Protein AF-A0A958K2L8-F1 (afdb_monomer_lite)

Foldseek 3Di:
DPPQFLAAEDEEADDCVQPVDPLDQWAAAACQPPDPPSVRSYIYGHCVSQVVDPLSRVLSSVLRNLRNLHDAAWDAPVGSADPAFDDAQQGEGESSHNGSVGNAYFHAQQQEARTPHRDRSLVSNCVRRNFDPAPADQDPVRAAEDQDQWDKDKGKQGFQPGKHKHKAWAAQAKKKKKKAAPPRHGQFQKKKFKAFPVRDTPDIFRDQNHSITMDTDGRHHGHMMMIIMAGAKHDRNHPRIDGSGGRIHMMIMTIGGHGDADAKAFDWDWDDPDLFKIKIARVPIGGDSFDWPWKWKDFQPQDIDTDRIDMDGDPDFDKTKMKIWIATPVRHIDIDIDIDGRADAKAFDKDKQDQEDAAQDKIKIARPPIGGDRFAWPWKWKDWQNDIDTDRIDMDTRHDADKIKMKIWIATPVGHIDIDIGIHGYDHDDDDDDDDDDPDDDDDDFDAKDWDKDWPAQEEAPFDKIKMAGNPIDGPPFAWDWKKKDFQPRDIDTGRIDIDTDHDFDKTWMKIWIATPVGHIDMDIGIHGYDHPPLPDPVNLVVLLVVQLVVQLVVQCVVDPDDDPVVSVVSNVCSVVVQCVNQPPRSPPRD

Structure (mmCIF, N/CA/C/O backbone):
data_AF-A0A958K2L8-F1
#
_entry.id   AF-A0A958K2L8-F1
#
loop_
_atom_site.group_PDB
_atom_site.id
_atom_site.type_symbol
_atom_site.label_atom_id
_atom_site.label_alt_id
_atom_site.label_comp_id
_atom_site.label_asym_id
_atom_site.label_entity_id
_atom_site.label_seq_id
_atom_site.pdbx_PDB_ins_code
_atom_site.Cartn_x
_atom_site.Cartn_y
_atom_site.Cartn_z
_atom_site.occupancy
_atom_site.B_iso_or_equiv
_atom_site.auth_seq_id
_atom_site.auth_comp_id
_atom_site.auth_asym_id
_atom_site.auth_atom_id
_atom_site.pdbx_PDB_model_num
ATOM 1 N N . ALA A 1 1 ? 35.504 -11.472 -17.352 1.00 72.94 1 ALA A N 1
ATOM 2 C CA . ALA A 1 1 ? 34.920 -12.821 -17.429 1.00 72.94 1 ALA A CA 1
ATOM 3 C C . ALA A 1 1 ? 33.569 -12.726 -16.763 1.00 72.94 1 ALA A C 1
ATOM 5 O O . ALA A 1 1 ? 33.475 -12.014 -15.772 1.00 72.94 1 ALA A O 1
ATOM 6 N N . ASP A 1 2 ? 32.560 -13.356 -17.339 1.00 72.56 2 ASP A N 1
ATOM 7 C CA . ASP A 1 2 ? 31.266 -13.520 -16.696 1.00 72.56 2 ASP A CA 1
ATOM 8 C C . ASP A 1 2 ? 31.420 -14.560 -15.580 1.00 72.56 2 ASP A C 1
ATOM 10 O O . ASP A 1 2 ? 31.788 -15.709 -15.834 1.00 72.56 2 ASP A O 1
ATOM 14 N N . GLU A 1 3 ? 31.222 -14.122 -14.339 1.00 76.06 3 GLU A N 1
ATOM 15 C CA . GLU A 1 3 ? 31.361 -14.968 -13.151 1.00 76.06 3 GLU A CA 1
ATOM 16 C C . GLU A 1 3 ? 30.125 -15.845 -12.906 1.00 76.06 3 GLU A C 1
ATOM 18 O O . GLU A 1 3 ? 30.211 -16.824 -12.165 1.00 76.06 3 GLU A O 1
ATOM 23 N N . THR A 1 4 ? 29.005 -15.529 -13.557 1.00 73.38 4 THR A N 1
ATOM 24 C CA . THR A 1 4 ? 27.715 -16.202 -13.398 1.00 73.38 4 THR A CA 1
ATOM 25 C C . THR A 1 4 ? 27.557 -17.327 -14.415 1.00 73.38 4 THR A C 1
ATOM 27 O O . THR A 1 4 ? 27.267 -18.462 -14.040 1.00 73.38 4 THR A O 1
ATOM 30 N N . TYR A 1 5 ? 27.800 -17.045 -15.698 1.00 75.31 5 TYR A N 1
ATOM 31 C CA . TYR A 1 5 ? 27.535 -17.990 -16.792 1.00 75.31 5 TYR A CA 1
ATOM 32 C C . TYR A 1 5 ? 28.800 -18.544 -17.463 1.00 75.31 5 TYR A C 1
ATOM 34 O O . TYR A 1 5 ? 28.722 -19.430 -18.315 1.00 75.31 5 TYR A O 1
ATOM 42 N N . GLY A 1 6 ? 29.983 -18.071 -17.056 1.00 77.12 6 GLY A N 1
ATOM 43 C CA . GLY A 1 6 ? 31.274 -18.635 -17.466 1.00 77.12 6 GLY A CA 1
ATOM 44 C C . GLY A 1 6 ? 31.789 -18.177 -18.834 1.00 77.12 6 GLY A C 1
ATOM 45 O O . GLY A 1 6 ? 32.834 -18.657 -19.275 1.00 77.12 6 GLY A O 1
ATOM 46 N N . GLY A 1 7 ? 31.113 -17.237 -19.502 1.00 84.62 7 GLY A N 1
ATOM 47 C CA . GLY A 1 7 ? 31.597 -16.622 -20.741 1.00 84.62 7 GLY A CA 1
ATOM 48 C C . GLY A 1 7 ? 32.884 -15.816 -20.523 1.00 84.62 7 GLY A C 1
ATOM 49 O O . GLY A 1 7 ? 32.972 -14.962 -19.634 1.00 84.62 7 GLY A O 1
ATOM 50 N N . ILE A 1 8 ? 33.918 -16.051 -21.338 1.00 89.38 8 ILE A N 1
ATOM 51 C CA . ILE A 1 8 ? 35.203 -15.347 -21.207 1.00 89.38 8 ILE A CA 1
ATOM 52 C C . ILE A 1 8 ? 35.564 -14.637 -22.507 1.00 89.38 8 ILE A C 1
ATOM 54 O O . ILE A 1 8 ? 36.073 -15.239 -23.449 1.00 89.38 8 ILE A O 1
ATOM 58 N N . ALA A 1 9 ? 35.415 -13.315 -22.511 1.00 92.88 9 ALA A N 1
ATOM 59 C CA . ALA A 1 9 ? 35.956 -12.468 -23.563 1.00 92.88 9 ALA A CA 1
ATOM 60 C C . ALA A 1 9 ? 37.446 -12.158 -23.332 1.00 92.88 9 ALA A C 1
ATOM 62 O O . ALA A 1 9 ? 37.835 -11.655 -22.274 1.00 92.88 9 ALA A O 1
ATOM 63 N N . ILE A 1 10 ? 38.286 -12.431 -24.332 1.00 93.88 10 ILE A N 1
ATOM 64 C CA . ILE A 1 10 ? 39.718 -12.119 -24.341 1.00 93.88 10 ILE A CA 1
ATOM 65 C C . ILE A 1 10 ? 39.985 -11.041 -25.388 1.00 93.88 10 ILE A C 1
ATOM 67 O O . ILE A 1 10 ? 40.005 -11.312 -26.589 1.00 93.88 10 ILE A O 1
ATOM 71 N N . ILE A 1 11 ? 40.274 -9.828 -24.920 1.00 95.12 11 ILE A N 1
ATOM 72 C CA . ILE A 1 11 ? 40.707 -8.720 -25.774 1.00 95.12 11 ILE A CA 1
ATOM 73 C C . ILE A 1 11 ? 42.212 -8.846 -26.020 1.00 95.12 11 ILE A C 1
ATOM 75 O O . ILE A 1 11 ? 43.017 -8.848 -25.088 1.00 95.12 11 ILE A O 1
ATOM 79 N N . THR A 1 12 ? 42.611 -8.958 -27.283 1.00 94.94 12 THR A N 1
ATOM 80 C CA . THR A 1 12 ? 44.003 -9.200 -27.678 1.00 94.94 12 THR A CA 1
ATOM 81 C C . THR A 1 12 ? 44.322 -8.578 -29.037 1.00 94.94 12 THR A C 1
ATOM 83 O O . THR A 1 12 ? 43.460 -8.006 -29.702 1.00 94.94 12 THR A O 1
ATOM 86 N N . LYS A 1 13 ? 45.586 -8.644 -29.463 1.00 93.06 13 LYS A N 1
ATOM 87 C CA . LYS A 1 13 ? 45.961 -8.305 -30.841 1.00 93.06 13 LYS A CA 1
ATOM 88 C C . LYS A 1 13 ? 45.580 -9.450 -31.776 1.00 93.06 13 LYS A C 1
ATOM 90 O O . LYS A 1 13 ? 45.565 -10.605 -31.362 1.00 93.06 13 LYS A O 1
ATOM 95 N N . TYR A 1 14 ? 45.331 -9.128 -33.040 1.00 94.31 14 TYR A N 1
ATOM 96 C CA . TYR A 1 14 ? 45.054 -10.095 -34.092 1.00 94.31 14 TYR A CA 1
ATOM 97 C C . TYR A 1 14 ? 46.081 -11.231 -34.097 1.00 94.31 14 TYR A C 1
ATOM 99 O O . TYR A 1 14 ? 47.294 -11.004 -34.125 1.00 94.31 14 TYR A O 1
ATOM 107 N N . MET A 1 15 ? 45.564 -12.458 -34.099 1.00 90.94 15 MET A N 1
ATOM 108 C CA . MET A 1 15 ? 46.345 -13.684 -34.169 1.00 90.94 15 MET A CA 1
ATOM 109 C C . MET A 1 15 ? 45.915 -14.478 -35.399 1.00 90.94 15 MET A C 1
ATOM 111 O O . MET A 1 15 ? 44.854 -15.099 -35.406 1.00 90.94 15 MET A O 1
ATOM 115 N N . SER A 1 16 ? 46.776 -14.524 -36.415 1.00 88.75 16 SER A N 1
ATOM 116 C CA . SER A 1 16 ? 46.517 -15.249 -37.670 1.00 88.75 16 SER A CA 1
ATOM 117 C C . SER A 1 16 ? 46.297 -16.756 -37.498 1.00 88.75 16 SER A C 1
ATOM 119 O O . SER A 1 16 ? 45.774 -17.405 -38.397 1.00 88.75 16 SER A O 1
ATOM 121 N N . GLY A 1 17 ? 46.701 -17.323 -36.356 1.00 88.25 17 GLY A N 1
ATOM 122 C CA . GLY A 1 17 ? 46.441 -18.721 -36.008 1.00 88.25 17 GLY A CA 1
ATOM 123 C C . GLY A 1 17 ? 45.026 -18.995 -35.484 1.00 88.25 17 GLY A C 1
ATOM 124 O O . GLY A 1 17 ? 44.625 -20.152 -35.466 1.00 88.25 17 GLY A O 1
ATOM 125 N N . LEU A 1 18 ? 44.284 -17.965 -35.057 1.00 86.88 18 LEU A N 1
ATOM 126 C CA . LEU A 1 18 ? 42.917 -18.102 -34.534 1.00 86.88 18 LEU A CA 1
ATOM 127 C C . LEU A 1 18 ? 41.856 -17.655 -35.536 1.00 86.88 18 LEU A C 1
ATOM 129 O O . LEU A 1 18 ? 40.772 -18.225 -35.563 1.00 86.88 18 LEU A O 1
ATOM 133 N N . CYS A 1 19 ? 42.171 -16.673 -36.379 1.00 86.06 19 CYS A N 1
ATOM 134 C CA . CYS A 1 19 ? 41.288 -16.258 -37.456 1.00 86.06 19 CYS A CA 1
ATOM 135 C C . CYS A 1 19 ? 42.078 -16.085 -38.752 1.00 86.06 19 CYS A C 1
ATOM 137 O O . CYS A 1 19 ? 43.115 -15.426 -38.776 1.00 86.06 19 CYS A O 1
ATOM 139 N N . SER A 1 20 ? 41.595 -16.700 -39.832 1.00 82.25 20 SER A N 1
ATOM 140 C CA . SER A 1 20 ? 42.284 -16.736 -41.128 1.00 82.25 20 SER A CA 1
ATOM 141 C C . SER A 1 20 ? 42.141 -15.440 -41.932 1.00 82.25 20 SER A C 1
ATOM 143 O O . SER A 1 20 ? 42.940 -15.187 -42.834 1.00 82.25 20 SER A O 1
ATOM 145 N N . SER A 1 21 ? 41.142 -14.613 -41.610 1.00 83.88 21 SER A N 1
ATOM 146 C CA . SER A 1 21 ? 40.922 -13.308 -42.233 1.00 83.88 21 SER A CA 1
ATOM 147 C C . SER A 1 21 ? 41.686 -12.218 -41.488 1.00 83.88 21 SER A C 1
ATOM 149 O O . SER A 1 21 ? 41.488 -12.021 -40.291 1.00 83.88 21 SER A O 1
ATOM 151 N N . SER A 1 22 ? 42.497 -11.436 -42.205 1.00 82.31 22 SER A N 1
ATOM 152 C CA . SER A 1 22 ? 43.229 -10.304 -41.617 1.00 82.31 22 SER A CA 1
ATOM 153 C C . SER A 1 22 ? 42.323 -9.204 -41.063 1.00 82.31 22 SER A C 1
ATOM 155 O O . SER A 1 22 ? 42.795 -8.381 -40.287 1.00 82.31 22 SER A O 1
ATOM 157 N N . ASN A 1 23 ? 41.042 -9.195 -41.445 1.00 84.38 23 ASN A N 1
ATOM 158 C CA . ASN A 1 23 ? 40.058 -8.182 -41.054 1.00 84.38 23 ASN A CA 1
ATOM 159 C C . ASN A 1 23 ? 39.083 -8.692 -39.981 1.00 84.38 23 ASN A C 1
ATOM 161 O O . ASN A 1 23 ? 38.060 -8.069 -39.724 1.00 84.38 23 ASN A O 1
ATOM 165 N N . CYS A 1 24 ? 39.374 -9.848 -39.392 1.00 87.94 24 CYS A N 1
ATOM 166 C CA . CYS A 1 24 ? 38.544 -10.481 -38.380 1.00 87.94 24 CYS A CA 1
ATOM 167 C C . CYS A 1 24 ? 38.458 -9.622 -37.113 1.00 87.94 24 CYS A C 1
ATOM 169 O O . CYS A 1 24 ? 39.501 -9.254 -36.563 1.00 87.94 24 CYS A O 1
ATOM 171 N N . GLY A 1 25 ? 37.239 -9.292 -36.680 1.00 91.12 25 GLY A N 1
ATOM 172 C CA . GLY A 1 25 ? 36.980 -8.541 -35.447 1.00 91.12 25 GLY A CA 1
ATOM 173 C C . GLY A 1 25 ? 37.085 -9.415 -34.198 1.00 91.12 25 GLY A C 1
ATOM 174 O O . GLY A 1 25 ? 37.654 -8.983 -33.197 1.00 91.12 25 GLY A O 1
ATOM 175 N N . GLY A 1 26 ? 36.641 -10.666 -34.296 1.00 94.31 26 GLY A N 1
ATOM 176 C CA . GLY A 1 26 ? 36.729 -11.661 -33.240 1.00 94.31 26 GLY A CA 1
ATOM 177 C C . GLY A 1 26 ? 36.520 -13.084 -33.759 1.00 94.31 26 GLY A C 1
ATOM 178 O O . GLY A 1 26 ? 36.366 -13.301 -34.960 1.00 94.31 26 GLY A O 1
ATOM 179 N N . VAL A 1 27 ? 36.636 -14.059 -32.860 1.00 94.25 27 VAL A N 1
ATOM 180 C CA . VAL A 1 27 ? 36.306 -15.460 -33.126 1.00 94.25 27 VAL A CA 1
ATOM 181 C C . VAL A 1 27 ? 35.907 -16.177 -31.838 1.00 94.25 27 VAL A C 1
ATOM 183 O O . VAL A 1 27 ? 36.599 -16.092 -30.817 1.00 94.25 27 VAL A O 1
ATOM 186 N N . ALA A 1 28 ? 34.842 -16.963 -31.920 1.00 94.06 28 ALA A N 1
ATOM 187 C CA . ALA A 1 28 ? 34.356 -17.825 -30.856 1.00 94.06 28 ALA A CA 1
ATOM 188 C C . ALA A 1 28 ? 33.940 -19.204 -31.381 1.00 94.06 28 ALA A C 1
ATOM 190 O O . ALA A 1 28 ? 33.662 -19.408 -32.565 1.00 94.06 28 ALA A O 1
ATOM 191 N N . TYR A 1 29 ? 33.895 -20.183 -30.476 1.00 91.12 29 TYR A N 1
ATOM 192 C CA . TYR A 1 29 ? 33.244 -21.458 -30.761 1.00 91.12 29 TYR A CA 1
ATOM 193 C C . TYR A 1 29 ? 31.734 -21.302 -30.659 1.00 91.12 29 TYR A C 1
ATOM 195 O O . TYR A 1 29 ? 31.239 -20.753 -29.675 1.00 91.12 29 TYR A O 1
ATOM 203 N N . ARG A 1 30 ? 31.004 -21.861 -31.625 1.00 91.56 30 ARG A N 1
ATOM 204 C CA . ARG A 1 30 ? 29.554 -21.955 -31.501 1.00 91.56 30 ARG A CA 1
ATOM 205 C C . ARG A 1 30 ? 29.146 -23.047 -30.508 1.00 91.56 30 ARG A C 1
ATOM 207 O O . ARG A 1 30 ? 29.845 -24.059 -30.409 1.00 91.56 30 ARG A O 1
ATOM 214 N N . ASP A 1 31 ? 28.029 -22.847 -29.808 1.00 90.06 31 ASP A N 1
ATOM 215 C CA . ASP A 1 31 ? 27.423 -23.836 -28.899 1.00 90.06 31 ASP A CA 1
ATOM 216 C C . ASP A 1 31 ? 28.365 -24.233 -27.737 1.00 90.06 31 ASP A C 1
ATOM 218 O O . ASP A 1 31 ? 28.402 -25.377 -27.271 1.00 90.06 31 ASP A O 1
ATOM 222 N N . ALA A 1 32 ? 29.211 -23.293 -27.305 1.00 89.31 32 ALA A N 1
ATOM 223 C CA . ALA A 1 32 ? 30.203 -23.521 -26.262 1.00 89.31 32 ALA A CA 1
ATOM 224 C C . ALA A 1 32 ? 29.558 -23.622 -24.871 1.00 89.31 32 ALA A C 1
ATOM 226 O O . ALA A 1 32 ? 29.970 -24.475 -24.078 1.00 89.31 32 ALA A O 1
ATOM 227 N N . ILE A 1 33 ? 28.534 -22.808 -24.612 1.00 87.44 33 ILE A N 1
ATOM 228 C CA . ILE A 1 33 ? 27.706 -22.781 -23.403 1.00 87.44 33 ILE A CA 1
ATOM 229 C C . ILE A 1 33 ? 26.332 -23.363 -23.785 1.00 87.44 33 ILE A C 1
ATOM 231 O O . ILE A 1 33 ? 25.806 -22.992 -24.832 1.00 87.44 33 ILE A O 1
ATOM 235 N N . PRO A 1 34 ? 25.768 -24.317 -23.015 1.00 80.00 34 PRO A N 1
ATOM 236 C CA . PRO A 1 34 ? 26.166 -24.766 -21.674 1.00 80.00 34 PRO A CA 1
ATOM 237 C C . PRO A 1 34 ? 27.121 -25.977 -21.669 1.00 80.00 34 PRO A C 1
ATOM 239 O O . PRO A 1 34 ? 27.159 -26.742 -20.703 1.00 80.00 34 PRO A O 1
ATOM 242 N N . SER A 1 35 ? 27.878 -26.226 -22.746 1.00 80.06 35 SER A N 1
ATOM 243 C CA . SER A 1 35 ? 28.734 -27.417 -22.815 1.00 80.06 35 SER A CA 1
ATOM 244 C C . SER A 1 35 ? 29.765 -27.443 -21.675 1.00 80.06 35 SER A C 1
ATOM 246 O O . SER A 1 35 ? 30.388 -26.433 -21.352 1.00 80.06 35 SER A O 1
ATOM 248 N N . SER A 1 36 ? 30.028 -28.626 -21.113 1.00 77.19 36 SER A N 1
ATOM 249 C CA . SER A 1 36 ? 31.015 -28.814 -20.035 1.00 77.19 36 SER A CA 1
ATOM 250 C C . SER A 1 36 ? 32.477 -28.634 -20.478 1.00 77.19 36 SER A C 1
ATOM 252 O O . SER A 1 36 ? 33.399 -28.707 -19.664 1.00 77.19 36 SER A O 1
ATOM 254 N N . SER A 1 37 ? 32.722 -28.396 -21.770 1.00 81.69 37 SER A N 1
ATOM 255 C CA . SER A 1 37 ? 34.054 -28.142 -22.322 1.00 81.69 37 SER A CA 1
ATOM 256 C C . SER A 1 37 ? 34.456 -26.675 -22.152 1.00 81.69 37 SER A C 1
ATOM 258 O O . SER A 1 37 ? 34.520 -25.929 -23.126 1.00 81.69 37 SER A O 1
ATOM 260 N N . TYR A 1 38 ? 34.794 -26.286 -20.921 1.00 74.69 38 TYR A N 1
ATOM 261 C CA . TYR A 1 38 ? 35.105 -24.899 -20.531 1.00 74.69 38 TYR A CA 1
ATOM 262 C C . TYR A 1 38 ? 36.209 -24.227 -21.373 1.00 74.69 38 TYR A C 1
ATOM 264 O O . TYR A 1 38 ? 36.213 -23.018 -21.569 1.00 74.69 38 TYR A O 1
ATOM 272 N N . TYR A 1 39 ? 37.127 -25.002 -21.966 1.00 77.31 39 TYR A N 1
ATOM 273 C CA . TYR A 1 39 ? 38.153 -24.465 -22.874 1.00 77.31 39 TYR A CA 1
ATOM 274 C C . TYR A 1 39 ? 37.589 -23.879 -24.184 1.00 77.31 39 TYR A C 1
ATOM 276 O O . TYR A 1 39 ? 38.346 -23.294 -24.956 1.00 77.31 39 TYR A O 1
ATOM 284 N N . ARG A 1 40 ? 36.295 -24.069 -24.471 1.00 81.69 40 ARG A N 1
ATOM 285 C CA . ARG A 1 40 ? 35.601 -23.509 -25.642 1.00 81.69 40 ARG A CA 1
ATOM 286 C C . ARG A 1 40 ? 34.835 -22.227 -25.333 1.00 81.69 40 ARG A C 1
ATOM 288 O O . ARG A 1 40 ? 34.398 -21.578 -26.272 1.00 81.69 40 ARG A O 1
ATOM 295 N N . HIS A 1 41 ? 34.704 -21.848 -24.060 1.00 86.62 41 HIS A N 1
ATOM 296 C CA . HIS A 1 41 ? 33.933 -20.677 -23.603 1.00 86.62 41 HIS A CA 1
ATOM 297 C C . HIS A 1 41 ? 34.651 -19.339 -23.856 1.00 86.62 41 HIS A C 1
ATOM 299 O O . HIS A 1 41 ? 34.241 -18.298 -23.351 1.00 86.62 41 HIS A O 1
ATOM 305 N N . PHE A 1 42 ? 35.764 -19.367 -24.597 1.00 90.44 42 PHE A N 1
ATOM 306 C CA . PHE A 1 42 ? 36.509 -18.169 -24.947 1.00 90.44 42 PHE A CA 1
ATOM 307 C C . PHE A 1 42 ? 35.952 -17.535 -26.222 1.00 90.44 42 PHE A C 1
ATOM 309 O O . PHE A 1 42 ? 35.878 -18.184 -27.269 1.00 90.44 42 PHE A O 1
ATOM 316 N N . ALA A 1 43 ? 35.676 -16.240 -26.130 1.00 93.44 43 ALA A N 1
ATOM 317 C CA . ALA A 1 43 ? 35.461 -15.334 -27.245 1.00 93.44 43 ALA A CA 1
ATOM 318 C C . ALA A 1 43 ? 36.709 -14.454 -27.402 1.00 93.44 43 ALA A C 1
ATOM 320 O O . ALA A 1 43 ? 37.049 -13.672 -26.513 1.00 93.44 43 ALA A O 1
ATOM 321 N N . PHE A 1 44 ? 37.439 -14.594 -28.507 1.00 94.75 44 PHE A N 1
ATOM 322 C CA . PHE A 1 44 ? 38.615 -13.767 -28.780 1.00 94.75 44 PHE A CA 1
ATOM 323 C C . PHE A 1 44 ? 38.205 -12.528 -29.563 1.00 94.75 44 PHE A C 1
ATOM 325 O O . PHE A 1 44 ? 37.585 -12.653 -30.609 1.00 94.75 44 PHE A O 1
ATOM 332 N N . VAL A 1 45 ? 38.613 -11.346 -29.106 1.00 96.06 45 VAL A N 1
ATOM 333 C CA . VAL A 1 45 ? 38.322 -10.065 -29.765 1.00 96.06 45 VAL A CA 1
ATOM 334 C C . VAL A 1 45 ? 39.625 -9.344 -30.094 1.00 96.06 45 VAL A C 1
ATOM 336 O O . VAL A 1 45 ? 40.491 -9.154 -29.235 1.00 96.06 45 VAL A O 1
ATOM 339 N N . PHE A 1 46 ? 39.790 -8.954 -31.357 1.00 96.19 46 PHE A N 1
ATOM 340 C CA . PHE A 1 46 ? 41.040 -8.435 -31.910 1.00 96.19 46 PHE A CA 1
ATOM 341 C C . PHE A 1 46 ? 41.033 -6.904 -31.986 1.00 96.19 46 PHE A C 1
ATOM 343 O O . PHE A 1 46 ? 40.712 -6.302 -33.012 1.00 96.19 46 PHE A O 1
ATOM 350 N N . ALA A 1 47 ? 41.455 -6.258 -30.898 1.00 95.06 47 ALA A N 1
ATOM 351 C CA . ALA A 1 47 ? 41.367 -4.809 -30.695 1.00 95.06 47 ALA A CA 1
ATOM 352 C C . ALA A 1 47 ? 41.947 -3.972 -31.850 1.00 95.06 47 ALA A C 1
ATOM 354 O O . ALA A 1 47 ? 41.342 -2.994 -32.284 1.00 95.06 47 ALA A O 1
ATOM 355 N N . ASN A 1 48 ? 43.102 -4.361 -32.398 1.00 94.06 48 ASN A N 1
ATOM 356 C CA . ASN A 1 48 ? 43.763 -3.616 -33.475 1.00 94.06 48 ASN A CA 1
ATOM 357 C C . ASN A 1 48 ? 43.034 -3.707 -34.826 1.00 94.06 48 ASN A C 1
ATOM 359 O O . ASN A 1 48 ? 43.249 -2.837 -35.667 1.00 94.06 48 ASN A O 1
ATOM 363 N N . ASN A 1 49 ? 42.189 -4.720 -35.029 1.00 94.25 49 ASN A N 1
ATOM 364 C CA . ASN A 1 49 ? 41.318 -4.819 -36.202 1.00 94.25 49 ASN A CA 1
ATOM 365 C C . ASN A 1 49 ? 40.013 -4.029 -36.008 1.00 94.25 49 ASN A C 1
ATOM 367 O O . ASN A 1 49 ? 39.374 -3.652 -36.984 1.00 94.25 49 ASN A O 1
ATOM 371 N N . LEU A 1 50 ? 39.671 -3.706 -34.758 1.00 93.75 50 LEU A N 1
ATOM 372 C CA . LEU A 1 50 ? 38.526 -2.885 -34.355 1.00 93.75 50 LEU A CA 1
ATOM 373 C C . LEU A 1 50 ? 38.941 -1.445 -34.008 1.00 93.75 50 LEU A C 1
ATOM 375 O O . LEU A 1 50 ? 38.332 -0.786 -33.168 1.00 93.75 50 LEU A O 1
ATOM 379 N N . ALA A 1 51 ? 40.019 -0.958 -34.631 1.00 93.75 51 ALA A N 1
ATOM 380 C CA . ALA A 1 51 ? 40.569 0.389 -34.449 1.00 93.75 51 ALA A CA 1
ATOM 381 C C . ALA A 1 51 ? 40.910 0.778 -32.990 1.00 93.75 51 ALA A C 1
ATOM 383 O O . ALA A 1 51 ? 41.092 1.957 -32.696 1.00 93.75 51 ALA A O 1
ATOM 384 N N . ASN A 1 52 ? 41.030 -0.192 -32.077 1.00 93.81 52 ASN A N 1
ATOM 385 C CA . ASN A 1 52 ? 41.106 0.014 -30.625 1.00 93.81 52 ASN A CA 1
ATOM 386 C C . ASN A 1 52 ? 39.950 0.875 -30.079 1.00 93.81 52 ASN A C 1
ATOM 388 O O . ASN A 1 52 ? 40.114 1.592 -29.092 1.00 93.81 52 ASN A O 1
ATOM 392 N N . ASN A 1 53 ? 38.790 0.834 -30.736 1.00 93.00 53 ASN A N 1
ATOM 393 C CA . ASN A 1 53 ? 37.611 1.578 -30.328 1.00 93.00 53 ASN A CA 1
ATOM 394 C C . ASN A 1 53 ? 36.814 0.765 -29.296 1.00 93.00 53 ASN A C 1
ATOM 396 O O . ASN A 1 53 ? 36.471 -0.389 -29.545 1.00 93.00 53 ASN A O 1
ATOM 400 N N . ALA A 1 54 ? 36.527 1.369 -28.139 1.00 91.44 54 ALA A N 1
ATOM 401 C CA . ALA A 1 54 ? 35.851 0.693 -27.031 1.00 91.44 54 ALA A CA 1
ATOM 402 C C . ALA A 1 54 ? 34.457 0.175 -27.410 1.00 91.44 54 ALA A C 1
ATOM 404 O O . ALA A 1 54 ? 34.147 -0.973 -27.112 1.00 91.44 54 ALA A O 1
ATOM 405 N N . ARG A 1 55 ? 33.667 0.978 -28.136 1.00 90.88 55 ARG A N 1
ATOM 406 C CA . ARG A 1 55 ? 32.355 0.568 -28.648 1.00 90.88 55 ARG A CA 1
ATOM 407 C C . ARG A 1 55 ? 32.498 -0.629 -29.580 1.00 90.88 55 ARG A C 1
ATOM 409 O O . ARG A 1 55 ? 31.834 -1.633 -29.383 1.00 90.88 55 ARG A O 1
ATOM 416 N N . TYR A 1 56 ? 33.415 -0.556 -30.548 1.00 93.75 56 TYR A N 1
ATOM 417 C CA . TYR A 1 56 ? 33.590 -1.650 -31.507 1.00 93.75 56 TYR A CA 1
ATOM 418 C C . TYR A 1 56 ? 34.023 -2.947 -30.824 1.00 93.75 56 TYR A C 1
ATOM 420 O O . TYR A 1 56 ? 33.574 -4.021 -31.197 1.00 93.75 56 TYR A O 1
ATOM 428 N N . MET A 1 57 ? 34.881 -2.860 -29.807 1.00 94.00 57 MET A N 1
ATOM 429 C CA . MET A 1 57 ? 35.252 -4.029 -29.014 1.00 94.00 57 MET A CA 1
ATOM 430 C C . MET A 1 57 ? 34.081 -4.555 -28.179 1.00 94.00 57 MET A C 1
ATOM 432 O O . MET A 1 57 ? 33.927 -5.765 -28.108 1.00 94.00 57 MET A O 1
ATOM 436 N N . GLY A 1 58 ? 33.257 -3.689 -27.582 1.00 92.44 58 GLY A N 1
ATOM 437 C CA . GLY A 1 58 ? 32.085 -4.088 -26.792 1.00 92.44 58 GLY A CA 1
ATOM 438 C C . GLY A 1 58 ? 31.069 -4.888 -27.605 1.00 92.44 58 GLY A C 1
ATOM 439 O O . GLY A 1 58 ? 30.749 -6.015 -27.244 1.00 92.44 58 GLY A O 1
ATOM 440 N N . GLU A 1 59 ? 30.666 -4.367 -28.762 1.00 93.94 59 GLU A N 1
ATOM 441 C CA . GLU A 1 59 ? 29.765 -5.071 -29.687 1.00 93.94 59 GLU A CA 1
ATOM 442 C C . GLU A 1 59 ? 30.359 -6.412 -30.150 1.00 93.94 59 GLU A C 1
ATOM 444 O O . GLU A 1 59 ? 29.646 -7.394 -30.325 1.00 93.94 59 GLU A O 1
ATOM 449 N N . ALA A 1 60 ? 31.687 -6.484 -30.312 1.00 94.38 60 ALA A N 1
ATOM 450 C CA . ALA A 1 60 ? 32.354 -7.689 -30.802 1.00 94.38 60 ALA A CA 1
ATOM 451 C C . ALA A 1 60 ? 32.372 -8.744 -29.715 1.00 94.38 60 ALA A C 1
ATOM 453 O O . ALA A 1 60 ? 32.162 -9.917 -29.983 1.00 94.38 60 ALA A O 1
ATOM 454 N N . ILE A 1 61 ? 32.581 -8.323 -28.472 1.00 94.44 61 ILE A N 1
ATOM 455 C CA . ILE A 1 61 ? 32.451 -9.204 -27.321 1.00 94.44 61 ILE A CA 1
ATOM 456 C C . ILE A 1 61 ? 31.042 -9.799 -27.287 1.00 94.44 61 ILE A C 1
ATOM 458 O O . ILE A 1 61 ? 30.924 -11.019 -27.221 1.00 94.44 61 ILE A O 1
ATOM 462 N N . SER A 1 62 ? 29.999 -8.973 -27.392 1.00 93.62 62 SER A N 1
ATOM 463 C CA . SER A 1 62 ? 28.609 -9.442 -27.394 1.00 93.62 62 SER A CA 1
ATOM 464 C C . SER A 1 62 ? 28.313 -10.387 -28.565 1.00 93.62 62 SER A C 1
ATOM 466 O O . SER A 1 62 ? 27.743 -11.453 -28.353 1.00 93.62 62 SER A O 1
ATOM 468 N N . HIS A 1 63 ? 28.778 -10.064 -29.775 1.00 95.94 63 HIS A N 1
ATOM 469 C CA . HIS A 1 63 ? 28.644 -10.903 -30.971 1.00 95.94 63 HIS A CA 1
ATOM 470 C C . HIS A 1 63 ? 29.303 -12.281 -30.804 1.00 95.94 63 HIS A C 1
ATOM 472 O O . HIS A 1 63 ? 28.691 -13.324 -31.034 1.00 95.94 63 HIS A O 1
ATOM 478 N N . GLU A 1 64 ? 30.564 -12.305 -30.371 1.00 95.56 64 GLU A N 1
ATOM 479 C CA . GLU A 1 64 ? 31.320 -13.548 -30.213 1.00 95.56 64 GLU A CA 1
ATOM 480 C C . GLU A 1 64 ? 30.786 -14.395 -29.044 1.00 95.56 64 GLU A C 1
ATOM 482 O O . GLU A 1 64 ? 30.753 -15.625 -29.121 1.00 95.56 64 GLU A O 1
ATOM 487 N N . LEU A 1 65 ? 30.310 -13.761 -27.969 1.00 94.56 65 LEU A N 1
ATOM 488 C CA . LEU A 1 65 ? 29.594 -14.466 -26.904 1.00 94.56 65 LEU A CA 1
ATOM 489 C C . LEU A 1 65 ? 28.236 -14.997 -27.388 1.00 94.56 65 LEU A C 1
ATOM 491 O O . LEU A 1 65 ? 27.852 -16.098 -26.999 1.00 94.56 65 LEU A O 1
ATOM 495 N N . GLY A 1 66 ? 27.562 -14.302 -28.308 1.00 95.31 66 GLY A N 1
ATOM 496 C CA . GLY A 1 66 ? 26.379 -14.806 -29.007 1.00 95.31 66 GLY A CA 1
ATOM 497 C C . GLY A 1 66 ? 26.647 -16.139 -29.711 1.00 95.31 66 GLY A C 1
ATOM 498 O O . GLY A 1 66 ? 25.867 -17.083 -29.578 1.00 95.31 66 GLY A O 1
ATOM 499 N N . HIS A 1 67 ? 27.807 -16.299 -30.360 1.00 95.56 67 HIS A N 1
ATOM 500 C CA . HIS A 1 67 ? 28.208 -17.606 -30.890 1.00 95.56 67 HIS A CA 1
ATOM 501 C C . HIS A 1 67 ? 28.356 -18.660 -29.794 1.00 95.56 67 HIS A C 1
ATOM 503 O O . HIS A 1 67 ? 27.843 -19.770 -29.955 1.00 95.56 67 HIS A O 1
ATOM 509 N N . ASN A 1 68 ? 29.000 -18.343 -28.665 1.00 93.88 68 ASN A N 1
ATOM 510 C CA . ASN A 1 68 ? 29.092 -19.286 -27.544 1.00 93.88 68 ASN A CA 1
ATOM 511 C C . ASN A 1 68 ? 27.712 -19.784 -27.080 1.00 93.88 68 ASN A C 1
ATOM 513 O O . ASN A 1 68 ? 27.632 -20.930 -26.641 1.00 93.88 68 ASN A O 1
ATOM 517 N N . LEU A 1 69 ? 26.663 -18.976 -27.248 1.00 93.69 69 LEU A N 1
ATOM 518 C CA . LEU A 1 69 ? 25.263 -19.278 -26.929 1.00 93.69 69 LEU A CA 1
ATOM 519 C C . LEU A 1 69 ? 24.462 -19.884 -28.101 1.00 93.69 69 LEU A C 1
ATOM 521 O O . LEU A 1 69 ? 23.259 -20.087 -27.992 1.00 93.69 69 LEU A O 1
ATOM 525 N N . GLY A 1 70 ? 25.108 -20.210 -29.222 1.00 94.06 70 GLY A N 1
ATOM 526 C CA . GLY A 1 70 ? 24.476 -20.921 -30.342 1.00 94.06 70 GLY A CA 1
ATOM 527 C C . GLY A 1 70 ? 23.953 -20.036 -31.475 1.00 94.06 70 GLY A C 1
ATOM 528 O O . GLY A 1 70 ? 23.401 -20.547 -32.458 1.00 94.06 70 GLY A O 1
ATOM 529 N N . LEU A 1 71 ? 24.157 -18.721 -31.398 1.00 97.25 71 LEU A N 1
ATOM 530 C CA . LEU A 1 71 ? 23.703 -17.802 -32.437 1.00 97.25 71 LEU A CA 1
ATOM 531 C C . LEU A 1 71 ? 24.588 -17.880 -33.686 1.00 97.25 71 LEU A C 1
ATOM 533 O O . LEU A 1 71 ? 25.805 -18.088 -33.621 1.00 97.25 71 LEU A O 1
ATOM 537 N N . SER A 1 72 ? 23.961 -17.741 -34.847 1.00 96.81 72 SER A N 1
ATOM 538 C CA . SER A 1 72 ? 24.600 -17.652 -36.162 1.00 96.81 72 SER A CA 1
ATOM 539 C C . SER A 1 72 ? 24.578 -16.207 -36.645 1.00 96.81 72 SER A C 1
ATOM 541 O O . SER A 1 72 ? 23.886 -15.373 -36.078 1.00 96.81 72 SER A O 1
ATOM 543 N N . HIS A 1 73 ? 25.359 -15.894 -37.679 1.00 97.00 73 HIS A N 1
ATOM 544 C CA . HIS A 1 73 ? 25.387 -14.526 -38.186 1.00 97.00 73 HIS A CA 1
ATOM 545 C C . HIS A 1 73 ? 24.053 -14.104 -38.806 1.00 97.00 73 HIS A C 1
ATOM 547 O O . HIS A 1 73 ? 23.464 -14.834 -39.610 1.00 97.00 73 HIS A O 1
ATOM 553 N N . ASP A 1 74 ? 23.685 -12.859 -38.535 1.00 97.19 74 ASP A N 1
ATOM 554 C CA . ASP A 1 74 ? 22.580 -12.160 -39.166 1.00 97.19 74 ASP A CA 1
ATOM 555 C C . ASP A 1 74 ? 23.063 -11.480 -40.442 1.00 97.19 74 ASP A C 1
ATOM 557 O O . ASP A 1 74 ? 23.681 -10.411 -40.440 1.00 97.19 74 ASP A O 1
ATOM 561 N N . GLY A 1 75 ? 22.800 -12.158 -41.557 1.00 96.25 75 GLY A N 1
ATOM 562 C CA . GLY A 1 75 ? 23.198 -11.770 -42.904 1.00 96.25 75 GLY A CA 1
ATOM 563 C C . GLY A 1 75 ? 22.022 -11.502 -43.842 1.00 96.25 75 GLY A C 1
ATOM 564 O O . GLY A 1 75 ? 20.857 -11.470 -43.439 1.00 96.25 75 GLY A O 1
ATOM 565 N N . LYS A 1 76 ? 22.346 -11.331 -45.124 1.00 94.69 76 LYS A N 1
ATOM 566 C CA . LYS A 1 76 ? 21.402 -11.379 -46.252 1.00 94.69 76 LYS A CA 1
ATOM 567 C C . LYS A 1 76 ? 21.840 -12.458 -47.238 1.00 94.69 76 LYS A C 1
ATOM 569 O O . LYS A 1 76 ? 22.986 -12.893 -47.182 1.00 94.69 76 LYS A O 1
ATOM 574 N N . ASP A 1 77 ? 20.989 -12.826 -48.194 1.00 87.31 77 ASP A N 1
ATOM 575 C CA . ASP A 1 77 ? 21.246 -13.891 -49.189 1.00 87.31 77 ASP A CA 1
ATOM 576 C C . ASP A 1 77 ? 22.653 -13.885 -49.827 1.00 87.31 77 ASP A C 1
ATOM 578 O O . ASP A 1 77 ? 23.188 -14.933 -50.186 1.00 87.31 77 ASP A O 1
ATOM 582 N N . SER A 1 78 ? 23.272 -12.708 -49.976 1.00 83.88 78 SER A N 1
ATOM 583 C CA . SER A 1 78 ? 24.592 -12.527 -50.590 1.00 83.88 78 SER A CA 1
ATOM 584 C C . SER A 1 78 ? 25.718 -12.122 -49.627 1.00 83.88 78 SER A C 1
ATOM 586 O O . SER A 1 78 ? 26.823 -11.838 -50.090 1.00 83.88 78 SER A O 1
ATOM 588 N N . SER A 1 79 ? 25.465 -12.014 -48.320 1.00 91.31 79 SER A N 1
ATOM 589 C CA . SER A 1 79 ? 26.443 -11.545 -47.327 1.00 91.31 79 SER A CA 1
ATOM 590 C C . SER A 1 79 ? 26.213 -12.191 -45.969 1.00 91.31 79 SER A C 1
ATOM 592 O O . SER A 1 79 ? 25.124 -12.082 -45.417 1.00 91.31 79 SER A O 1
ATOM 594 N N . SER A 1 80 ? 27.267 -12.762 -45.382 1.00 90.81 80 SER A N 1
ATOM 595 C CA . SER A 1 80 ? 27.209 -13.347 -44.038 1.00 90.81 80 SER A CA 1
ATOM 596 C C . SER A 1 80 ? 26.853 -12.340 -42.945 1.00 90.81 80 SER A C 1
ATOM 598 O O . SER A 1 80 ? 26.378 -12.761 -41.905 1.00 90.81 80 SER A O 1
ATOM 600 N N . TYR A 1 81 ? 27.072 -11.041 -43.173 1.00 94.00 81 TYR A N 1
ATOM 601 C CA . TYR A 1 81 ? 26.757 -9.983 -42.214 1.00 94.00 81 TYR A CA 1
ATOM 602 C C . TYR A 1 81 ? 25.858 -8.932 -42.851 1.00 94.00 81 TYR A C 1
ATOM 604 O O . TYR A 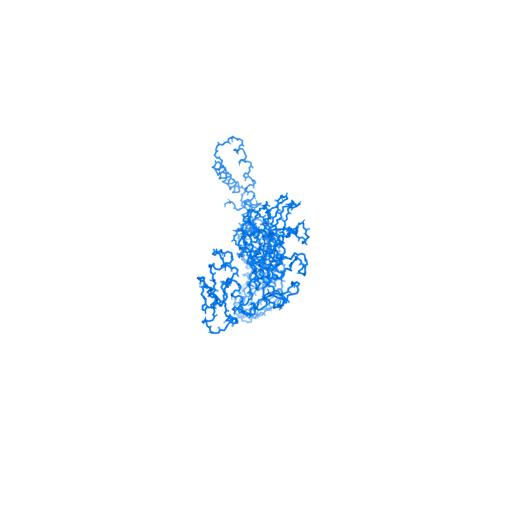1 81 ? 26.140 -8.437 -43.953 1.00 94.00 81 TYR A O 1
ATOM 612 N N . TYR A 1 82 ? 24.802 -8.557 -42.142 1.00 95.62 82 TYR A N 1
ATOM 613 C CA . TYR A 1 82 ? 23.973 -7.419 -42.473 1.00 95.62 82 TYR A CA 1
ATOM 614 C C . TYR A 1 82 ? 24.477 -6.169 -41.744 1.00 95.62 82 TYR A C 1
ATOM 616 O O . TYR A 1 82 ? 24.640 -6.154 -40.530 1.00 95.62 82 TYR A O 1
ATOM 624 N N . TYR A 1 83 ? 24.711 -5.099 -42.504 1.00 94.31 83 TYR A N 1
ATOM 625 C CA . TYR A 1 83 ? 25.177 -3.801 -41.997 1.00 94.31 83 TYR A CA 1
ATOM 626 C C . TYR A 1 83 ? 24.066 -2.936 -41.386 1.00 94.31 83 TYR A C 1
ATOM 628 O O . TYR A 1 83 ? 24.312 -1.782 -41.031 1.00 94.31 83 TYR A O 1
ATOM 636 N N . GLY A 1 84 ? 22.842 -3.461 -41.316 1.00 94.62 84 GLY A N 1
ATOM 637 C CA . GLY A 1 84 ? 21.686 -2.695 -40.885 1.00 94.62 84 GLY A CA 1
ATOM 638 C C . GLY A 1 84 ? 21.250 -1.636 -41.897 1.00 94.62 84 GLY A C 1
ATOM 639 O O . GLY A 1 84 ? 21.582 -1.689 -43.089 1.00 94.62 84 GLY A O 1
ATOM 640 N N . HIS A 1 85 ? 20.480 -0.666 -41.426 1.00 93.81 85 HIS A N 1
ATOM 641 C CA . HIS A 1 85 ? 19.912 0.420 -42.227 1.00 93.81 85 HIS A CA 1
ATOM 642 C C . HIS A 1 85 ? 19.731 1.680 -41.362 1.00 93.81 85 HIS A C 1
ATOM 644 O O . HIS A 1 85 ? 20.380 1.823 -40.324 1.00 93.81 85 HIS A O 1
ATOM 650 N N . GLY A 1 86 ? 18.965 2.658 -41.848 1.00 91.56 86 GLY A N 1
ATOM 651 C CA . GLY A 1 86 ? 18.726 3.911 -41.135 1.00 91.56 86 GLY A CA 1
ATOM 652 C C . GLY A 1 86 ? 19.962 4.810 -41.001 1.00 91.56 86 GLY A C 1
ATOM 653 O O . GLY A 1 86 ? 21.074 4.486 -41.446 1.00 91.56 86 GLY A O 1
ATOM 654 N N . SER A 1 87 ? 19.751 5.966 -40.378 1.00 90.94 87 SER A N 1
ATOM 655 C CA . SER A 1 87 ? 20.753 7.013 -40.154 1.00 90.94 87 SER A CA 1
ATOM 656 C C . SER A 1 87 ? 20.482 7.759 -38.850 1.00 90.94 87 SER A C 1
ATOM 658 O O . SER A 1 87 ? 19.350 7.769 -38.385 1.00 90.94 87 SER A O 1
ATOM 660 N N . GLY A 1 88 ? 21.501 8.426 -38.303 1.00 92.94 88 GLY A N 1
ATOM 661 C CA . GLY A 1 88 ? 21.364 9.168 -37.048 1.00 92.94 88 GLY A CA 1
ATOM 662 C C . GLY A 1 88 ? 21.348 8.249 -35.826 1.00 92.94 88 GLY A C 1
ATOM 663 O O . GLY A 1 88 ? 21.982 7.193 -35.835 1.00 92.94 88 GLY A O 1
ATOM 664 N N . GLU A 1 89 ? 20.650 8.673 -34.777 1.00 94.88 89 GLU A N 1
ATOM 665 C CA . GLU A 1 89 ? 20.597 7.966 -33.492 1.00 94.88 89 GLU A CA 1
ATOM 666 C C . GLU A 1 89 ? 19.826 6.643 -33.574 1.00 94.88 89 GLU A C 1
ATOM 668 O O . GLU A 1 89 ? 20.222 5.657 -32.964 1.00 94.88 89 GLU A O 1
ATOM 673 N N . THR A 1 90 ? 18.802 6.594 -34.422 1.00 95.44 90 THR A N 1
ATOM 674 C CA . THR A 1 90 ? 17.964 5.412 -34.690 1.00 95.44 90 THR A CA 1
ATOM 675 C C . THR A 1 90 ? 18.517 4.537 -35.824 1.00 95.44 90 THR A C 1
ATOM 677 O O . THR A 1 90 ? 17.826 3.686 -36.378 1.00 95.44 90 THR A O 1
ATOM 680 N N . ALA A 1 91 ? 19.775 4.742 -36.234 1.00 95.25 91 ALA A N 1
ATOM 681 C CA . ALA A 1 91 ? 20.420 3.858 -37.198 1.00 95.25 91 ALA A CA 1
ATOM 682 C C . ALA A 1 91 ? 20.621 2.476 -36.562 1.00 95.25 91 ALA A C 1
ATOM 684 O O . ALA A 1 91 ? 21.383 2.366 -35.602 1.00 95.25 91 ALA A O 1
ATOM 685 N N . TRP A 1 92 ? 19.994 1.452 -37.140 1.00 97.06 92 TRP A N 1
ATOM 686 C CA . TRP A 1 92 ? 19.860 0.120 -36.549 1.00 97.06 92 TRP A CA 1
ATOM 687 C C . TRP A 1 92 ? 20.672 -0.951 -37.281 1.00 97.06 92 TRP A C 1
ATOM 689 O O . TRP A 1 92 ? 20.789 -0.903 -38.512 1.00 97.06 92 TRP A O 1
ATOM 699 N N . ALA A 1 93 ? 21.197 -1.934 -36.544 1.00 96.69 93 ALA A N 1
ATOM 700 C CA . ALA A 1 93 ? 21.704 -3.209 -37.062 1.00 96.69 93 ALA A CA 1
ATOM 701 C C . ALA A 1 93 ? 21.514 -4.355 -36.049 1.00 96.69 93 ALA A C 1
ATOM 703 O O . ALA A 1 93 ? 21.552 -4.113 -34.842 1.00 96.69 93 ALA A O 1
ATOM 704 N N . PRO A 1 94 ? 21.420 -5.614 -36.520 1.00 97.12 94 PRO A N 1
ATOM 705 C CA . PRO A 1 94 ? 21.435 -6.765 -35.629 1.00 97.12 94 PRO A CA 1
ATOM 706 C C . PRO A 1 94 ? 22.842 -6.993 -35.056 1.00 97.12 94 PRO A C 1
ATOM 708 O O . PRO A 1 94 ? 23.846 -6.857 -35.768 1.00 97.12 94 PRO A O 1
ATOM 711 N N . ILE A 1 95 ? 22.924 -7.395 -33.789 1.00 96.62 95 ILE A N 1
ATOM 712 C CA . ILE A 1 95 ? 24.181 -7.673 -33.079 1.00 96.62 95 ILE A CA 1
ATOM 713 C C . ILE A 1 95 ? 24.963 -8.819 -33.718 1.00 96.62 95 ILE A C 1
ATOM 715 O O . ILE A 1 95 ? 26.178 -8.715 -33.885 1.00 96.62 95 ILE A O 1
ATOM 719 N N . MET A 1 96 ? 24.269 -9.860 -34.192 1.00 97.19 96 MET A N 1
ATOM 720 C CA . MET A 1 96 ? 24.870 -10.964 -34.946 1.00 97.19 96 MET A CA 1
ATOM 721 C C . MET A 1 96 ? 25.199 -10.591 -36.405 1.00 97.19 96 MET A C 1
ATOM 723 O O . MET A 1 96 ? 25.715 -11.415 -37.160 1.00 97.19 96 MET A O 1
ATOM 727 N N . GLY A 1 97 ? 24.936 -9.348 -36.817 1.00 95.50 97 GLY A N 1
ATOM 728 C CA . GLY A 1 97 ? 25.366 -8.763 -38.085 1.00 95.50 97 GLY A CA 1
ATOM 729 C C . GLY A 1 97 ? 26.622 -7.904 -37.923 1.00 95.50 97 GLY A C 1
ATOM 730 O O . GLY A 1 97 ? 27.576 -8.277 -37.245 1.00 95.50 97 GLY A O 1
ATOM 731 N N . ALA A 1 98 ? 26.651 -6.744 -38.582 1.00 91.81 98 ALA A N 1
ATOM 732 C CA . ALA A 1 98 ? 27.741 -5.770 -38.487 1.00 91.81 98 ALA A CA 1
ATOM 733 C C . ALA A 1 98 ? 27.317 -4.519 -37.689 1.00 91.81 98 ALA A C 1
ATOM 735 O O . ALA A 1 98 ? 27.376 -3.396 -38.200 1.00 91.81 98 ALA A O 1
ATOM 736 N N . GLY A 1 99 ? 26.911 -4.729 -36.430 1.00 89.38 99 GLY A N 1
ATOM 737 C CA . GLY A 1 99 ? 26.363 -3.709 -35.523 1.00 89.38 99 GLY A CA 1
ATOM 738 C C . GLY A 1 99 ? 27.265 -2.502 -35.250 1.00 89.38 99 GLY A C 1
ATOM 739 O O . GLY A 1 99 ? 26.779 -1.388 -35.101 1.00 89.38 99 GLY A O 1
ATOM 740 N N . TYR A 1 100 ? 28.589 -2.679 -35.300 1.00 85.25 100 TYR A N 1
ATOM 741 C CA . TYR A 1 100 ? 29.602 -1.659 -34.969 1.00 85.25 100 TYR A CA 1
ATOM 742 C C . TYR A 1 100 ? 29.398 -0.276 -35.604 1.00 85.25 100 TYR A C 1
ATOM 744 O O . TYR A 1 100 ? 29.852 0.730 -35.063 1.00 85.25 100 TYR A O 1
ATOM 752 N N . PHE A 1 101 ? 28.785 -0.231 -36.788 1.00 86.75 101 PHE A N 1
ATOM 753 C CA . PHE A 1 101 ? 28.614 0.984 -37.589 1.00 86.75 101 PHE A CA 1
ATOM 754 C C . PHE A 1 101 ? 27.278 1.693 -37.354 1.00 86.75 101 PHE A C 1
ATOM 756 O O . PHE A 1 101 ? 26.979 2.678 -38.035 1.00 86.75 101 PHE A O 1
ATOM 763 N N . LYS A 1 102 ? 26.461 1.172 -36.443 1.00 93.50 102 LYS A N 1
ATOM 764 C CA . LYS A 1 102 ? 25.110 1.637 -36.153 1.00 93.50 102 LYS A CA 1
ATOM 765 C C . LYS A 1 102 ? 25.007 2.065 -34.708 1.00 93.50 102 LYS A C 1
ATOM 767 O O . LYS A 1 102 ? 25.817 1.655 -33.881 1.00 93.50 102 LYS A O 1
ATOM 772 N N . ASN A 1 103 ? 24.088 2.992 -34.452 1.00 93.94 103 ASN A N 1
ATOM 773 C CA . ASN A 1 103 ? 23.956 3.557 -33.123 1.00 93.94 103 ASN A CA 1
ATOM 774 C C . ASN A 1 103 ? 23.099 2.665 -32.222 1.00 93.94 103 ASN A C 1
ATOM 776 O O . ASN A 1 103 ? 23.496 2.448 -31.084 1.00 93.94 103 ASN A O 1
ATOM 780 N N . LEU A 1 104 ? 22.010 2.122 -32.758 1.00 96.56 104 LEU A N 1
ATOM 781 C CA . LEU A 1 104 ? 21.175 1.123 -32.111 1.00 96.56 104 LEU A CA 1
ATOM 782 C C . LEU A 1 104 ? 21.603 -0.269 -32.590 1.00 96.56 104 LEU A C 1
ATOM 784 O O . LEU A 1 104 ? 21.622 -0.535 -33.798 1.00 96.56 104 LEU A O 1
ATOM 788 N N . VAL A 1 105 ? 21.980 -1.143 -31.660 1.00 96.56 105 VAL A N 1
ATOM 789 C CA . VAL A 1 105 ? 22.374 -2.526 -31.961 1.00 96.56 105 VAL A CA 1
ATOM 790 C C . VAL A 1 105 ? 21.582 -3.467 -31.069 1.00 96.56 105 VAL A C 1
ATOM 792 O O . VAL A 1 105 ? 21.574 -3.309 -29.853 1.00 96.56 105 VAL A O 1
ATOM 795 N N . GLN A 1 106 ? 20.890 -4.425 -31.681 1.00 96.75 106 GLN A N 1
ATOM 796 C CA . GLN A 1 106 ? 19.887 -5.237 -30.992 1.00 96.75 106 GLN A CA 1
ATOM 797 C C . GLN A 1 106 ? 20.004 -6.717 -31.337 1.00 96.75 106 GLN A C 1
ATOM 799 O O . GLN A 1 106 ? 20.492 -7.081 -32.411 1.00 96.75 106 GLN A O 1
ATOM 804 N N . TRP A 1 107 ? 19.504 -7.569 -30.443 1.00 96.06 107 TRP A N 1
ATOM 805 C CA . TRP A 1 107 ? 19.161 -8.949 -30.786 1.00 96.06 107 TRP A CA 1
ATOM 806 C C . TRP A 1 107 ? 18.068 -8.965 -31.853 1.00 96.06 107 TRP A C 1
ATOM 808 O O . TRP A 1 107 ? 17.269 -8.033 -31.963 1.00 96.06 107 TRP A O 1
ATOM 818 N N . SER A 1 108 ? 18.040 -10.008 -32.672 1.00 96.12 108 SER A N 1
ATOM 819 C CA . SER A 1 108 ? 17.178 -10.063 -33.849 1.00 96.12 108 SER A CA 1
ATOM 820 C C . SER A 1 108 ? 16.496 -11.424 -33.967 1.00 96.12 108 SER A C 1
ATOM 822 O O . SER A 1 108 ? 16.891 -12.408 -33.347 1.00 96.12 108 SER A O 1
ATOM 824 N N . LYS A 1 109 ? 15.385 -11.452 -34.705 1.00 96.38 109 LYS A N 1
ATOM 825 C CA . LYS A 1 109 ? 14.761 -12.694 -35.181 1.00 96.38 109 LYS A CA 1
ATOM 826 C C . LYS A 1 109 ? 14.647 -12.758 -36.702 1.00 96.38 109 LYS A C 1
ATOM 828 O O . LYS A 1 109 ? 13.814 -13.472 -37.260 1.00 96.38 109 LYS A O 1
ATOM 833 N N . GLY A 1 110 ? 15.501 -11.992 -37.385 1.00 95.75 110 GLY A N 1
ATOM 834 C CA . GLY A 1 110 ? 15.546 -11.900 -38.844 1.00 95.75 110 GLY A CA 1
ATOM 835 C C . GLY A 1 110 ? 14.416 -11.061 -39.444 1.00 95.75 110 GLY A C 1
ATOM 836 O O . GLY A 1 110 ? 13.972 -11.337 -40.554 1.00 95.75 110 GLY A O 1
ATOM 837 N N . GLU A 1 111 ? 13.937 -10.037 -38.732 1.00 94.94 111 GLU A N 1
ATOM 838 C CA . GLU A 1 111 ? 12.764 -9.230 -39.131 1.00 94.94 111 GLU A CA 1
ATOM 839 C C . GLU A 1 111 ? 13.047 -8.205 -40.234 1.00 94.94 111 GLU A C 1
ATOM 841 O O . GLU A 1 111 ? 12.187 -7.405 -40.587 1.00 94.94 111 GLU A O 1
ATOM 846 N N . TYR A 1 112 ? 14.243 -8.235 -40.812 1.00 94.62 112 TYR A N 1
ATOM 847 C CA . TYR A 1 112 ? 14.653 -7.324 -41.866 1.00 94.62 112 TYR A CA 1
ATOM 848 C C . TYR A 1 112 ? 14.602 -7.982 -43.249 1.00 94.62 112 TYR A C 1
ATOM 850 O O . TYR A 1 112 ? 14.730 -9.193 -43.427 1.00 94.62 112 TYR A O 1
ATOM 858 N N . SER A 1 113 ? 14.456 -7.153 -44.281 1.00 93.81 113 SER A N 1
ATOM 859 C CA . SER A 1 113 ? 14.289 -7.628 -45.658 1.00 93.81 113 SER A CA 1
ATOM 860 C C . SER A 1 113 ? 15.439 -8.519 -46.152 1.00 93.81 113 SER A C 1
ATOM 862 O O . SER A 1 113 ? 16.603 -8.094 -46.173 1.00 93.81 113 SER A O 1
ATOM 864 N N . ASN A 1 114 ? 15.079 -9.712 -46.645 1.00 93.94 114 ASN A N 1
ATOM 865 C CA . ASN A 1 114 ? 15.967 -10.772 -47.147 1.00 93.94 114 ASN A CA 1
ATOM 866 C C . ASN A 1 114 ? 16.969 -11.290 -46.100 1.00 93.94 114 ASN A C 1
ATOM 868 O O . ASN A 1 114 ? 18.135 -11.525 -46.430 1.00 93.94 114 ASN A O 1
ATOM 872 N N . ALA A 1 115 ? 16.545 -11.413 -44.839 1.00 96.12 115 ALA A N 1
ATOM 873 C CA . ALA A 1 115 ? 17.355 -12.025 -43.795 1.00 96.12 115 ALA A CA 1
ATOM 874 C C . ALA A 1 115 ? 17.726 -13.473 -44.155 1.00 96.12 115 ALA A C 1
ATOM 876 O O . ALA A 1 115 ? 16.863 -14.296 -44.455 1.00 96.12 115 ALA A O 1
ATOM 877 N N . SER A 1 116 ? 19.025 -13.789 -44.120 1.00 96.38 116 SER A N 1
ATOM 878 C CA . SER A 1 116 ? 19.521 -15.156 -44.345 1.00 96.38 116 SER A CA 1
ATOM 879 C C . SER A 1 116 ? 19.465 -16.029 -43.089 1.00 96.38 116 SER A C 1
ATOM 881 O O . SER A 1 116 ? 19.706 -17.233 -43.169 1.00 96.38 116 SER A O 1
ATOM 883 N N . ASN A 1 117 ? 19.206 -15.414 -41.934 1.00 95.88 117 ASN A N 1
ATOM 884 C CA . ASN A 1 117 ? 19.054 -16.052 -40.637 1.00 95.88 117 ASN A CA 1
ATOM 885 C C . ASN A 1 117 ? 17.769 -15.539 -39.982 1.00 95.88 117 ASN A C 1
ATOM 887 O O . ASN A 1 117 ? 17.482 -14.348 -40.043 1.00 95.88 117 ASN A O 1
ATOM 891 N N . THR A 1 118 ? 17.006 -16.443 -39.377 1.00 95.75 118 THR A N 1
ATOM 892 C CA . THR A 1 118 ? 15.748 -16.142 -38.675 1.00 95.75 118 THR A CA 1
ATOM 893 C C . THR A 1 118 ? 15.724 -16.842 -37.315 1.00 95.75 118 THR A C 1
ATOM 895 O O . THR A 1 118 ? 14.687 -17.353 -36.888 1.00 95.75 118 THR A O 1
ATOM 898 N N . GLN A 1 119 ? 16.896 -16.994 -36.690 1.00 97.38 119 GLN A N 1
ATOM 899 C CA . GLN A 1 119 ? 16.996 -17.471 -35.314 1.00 97.38 119 GLN A CA 1
ATOM 900 C C . GLN A 1 119 ? 16.351 -16.450 -34.390 1.00 97.38 119 GLN A C 1
ATOM 902 O O . GLN A 1 119 ? 16.645 -15.275 -34.512 1.00 97.38 119 GLN A O 1
ATOM 907 N N . ASP A 1 120 ? 15.498 -16.900 -33.476 1.00 97.25 120 ASP A N 1
ATOM 908 C CA . ASP A 1 120 ? 15.012 -16.058 -32.386 1.00 97.25 120 ASP A CA 1
ATOM 909 C C . ASP A 1 120 ? 16.108 -15.977 -31.317 1.00 97.25 120 ASP A C 1
ATOM 911 O O . ASP A 1 120 ? 16.268 -16.891 -30.500 1.00 97.25 120 ASP A O 1
ATOM 915 N N . ASP A 1 121 ? 16.937 -14.936 -31.412 1.00 97.06 121 ASP A N 1
ATOM 916 C CA . ASP A 1 121 ? 18.123 -14.764 -30.576 1.00 97.06 121 ASP A CA 1
ATOM 917 C C . ASP A 1 121 ? 17.800 -14.797 -29.076 1.00 97.06 121 ASP A C 1
ATOM 919 O O . ASP A 1 121 ? 18.446 -15.531 -28.326 1.00 97.06 121 ASP A O 1
ATOM 923 N N . ILE A 1 122 ? 16.788 -14.040 -28.638 1.00 94.25 122 ILE A N 1
ATOM 924 C CA . ILE A 1 122 ? 16.416 -13.914 -27.224 1.00 94.25 122 ILE A CA 1
ATOM 925 C C . ILE A 1 122 ? 15.925 -15.265 -26.707 1.00 94.25 122 ILE A C 1
ATOM 927 O O . ILE A 1 122 ? 16.412 -15.741 -25.684 1.00 94.25 122 ILE A O 1
ATOM 931 N N . THR A 1 123 ? 15.044 -15.947 -27.446 1.00 94.69 123 THR A N 1
ATOM 932 C CA . THR A 1 123 ? 14.545 -17.272 -27.048 1.00 94.69 123 THR A CA 1
ATOM 933 C C . THR A 1 123 ? 15.679 -18.289 -26.913 1.00 94.69 123 THR A C 1
ATOM 935 O O . THR A 1 123 ? 15.690 -19.084 -25.970 1.00 94.69 123 THR A O 1
ATOM 938 N N . LEU A 1 124 ? 16.650 -18.282 -27.833 1.00 95.12 124 LEU A N 1
ATOM 939 C CA . LEU A 1 124 ? 17.798 -19.190 -27.773 1.00 95.12 124 LEU A CA 1
ATOM 940 C C . LEU A 1 124 ? 18.717 -18.883 -26.588 1.00 95.12 124 LEU A C 1
ATOM 942 O O . LEU A 1 124 ? 19.118 -19.810 -25.882 1.00 95.12 124 LEU A O 1
ATOM 946 N N . ILE A 1 125 ? 19.020 -17.606 -26.345 1.00 93.38 125 ILE A N 1
ATOM 947 C CA . ILE A 1 125 ? 19.841 -17.178 -25.207 1.00 93.38 125 ILE A CA 1
ATOM 948 C C . ILE A 1 125 ? 19.148 -17.550 -23.892 1.00 93.38 125 ILE A C 1
ATOM 950 O O . ILE A 1 125 ? 19.757 -18.202 -23.038 1.00 93.38 125 ILE A O 1
ATOM 954 N N . SER A 1 126 ? 17.869 -17.207 -23.736 1.00 92.38 126 SER A N 1
ATOM 955 C CA . SER A 1 126 ? 17.110 -17.462 -22.509 1.00 92.38 126 SER A CA 1
ATOM 956 C C . SER A 1 126 ? 16.877 -18.949 -22.248 1.00 92.38 126 SER A C 1
ATOM 958 O O . SER A 1 126 ? 16.800 -19.358 -21.092 1.00 92.38 126 SER A O 1
ATOM 960 N N . ALA A 1 127 ? 16.853 -19.798 -23.279 1.00 93.25 127 ALA A N 1
ATOM 961 C CA . ALA A 1 127 ? 16.821 -21.251 -23.098 1.00 93.25 127 ALA A CA 1
ATOM 962 C C . ALA A 1 127 ? 18.102 -21.814 -22.448 1.00 93.25 127 ALA A C 1
ATOM 964 O O . ALA A 1 127 ? 18.077 -22.919 -21.901 1.00 93.25 127 ALA A O 1
ATOM 965 N N . ILE A 1 128 ? 19.219 -21.080 -22.517 1.00 91.19 128 ILE A N 1
ATOM 966 C CA . ILE A 1 128 ? 20.516 -21.479 -21.959 1.00 91.19 128 ILE A CA 1
ATOM 967 C C . ILE A 1 128 ? 20.780 -20.787 -20.619 1.00 91.19 128 ILE A C 1
ATOM 969 O O . ILE A 1 128 ? 21.218 -21.448 -19.677 1.00 91.19 128 ILE A O 1
ATOM 973 N N . LEU A 1 129 ? 20.547 -19.474 -20.543 1.00 89.62 129 LEU A N 1
ATOM 974 C CA . LEU A 1 129 ? 20.898 -18.645 -19.383 1.00 89.62 129 LEU A CA 1
ATOM 975 C C . LEU A 1 129 ? 19.725 -18.396 -18.426 1.00 89.62 129 LEU A C 1
ATOM 977 O O . LEU A 1 129 ? 19.960 -18.048 -17.273 1.00 89.62 129 LEU A O 1
ATOM 981 N N . GLY A 1 130 ? 18.487 -18.607 -18.877 1.00 90.25 130 GLY A N 1
ATOM 982 C CA . GLY A 1 130 ? 17.289 -18.072 -18.231 1.00 90.25 130 GLY A CA 1
ATOM 983 C C . GLY A 1 130 ? 16.943 -16.661 -18.723 1.00 90.25 130 GLY A C 1
ATOM 984 O O . GLY A 1 130 ? 17.706 -16.036 -19.463 1.00 90.25 130 GLY A O 1
ATOM 985 N N . GLY A 1 131 ? 15.757 -16.182 -18.345 1.00 86.50 131 GLY A N 1
ATOM 986 C CA . GLY A 1 131 ? 15.393 -14.767 -18.456 1.00 86.50 131 GLY A CA 1
ATOM 987 C C . GLY A 1 131 ? 15.995 -13.955 -17.309 1.00 86.50 131 GLY A C 1
ATOM 988 O O . GLY A 1 131 ? 16.507 -14.528 -16.345 1.00 86.50 131 GLY A O 1
ATOM 989 N N . ARG A 1 132 ? 15.945 -12.629 -17.425 1.00 89.06 132 ARG A N 1
ATOM 990 C CA . ARG A 1 132 ? 16.154 -11.748 -16.272 1.00 89.06 132 ARG A CA 1
ATOM 991 C C . ARG A 1 132 ? 14.857 -11.711 -15.458 1.00 89.06 132 ARG A C 1
ATOM 993 O O . ARG A 1 132 ? 13.790 -11.928 -16.027 1.00 89.06 132 ARG A O 1
ATOM 1000 N N . ASP A 1 133 ? 14.988 -11.518 -14.151 1.00 91.62 133 ASP A N 1
ATOM 1001 C CA . ASP A 1 133 ? 13.837 -11.193 -13.312 1.00 91.62 133 ASP A CA 1
ATOM 1002 C C . ASP A 1 133 ? 13.468 -9.727 -13.569 1.00 91.62 133 ASP A C 1
ATOM 1004 O O . ASP A 1 133 ? 14.386 -8.917 -13.709 1.00 91.62 133 ASP A O 1
ATOM 1008 N N . ASP A 1 134 ? 12.164 -9.460 -13.613 1.00 95.00 134 ASP A N 1
ATOM 1009 C CA . ASP A 1 134 ? 11.544 -8.136 -13.754 1.00 95.00 134 ASP A CA 1
ATOM 1010 C C . ASP A 1 134 ? 11.992 -7.198 -12.614 1.00 95.00 134 ASP A C 1
ATOM 1012 O O . ASP A 1 134 ? 11.905 -7.566 -11.428 1.00 95.00 134 ASP A O 1
ATOM 1016 N N . ASP A 1 135 ? 12.546 -6.035 -12.969 1.00 96.00 135 ASP A N 1
ATOM 1017 C CA . ASP A 1 135 ? 13.018 -5.021 -12.031 1.00 96.00 135 ASP A CA 1
ATOM 1018 C C . ASP A 1 135 ? 11.946 -4.006 -11.602 1.00 96.00 135 ASP A C 1
ATOM 1020 O O . ASP A 1 135 ? 12.027 -3.507 -10.466 1.00 96.00 135 ASP A O 1
ATOM 1024 N N . HIS A 1 136 ? 10.903 -3.794 -12.410 1.00 97.62 136 HIS A N 1
ATOM 1025 C CA . HIS A 1 136 ? 9.788 -2.893 -12.135 1.00 97.62 136 HIS A CA 1
ATOM 1026 C C . HIS A 1 136 ? 8.466 -3.411 -12.728 1.00 97.62 136 HIS A C 1
ATOM 1028 O O . HIS A 1 136 ? 8.302 -3.525 -13.928 1.00 97.62 136 HIS A O 1
ATOM 1034 N N . GLY A 1 137 ? 7.450 -3.589 -11.874 1.00 97.12 137 GLY A N 1
ATOM 1035 C CA . GLY A 1 137 ? 6.195 -4.225 -12.282 1.00 97.12 137 GLY A CA 1
ATOM 1036 C C . GLY A 1 137 ? 5.485 -3.612 -13.503 1.00 97.12 137 GLY A C 1
ATOM 1037 O O . GLY A 1 137 ? 5.322 -2.394 -13.612 1.00 97.12 137 GLY A O 1
ATOM 1038 N N . ASP A 1 138 ? 4.954 -4.514 -14.334 1.00 97.06 138 ASP A N 1
ATOM 1039 C CA . ASP A 1 138 ? 4.238 -4.273 -15.599 1.00 97.06 138 ASP A CA 1
ATOM 1040 C C . ASP A 1 138 ? 2.883 -3.554 -15.486 1.00 97.06 138 ASP A C 1
ATOM 1042 O O . ASP A 1 138 ? 2.261 -3.174 -16.490 1.00 97.06 138 ASP A O 1
ATOM 1046 N N . ALA A 1 139 ? 2.328 -3.432 -14.280 1.00 96.50 139 ALA A N 1
ATOM 1047 C CA . ALA A 1 139 ? 0.989 -2.913 -14.078 1.00 96.50 139 ALA A CA 1
ATOM 1048 C C . ALA A 1 139 ? 0.929 -1.827 -13.001 1.00 96.50 139 ALA A C 1
ATOM 1050 O O . ALA A 1 139 ? 1.801 -1.595 -12.176 1.00 96.50 139 ALA A O 1
ATOM 1051 N N . ARG A 1 140 ? -0.201 -1.119 -12.977 1.00 94.88 140 ARG A N 1
ATOM 1052 C CA . ARG A 1 140 ? -0.428 -0.065 -11.977 1.00 94.88 140 ARG A CA 1
ATOM 1053 C C . ARG A 1 140 ? -0.570 -0.596 -10.547 1.00 94.88 140 ARG A C 1
ATOM 1055 O O . ARG A 1 140 ? -0.468 0.178 -9.610 1.00 94.88 140 ARG A O 1
ATOM 1062 N N . GLY A 1 141 ? -0.868 -1.887 -10.379 1.00 93.75 141 GLY A N 1
ATOM 1063 C CA . GLY A 1 141 ? -1.060 -2.506 -9.061 1.00 93.75 141 GLY A CA 1
ATOM 1064 C C . GLY A 1 141 ? 0.238 -2.945 -8.379 1.00 93.75 141 GLY A C 1
ATOM 1065 O O . GLY A 1 141 ? 0.223 -3.226 -7.183 1.00 93.75 141 GLY A O 1
ATOM 1066 N N . ASP A 1 142 ? 1.325 -3.023 -9.136 1.00 95.00 142 ASP A N 1
ATOM 1067 C CA . ASP A 1 142 ? 2.684 -3.386 -8.729 1.00 95.00 142 ASP A CA 1
ATOM 1068 C C . ASP A 1 142 ? 3.713 -2.323 -9.151 1.00 95.00 142 ASP A C 1
ATOM 1070 O O . ASP A 1 142 ? 4.918 -2.562 -9.095 1.00 95.00 142 ASP A O 1
ATOM 1074 N N . ALA A 1 143 ? 3.227 -1.128 -9.503 1.00 97.25 143 ALA A N 1
ATOM 1075 C CA . ALA A 1 143 ? 4.044 0.003 -9.898 1.00 97.25 143 ALA A CA 1
ATOM 1076 C C . ALA A 1 143 ? 5.044 0.400 -8.803 1.00 97.25 143 ALA A C 1
ATOM 1078 O O . ALA A 1 143 ? 4.741 0.408 -7.605 1.00 97.25 143 ALA A O 1
ATOM 1079 N N . THR A 1 144 ? 6.239 0.802 -9.223 1.00 96.88 144 THR A N 1
ATOM 1080 C CA . THR A 1 144 ? 7.270 1.304 -8.313 1.00 96.88 144 THR A CA 1
ATOM 1081 C C . THR A 1 144 ? 6.956 2.742 -7.899 1.00 96.88 144 THR A C 1
ATOM 1083 O O . THR A 1 144 ? 6.854 3.630 -8.743 1.00 96.88 144 THR A O 1
ATOM 1086 N N . LEU A 1 145 ? 6.837 3.000 -6.595 1.00 95.12 145 LEU A N 1
ATOM 1087 C CA . LEU A 1 145 ? 6.544 4.339 -6.074 1.00 95.12 145 LEU A CA 1
ATOM 1088 C C . LEU A 1 145 ? 7.753 5.285 -6.203 1.00 95.12 145 LEU A C 1
ATOM 1090 O O . LEU A 1 145 ? 8.823 5.024 -5.646 1.00 95.12 145 LEU A O 1
ATOM 1094 N N . LEU A 1 146 ? 7.562 6.430 -6.860 1.00 95.50 146 LEU A N 1
ATOM 1095 C CA . LEU A 1 146 ? 8.497 7.555 -6.876 1.00 95.50 146 LEU A CA 1
ATOM 1096 C C . LEU A 1 146 ? 8.097 8.550 -5.787 1.00 95.50 146 LEU A C 1
ATOM 1098 O O . LEU A 1 146 ? 7.132 9.299 -5.940 1.00 95.50 146 LEU A O 1
ATOM 1102 N N . ASN A 1 147 ? 8.844 8.555 -4.682 1.00 88.56 147 ASN A N 1
ATOM 1103 C CA . ASN A 1 147 ? 8.480 9.336 -3.497 1.00 88.56 147 ASN A CA 1
ATOM 1104 C C . ASN A 1 147 ? 9.329 10.608 -3.288 1.00 88.56 147 ASN A C 1
ATOM 1106 O O . ASN A 1 147 ? 8.996 11.456 -2.460 1.00 88.56 147 ASN A O 1
ATOM 1110 N N . ASP A 1 148 ? 10.416 10.767 -4.045 1.00 92.12 148 ASP A N 1
ATOM 1111 C CA . ASP A 1 148 ? 11.270 11.957 -4.021 1.00 92.12 148 ASP A CA 1
ATOM 1112 C C . ASP A 1 148 ? 10.908 12.906 -5.177 1.00 92.12 148 ASP A C 1
ATOM 1114 O O . ASP A 1 148 ? 10.740 12.467 -6.313 1.00 92.12 148 ASP A O 1
ATOM 1118 N N . GLU A 1 149 ? 10.829 14.216 -4.902 1.00 93.44 149 GLU A N 1
ATOM 1119 C CA . GLU A 1 149 ? 10.523 15.252 -5.914 1.00 93.44 149 GLU A CA 1
ATOM 1120 C C . GLU A 1 149 ? 11.557 15.310 -7.048 1.00 93.44 149 GLU A C 1
ATOM 1122 O O . GLU A 1 149 ? 11.235 15.731 -8.154 1.00 93.44 149 GLU A O 1
ATOM 1127 N N . GLU A 1 150 ? 12.798 14.904 -6.771 1.00 97.44 150 GLU A N 1
ATOM 1128 C CA . GLU A 1 150 ? 13.875 14.765 -7.751 1.00 97.44 150 GLU A CA 1
ATOM 1129 C C . GLU A 1 150 ? 14.107 13.276 -8.004 1.00 97.44 150 GLU A C 1
ATOM 1131 O O . GLU A 1 150 ? 14.547 12.539 -7.118 1.00 97.44 150 GLU A O 1
ATOM 1136 N N . VAL A 1 151 ? 13.834 12.837 -9.226 1.00 97.75 151 VAL A N 1
ATOM 1137 C CA . VAL A 1 151 ? 13.907 11.435 -9.628 1.00 97.75 151 VAL A CA 1
ATOM 1138 C C . VAL A 1 151 ? 15.207 11.193 -10.375 1.00 97.75 151 VAL A C 1
ATOM 1140 O O . VAL A 1 151 ? 15.473 11.819 -11.401 1.00 97.75 151 VAL A O 1
ATOM 1143 N N . VAL A 1 152 ? 16.007 10.258 -9.864 1.00 97.38 152 VAL A N 1
ATOM 1144 C CA . VAL A 1 152 ? 17.182 9.702 -10.542 1.00 97.38 152 VAL A CA 1
ATOM 1145 C C . VAL A 1 152 ? 17.183 8.197 -10.308 1.00 97.38 152 VAL A C 1
ATOM 1147 O O . VAL A 1 152 ? 17.481 7.747 -9.201 1.00 97.38 152 VAL A O 1
ATOM 1150 N N . LEU A 1 153 ? 16.839 7.429 -11.337 1.00 96.81 153 LEU A N 1
ATOM 1151 C CA . LEU A 1 153 ? 16.718 5.973 -11.254 1.00 96.81 153 LEU A CA 1
ATOM 1152 C C . LEU A 1 153 ? 17.229 5.311 -12.536 1.00 96.81 153 LEU A C 1
ATOM 1154 O O . LEU A 1 153 ? 17.309 5.951 -13.582 1.00 96.81 153 LEU A O 1
ATOM 1158 N N . GLU A 1 154 ? 17.592 4.040 -12.442 1.00 97.12 154 GLU A N 1
ATOM 1159 C CA . GLU A 1 154 ? 18.004 3.201 -13.568 1.00 97.12 154 GLU A CA 1
ATOM 1160 C C . GLU A 1 154 ? 17.121 1.954 -13.562 1.00 97.12 154 GLU A C 1
ATOM 1162 O O . GLU A 1 154 ? 16.906 1.398 -12.486 1.00 97.12 154 GLU A O 1
ATOM 1167 N N . GLY A 1 155 ? 16.668 1.519 -14.732 1.00 97.38 155 GLY A N 1
ATOM 1168 C CA . GLY A 1 155 ? 15.877 0.300 -14.914 1.00 97.38 155 GLY A CA 1
ATOM 1169 C C . GLY A 1 155 ? 16.290 -0.427 -16.190 1.00 97.38 155 GLY A C 1
ATOM 1170 O O . GLY A 1 155 ? 17.208 0.017 -16.904 1.00 97.38 155 GLY A O 1
ATOM 1171 N N . ILE A 1 156 ? 15.670 -1.564 -16.479 1.00 97.44 156 ILE A N 1
ATOM 1172 C CA . ILE A 1 156 ? 15.995 -2.390 -17.638 1.00 97.44 156 ILE A CA 1
ATOM 1173 C C . ILE A 1 156 ? 14.713 -2.921 -18.255 1.00 97.44 156 ILE A C 1
ATOM 1175 O O . ILE A 1 156 ? 14.072 -3.764 -17.672 1.00 97.44 156 ILE A O 1
ATOM 1179 N N . VAL A 1 157 ? 14.475 -2.588 -19.526 1.00 97.88 157 VAL A N 1
ATOM 1180 C CA . VAL A 1 157 ? 13.469 -3.312 -20.311 1.00 97.88 157 VAL A CA 1
ATOM 1181 C C . VAL A 1 157 ? 14.038 -4.700 -20.617 1.00 97.88 157 VAL A C 1
ATOM 1183 O O . VAL A 1 157 ? 14.943 -4.805 -21.459 1.00 97.88 157 VAL A O 1
ATOM 1186 N N . GLU A 1 158 ? 13.629 -5.763 -19.928 1.00 94.75 158 GLU A N 1
ATOM 1187 C CA . GLU A 1 158 ? 14.300 -7.064 -20.037 1.00 94.75 158 GLU A CA 1
ATOM 1188 C C . GLU A 1 158 ? 13.720 -7.975 -21.106 1.00 94.75 158 GLU A C 1
ATOM 1190 O O . GLU A 1 158 ? 14.437 -8.840 -21.630 1.00 94.75 158 GLU A O 1
ATOM 1195 N N . THR A 1 159 ? 12.445 -7.796 -21.448 1.00 94.12 159 THR A N 1
ATOM 1196 C CA . THR A 1 159 ? 11.772 -8.607 -22.464 1.00 94.12 159 THR A CA 1
ATOM 1197 C C . THR A 1 159 ? 10.992 -7.766 -23.468 1.00 94.12 159 THR A C 1
ATOM 1199 O O . THR A 1 159 ? 10.750 -6.578 -23.301 1.00 94.12 159 THR A O 1
ATOM 1202 N N . SER A 1 160 ? 10.627 -8.381 -24.592 1.00 92.19 160 SER A N 1
ATOM 1203 C CA . SER A 1 160 ? 9.764 -7.715 -25.565 1.00 92.19 160 SER A CA 1
ATOM 1204 C C . SER A 1 160 ? 8.341 -7.626 -25.009 1.00 92.19 160 SER A C 1
ATOM 1206 O O . SER A 1 160 ? 7.718 -8.659 -24.766 1.00 92.19 160 SER A O 1
ATOM 1208 N N . GLY A 1 161 ? 7.831 -6.401 -24.874 1.00 92.50 161 GLY A N 1
ATOM 1209 C CA . GLY A 1 161 ? 6.495 -6.113 -24.338 1.00 92.50 161 GLY A CA 1
ATOM 1210 C C . GLY A 1 161 ? 6.465 -5.766 -22.849 1.00 92.50 161 GLY A C 1
ATOM 1211 O O . GLY A 1 161 ? 5.387 -5.467 -22.346 1.00 92.50 161 GLY A O 1
ATOM 1212 N N . ASP A 1 162 ? 7.626 -5.794 -22.206 1.00 96.69 162 ASP A N 1
ATOM 1213 C CA . ASP A 1 162 ? 7.875 -5.338 -20.843 1.00 96.69 162 ASP A CA 1
ATOM 1214 C C . ASP A 1 162 ? 7.587 -3.837 -20.671 1.00 96.69 162 ASP A C 1
ATOM 1216 O O . ASP A 1 162 ? 7.836 -3.036 -21.590 1.00 96.69 162 ASP A O 1
ATOM 1220 N N . GLN A 1 163 ? 7.009 -3.475 -19.529 1.00 97.69 163 GLN A N 1
ATOM 1221 C CA . GLN A 1 163 ? 6.590 -2.123 -19.183 1.00 97.69 163 GLN A CA 1
ATOM 1222 C C . GLN A 1 163 ? 6.942 -1.787 -17.739 1.00 97.69 163 GLN A C 1
ATOM 1224 O O . GLN A 1 163 ? 6.191 -2.085 -16.826 1.00 97.69 163 GLN A O 1
ATOM 1229 N N . ASP A 1 164 ? 7.942 -0.952 -17.526 1.00 98.50 164 ASP A N 1
ATOM 1230 C CA . ASP A 1 164 ? 8.228 -0.496 -16.173 1.00 98.50 164 ASP A CA 1
ATOM 1231 C C . ASP A 1 164 ? 7.243 0.601 -15.774 1.00 98.50 164 ASP A C 1
ATOM 1233 O O . ASP A 1 164 ? 7.266 1.723 -16.308 1.00 98.50 164 ASP A O 1
ATOM 1237 N N . VAL A 1 165 ? 6.347 0.280 -14.839 1.00 98.69 165 VAL A N 1
ATOM 1238 C CA . VAL A 1 165 ? 5.340 1.218 -14.344 1.00 98.69 165 VAL A CA 1
ATOM 1239 C C . VAL A 1 165 ? 5.802 1.851 -13.038 1.00 98.69 165 VAL A C 1
ATOM 1241 O O . VAL A 1 165 ? 6.099 1.187 -12.045 1.00 98.69 165 VAL A O 1
ATOM 1244 N N . PHE A 1 166 ? 5.784 3.179 -13.010 1.00 98.50 166 PHE A N 1
ATOM 1245 C CA . PHE A 1 166 ? 6.107 3.985 -11.841 1.00 98.50 166 PHE A CA 1
ATOM 1246 C C . PHE A 1 166 ? 4.888 4.786 -11.398 1.00 98.50 166 PHE A C 1
ATOM 1248 O O . PHE A 1 166 ? 4.279 5.472 -12.216 1.00 98.50 166 PHE A O 1
ATOM 1255 N N . GLU A 1 167 ? 4.546 4.740 -10.114 1.00 98.12 167 GLU A N 1
ATOM 1256 C CA . GLU A 1 167 ? 3.484 5.558 -9.521 1.00 98.12 167 GLU A CA 1
ATOM 1257 C C . GLU A 1 167 ? 4.087 6.786 -8.844 1.00 98.12 167 GLU A C 1
ATOM 1259 O O . GLU A 1 167 ? 5.125 6.704 -8.190 1.00 98.12 167 GLU A O 1
ATOM 1264 N N . PHE A 1 168 ? 3.436 7.936 -8.978 1.00 97.62 168 PHE A N 1
ATOM 1265 C CA . PHE A 1 168 ? 3.803 9.135 -8.239 1.00 97.62 168 PHE A CA 1
ATOM 1266 C C . PHE A 1 168 ? 2.580 10.002 -7.949 1.00 97.62 168 PHE A C 1
ATOM 1268 O O . PHE A 1 168 ? 1.597 10.018 -8.694 1.00 97.62 168 PHE A O 1
ATOM 1275 N N . PHE A 1 169 ? 2.659 10.766 -6.865 1.00 97.62 169 PHE A N 1
ATOM 1276 C CA . PHE A 1 169 ? 1.596 11.659 -6.425 1.00 97.62 169 PHE A CA 1
ATOM 1277 C C . PHE A 1 169 ? 2.009 13.100 -6.689 1.00 97.62 169 PHE A C 1
ATOM 1279 O O . PHE A 1 169 ? 2.999 13.575 -6.136 1.00 97.62 169 PHE A O 1
ATOM 1286 N N . ALA A 1 170 ? 1.256 13.812 -7.526 1.00 97.75 170 ALA A N 1
ATOM 1287 C CA . ALA A 1 170 ? 1.623 15.155 -7.973 1.00 97.75 170 ALA A CA 1
ATOM 1288 C C . ALA A 1 170 ? 0.573 16.209 -7.610 1.00 97.75 170 ALA A C 1
ATOM 1290 O O . ALA A 1 170 ? -0.635 15.953 -7.653 1.00 97.75 170 ALA A O 1
ATOM 1291 N N . GLU A 1 171 ? 1.038 17.409 -7.259 1.00 97.88 171 GLU A N 1
ATOM 1292 C CA . GLU A 1 171 ? 0.213 18.620 -7.206 1.00 97.88 171 GLU A CA 1
ATOM 1293 C C . GLU A 1 171 ? -0.084 19.132 -8.640 1.00 97.88 171 GLU A C 1
ATOM 1295 O O . GLU A 1 171 ? 0.558 18.678 -9.587 1.00 97.88 171 GLU A O 1
ATOM 1300 N N . PRO A 1 172 ? -1.052 20.055 -8.846 1.00 98.00 172 PRO A N 1
ATOM 1301 C CA . PRO A 1 172 ? -1.370 20.638 -10.159 1.00 98.00 172 PRO A CA 1
ATOM 1302 C C . PRO A 1 172 ? -0.276 21.586 -10.699 1.00 98.00 172 PRO A C 1
ATOM 1304 O O . PRO A 1 172 ? -0.501 22.787 -10.854 1.00 98.00 172 PRO A O 1
ATOM 1307 N N . ASP A 1 173 ? 0.908 21.035 -10.951 1.00 97.50 173 ASP A N 1
ATOM 1308 C CA . ASP A 1 173 ? 2.131 21.710 -11.383 1.00 97.50 173 ASP A CA 1
ATOM 1309 C C . ASP A 1 173 ? 2.791 20.944 -12.558 1.00 97.50 173 ASP A C 1
ATOM 1311 O O . ASP A 1 173 ? 2.430 19.795 -12.840 1.00 97.50 173 ASP A O 1
ATOM 1315 N N . PRO A 1 174 ? 3.770 21.544 -13.259 1.00 97.88 174 PRO A N 1
ATOM 1316 C CA . PRO A 1 174 ? 4.524 20.852 -14.296 1.00 97.88 174 PRO A CA 1
ATOM 1317 C C . PRO A 1 174 ? 5.294 19.637 -13.767 1.00 97.88 174 PRO A C 1
ATOM 1319 O O . PRO A 1 174 ? 5.895 19.686 -12.691 1.00 97.88 174 PRO A O 1
ATOM 1322 N N . VAL A 1 175 ? 5.360 18.589 -14.584 1.00 98.25 175 VAL A N 1
ATOM 1323 C CA . VAL A 1 175 ? 6.226 17.422 -14.387 1.00 98.25 175 VAL A CA 1
ATOM 1324 C C . VAL A 1 175 ? 7.138 17.252 -15.586 1.00 98.25 175 VAL A C 1
ATOM 1326 O O . VAL A 1 175 ? 6.709 17.409 -16.733 1.00 98.25 175 VAL A O 1
ATOM 1329 N N . VAL A 1 176 ? 8.400 16.923 -15.322 1.00 98.25 176 VAL A N 1
ATOM 1330 C CA . VAL A 1 176 ? 9.398 16.696 -16.367 1.00 98.25 176 VAL A CA 1
ATOM 1331 C C . VAL A 1 176 ? 10.121 15.389 -16.094 1.00 98.25 176 VAL A C 1
ATOM 1333 O O . VAL A 1 176 ? 10.799 15.269 -15.082 1.00 98.25 176 VAL A O 1
ATOM 1336 N N . PHE A 1 177 ? 10.044 14.442 -17.025 1.00 98.69 177 PHE A N 1
ATOM 1337 C CA . PHE A 1 177 ? 10.792 13.185 -16.981 1.00 98.69 177 PHE A CA 1
ATOM 1338 C C . PHE A 1 177 ? 11.547 12.991 -18.287 1.00 98.69 177 PHE A C 1
ATOM 1340 O O . PHE A 1 177 ? 10.949 12.990 -19.358 1.00 98.69 177 PHE A O 1
ATOM 1347 N N . SER A 1 178 ? 12.861 12.823 -18.204 1.00 98.44 178 SER A N 1
ATOM 1348 C CA . SER A 1 178 ? 13.727 12.448 -19.319 1.00 98.44 178 SER A CA 1
ATOM 1349 C C . SER A 1 178 ? 14.166 11.008 -19.125 1.00 98.44 178 SER A C 1
ATOM 1351 O O . SER A 1 178 ? 14.794 10.691 -18.115 1.00 98.44 178 SER A O 1
ATOM 1353 N N . VAL A 1 179 ? 13.851 10.153 -20.092 1.00 98.69 179 VAL A N 1
ATOM 1354 C CA . VAL A 1 179 ? 14.200 8.735 -20.057 1.00 98.69 179 VAL A CA 1
ATOM 1355 C C . VAL A 1 179 ? 15.150 8.447 -21.205 1.00 98.69 179 VAL A C 1
ATOM 1357 O O . VAL A 1 179 ? 14.827 8.680 -22.372 1.00 98.69 179 VAL A O 1
ATOM 1360 N N . ALA A 1 180 ? 16.354 8.001 -20.871 1.00 98.44 180 ALA A N 1
ATOM 1361 C CA . ALA A 1 180 ? 17.437 7.834 -21.828 1.00 98.44 180 ALA A CA 1
ATOM 1362 C C . ALA A 1 180 ? 18.005 6.415 -21.765 1.00 98.44 180 ALA A C 1
ATOM 1364 O O . ALA A 1 180 ? 18.210 5.903 -20.662 1.00 98.44 180 ALA A O 1
ATOM 1365 N N . PRO A 1 181 ? 18.316 5.791 -22.917 1.00 98.00 181 PRO A N 1
ATOM 1366 C CA . PRO A 1 181 ? 18.964 4.489 -22.931 1.00 98.00 181 PRO A CA 1
ATOM 1367 C C . PRO A 1 181 ? 20.409 4.611 -22.430 1.00 98.00 181 PRO A C 1
ATOM 1369 O O . PRO A 1 181 ? 20.943 5.713 -22.256 1.00 98.00 181 PRO A O 1
ATOM 1372 N N . ALA A 1 182 ? 21.087 3.474 -22.275 1.00 93.94 182 ALA A N 1
ATOM 1373 C CA . ALA A 1 182 ? 22.516 3.446 -21.982 1.00 93.94 182 ALA A CA 1
ATOM 1374 C C . ALA A 1 182 ? 23.318 4.407 -22.885 1.00 93.94 182 ALA A C 1
ATOM 1376 O O . ALA A 1 182 ? 23.294 4.315 -24.114 1.00 93.94 182 ALA A O 1
ATOM 1377 N N . LEU A 1 183 ? 24.104 5.293 -22.261 1.00 88.19 183 LEU A N 1
ATOM 1378 C CA . LEU A 1 183 ? 24.905 6.307 -22.961 1.00 88.19 183 LEU A CA 1
ATOM 1379 C C . LEU A 1 183 ? 25.875 5.706 -23.996 1.00 88.19 183 LEU A C 1
ATOM 1381 O O . LEU A 1 183 ? 26.206 6.343 -24.999 1.00 88.19 183 LEU A O 1
ATOM 1385 N N . PHE A 1 184 ? 26.367 4.491 -23.745 1.00 86.12 184 PHE A N 1
ATOM 1386 C CA . PHE A 1 184 ? 27.307 3.792 -24.615 1.00 86.12 184 PHE A CA 1
ATOM 1387 C C . PHE A 1 184 ? 26.717 2.467 -25.093 1.00 86.12 184 PHE A C 1
ATOM 1389 O O . PHE A 1 184 ? 26.541 1.559 -24.291 1.00 86.12 184 PHE A O 1
ATOM 1396 N N . GLY A 1 185 ? 26.503 2.349 -26.408 1.00 88.12 185 GLY A N 1
ATOM 1397 C CA . GLY A 1 185 ? 25.951 1.137 -27.025 1.00 88.12 185 GLY A CA 1
ATOM 1398 C C . GLY A 1 185 ? 24.488 0.903 -26.643 1.00 88.12 185 GLY A C 1
ATOM 1399 O O . GLY A 1 185 ? 24.199 -0.119 -26.028 1.00 88.12 185 GLY A O 1
ATOM 1400 N N . PRO A 1 186 ? 23.577 1.847 -26.950 1.00 94.25 186 PRO A N 1
ATOM 1401 C CA . PRO A 1 186 ? 22.169 1.665 -26.636 1.00 94.25 186 PRO A CA 1
ATOM 1402 C C . PRO A 1 186 ? 21.593 0.486 -27.431 1.00 94.25 186 PRO A C 1
ATOM 1404 O O . PRO A 1 186 ? 21.851 0.342 -28.631 1.00 94.25 186 PRO A O 1
ATOM 1407 N N . SER A 1 187 ? 20.793 -0.332 -26.751 1.00 95.75 187 SER A N 1
ATOM 1408 C CA . SER A 1 187 ? 20.059 -1.465 -27.327 1.00 95.75 187 SER A CA 1
ATOM 1409 C C . SER A 1 187 ? 18.540 -1.291 -27.258 1.00 95.75 187 SER A C 1
ATOM 1411 O O . SER A 1 187 ? 17.806 -2.100 -27.811 1.00 95.75 187 SER A O 1
ATOM 1413 N N . VAL A 1 188 ? 18.053 -0.216 -26.639 1.00 97.88 188 VAL A N 1
ATOM 1414 C CA . VAL A 1 188 ? 16.624 0.073 -26.495 1.00 97.88 188 VAL A CA 1
ATOM 1415 C C . VAL A 1 188 ? 16.277 1.406 -27.155 1.00 97.88 188 VAL A C 1
ATOM 1417 O O . VAL A 1 188 ? 17.031 2.377 -27.057 1.00 97.88 188 VAL A O 1
ATOM 1420 N N . ASP A 1 189 ? 15.150 1.415 -27.861 1.00 98.19 189 ASP A N 1
ATOM 1421 C CA . ASP A 1 189 ? 14.436 2.613 -28.300 1.00 98.19 189 ASP A CA 1
ATOM 1422 C C . ASP A 1 189 ? 13.250 2.800 -27.352 1.00 98.19 189 ASP A C 1
ATOM 1424 O O . ASP A 1 189 ? 12.422 1.894 -27.227 1.00 98.19 189 ASP A O 1
ATOM 1428 N N . LEU A 1 190 ? 13.227 3.914 -26.624 1.00 98.62 190 LEU A N 1
ATOM 1429 C CA . LEU A 1 190 ? 12.322 4.115 -25.501 1.00 98.62 190 LEU A CA 1
ATOM 1430 C C . LEU A 1 190 ? 11.049 4.839 -25.918 1.00 98.62 190 LEU A C 1
ATOM 1432 O O . LEU A 1 190 ? 11.071 5.873 -26.591 1.00 98.62 190 LEU A O 1
ATOM 1436 N N . GLN A 1 191 ? 9.929 4.348 -25.412 1.00 98.62 191 GLN A N 1
ATOM 1437 C CA . GLN A 1 191 ? 8.679 5.081 -25.348 1.00 98.62 191 GLN A CA 1
ATOM 1438 C C . GLN A 1 191 ? 8.321 5.317 -23.885 1.00 98.62 191 GLN A C 1
ATOM 1440 O O . GLN A 1 191 ? 8.472 4.434 -23.043 1.00 98.62 191 GLN A O 1
ATOM 1445 N N . VAL A 1 192 ? 7.840 6.524 -23.596 1.00 98.75 192 VAL A N 1
ATOM 1446 C CA . VAL A 1 192 ? 7.383 6.899 -22.258 1.00 98.75 192 VAL A CA 1
ATOM 1447 C C . VAL A 1 192 ? 5.962 7.417 -22.347 1.00 98.75 192 VAL A C 1
ATOM 1449 O O . VAL A 1 192 ? 5.666 8.274 -23.183 1.00 98.75 192 VAL A O 1
ATOM 1452 N N . THR A 1 193 ? 5.099 6.923 -21.467 1.00 98.88 193 THR A N 1
ATOM 1453 C CA . THR A 1 193 ? 3.682 7.285 -21.413 1.00 98.88 193 THR A CA 1
ATOM 1454 C C . THR A 1 193 ? 3.331 7.780 -20.017 1.00 98.88 193 THR A C 1
ATOM 1456 O O . THR A 1 193 ? 3.654 7.136 -19.028 1.00 98.88 193 THR A O 1
ATOM 1459 N N . LEU A 1 194 ? 2.654 8.922 -19.927 1.00 98.88 194 LEU A N 1
ATOM 1460 C CA . LEU A 1 194 ? 2.075 9.445 -18.695 1.00 98.88 194 LEU A CA 1
ATOM 1461 C C . LEU A 1 194 ? 0.577 9.125 -18.665 1.00 98.88 194 LEU A C 1
ATOM 1463 O O . LEU A 1 194 ? -0.158 9.508 -19.582 1.00 98.88 194 LEU A O 1
ATOM 1467 N N . LEU A 1 195 ? 0.124 8.475 -17.598 1.00 98.75 195 LEU A N 1
ATOM 1468 C CA . LEU A 1 195 ? -1.268 8.099 -17.359 1.00 98.75 195 LEU A CA 1
ATOM 1469 C C . LEU A 1 195 ? -1.828 8.803 -16.117 1.00 98.75 195 LEU A C 1
ATOM 1471 O O . LEU A 1 195 ? -1.094 9.093 -15.172 1.00 98.75 195 LEU A O 1
ATOM 1475 N N . ASP A 1 196 ? -3.141 9.022 -16.095 1.00 98.12 196 ASP A N 1
ATOM 1476 C CA . ASP A 1 196 ? -3.868 9.386 -14.874 1.00 98.12 196 ASP A CA 1
ATOM 1477 C C . ASP A 1 196 ? -4.265 8.159 -14.022 1.00 98.12 196 ASP A C 1
ATOM 1479 O O . ASP A 1 196 ? -4.070 7.000 -14.406 1.00 98.12 196 ASP A O 1
ATOM 1483 N N . GLU A 1 197 ? -4.889 8.414 -12.868 1.00 96.31 197 GLU A N 1
ATOM 1484 C CA . GLU A 1 197 ? -5.442 7.390 -11.966 1.00 96.31 197 GLU A CA 1
ATOM 1485 C C . GLU A 1 197 ? -6.479 6.462 -12.635 1.00 96.31 197 GLU A C 1
ATOM 1487 O O . GLU A 1 197 ? -6.655 5.310 -12.234 1.00 96.31 197 GLU A O 1
ATOM 1492 N N . ALA A 1 198 ? -7.156 6.896 -13.701 1.00 96.62 198 ALA A N 1
ATOM 1493 C CA . ALA A 1 198 ? -8.098 6.059 -14.446 1.00 96.62 198 ALA A CA 1
ATOM 1494 C C . ALA A 1 198 ? -7.411 5.189 -15.518 1.00 96.62 198 ALA A C 1
ATOM 1496 O O . ALA A 1 198 ? -8.040 4.269 -16.050 1.00 96.62 198 ALA A O 1
ATOM 1497 N N . GLY A 1 199 ? -6.128 5.428 -15.802 1.00 96.88 199 GLY A N 1
ATOM 1498 C CA . GLY A 1 199 ? -5.357 4.769 -16.857 1.00 96.88 199 GLY A CA 1
ATOM 1499 C C . GLY A 1 199 ? -5.525 5.437 -18.222 1.00 96.88 199 GLY A C 1
ATOM 1500 O O . GLY A 1 199 ? -5.229 4.829 -19.249 1.00 96.88 199 GLY A O 1
ATOM 1501 N N . GLN A 1 200 ? -6.041 6.666 -18.263 1.00 98.00 200 GLN A N 1
ATOM 1502 C CA . GLN A 1 200 ? -6.117 7.449 -19.484 1.00 98.00 200 GLN A CA 1
ATOM 1503 C C . GLN A 1 200 ? -4.745 8.054 -19.797 1.00 98.00 200 GLN A C 1
ATOM 1505 O O . GLN A 1 200 ? -4.119 8.673 -18.942 1.00 98.00 200 GLN A O 1
ATOM 1510 N N . VAL A 1 201 ? -4.313 7.928 -21.056 1.00 98.62 201 VAL A N 1
ATOM 1511 C CA . VAL A 1 201 ? -3.087 8.566 -21.552 1.00 98.62 201 VAL A CA 1
ATOM 1512 C C . VAL A 1 201 ? -3.246 10.085 -21.552 1.00 98.62 201 VAL A C 1
ATOM 1514 O O . VAL A 1 201 ? -4.129 10.631 -22.223 1.00 98.62 201 VAL A O 1
ATOM 1517 N N . LEU A 1 202 ? -2.370 10.758 -20.810 1.00 98.62 202 LEU A N 1
ATOM 1518 C CA . LEU A 1 202 ? -2.261 12.213 -20.740 1.00 98.62 202 LEU A CA 1
ATOM 1519 C C . LEU A 1 202 ? -1.201 12.743 -21.707 1.00 98.62 202 LEU A C 1
ATOM 1521 O O . LEU A 1 202 ? -1.434 13.733 -22.401 1.00 98.62 202 LEU A O 1
ATOM 1525 N N . ALA A 1 203 ? -0.058 12.062 -21.769 1.00 98.69 203 ALA A N 1
ATOM 1526 C CA . ALA A 1 203 ? 1.038 12.359 -22.680 1.00 98.69 203 ALA A CA 1
ATOM 1527 C C . ALA A 1 203 ? 1.778 11.074 -23.061 1.00 98.69 203 ALA A C 1
ATOM 1529 O O . ALA A 1 203 ? 1.817 10.120 -22.294 1.00 98.69 203 ALA A O 1
ATOM 1530 N N . GLU A 1 204 ? 2.377 11.063 -24.244 1.00 98.62 204 GLU A N 1
ATOM 1531 C CA . GLU A 1 204 ? 3.202 9.964 -24.741 1.00 98.62 204 GLU A CA 1
ATOM 1532 C C . GLU A 1 204 ? 4.341 10.561 -25.568 1.00 98.62 204 GLU A C 1
ATOM 1534 O O . GLU A 1 204 ? 4.142 11.538 -26.299 1.00 98.62 204 GLU A O 1
ATOM 1539 N N . SER A 1 205 ? 5.536 9.992 -25.445 1.00 98.62 205 SER A N 1
ATOM 1540 C CA . SER A 1 205 ? 6.718 10.427 -26.176 1.00 98.62 205 SER A CA 1
ATOM 1541 C C . SER A 1 205 ? 7.516 9.233 -26.691 1.00 98.62 205 SER A C 1
ATOM 1543 O O . SER A 1 205 ? 8.056 8.456 -25.912 1.00 98.62 205 SER A O 1
ATOM 1545 N N . ASN A 1 206 ? 7.692 9.189 -28.010 1.00 97.88 206 ASN A N 1
ATOM 1546 C CA . ASN A 1 206 ? 8.774 8.500 -28.713 1.00 97.88 206 ASN A CA 1
ATOM 1547 C C . ASN A 1 206 ? 9.180 9.391 -29.907 1.00 97.88 206 ASN A C 1
ATOM 1549 O O . ASN A 1 206 ? 8.482 9.427 -30.927 1.00 97.88 206 ASN A O 1
ATOM 1553 N N . PRO A 1 207 ? 10.217 10.236 -29.774 1.00 97.38 207 PRO A N 1
ATOM 1554 C CA . PRO A 1 207 ? 10.644 11.099 -30.865 1.00 97.38 207 PRO A CA 1
ATOM 1555 C C . PRO A 1 207 ? 11.258 10.256 -31.995 1.00 97.38 207 PRO A C 1
ATOM 1557 O O . PRO A 1 207 ? 12.206 9.520 -31.754 1.00 97.38 207 PRO A O 1
ATOM 1560 N N . PRO A 1 208 ? 10.833 10.414 -33.261 1.00 93.50 208 PRO A N 1
ATOM 1561 C CA . PRO A 1 208 ? 11.161 9.466 -34.333 1.00 93.50 208 PRO A CA 1
ATOM 1562 C C . PRO A 1 208 ? 12.653 9.371 -34.692 1.00 93.50 208 PRO A C 1
ATOM 1564 O O . PRO A 1 208 ? 13.057 8.441 -35.391 1.00 93.50 208 PRO A O 1
ATOM 1567 N N . ASP A 1 209 ? 13.469 10.339 -34.276 1.00 94.62 209 ASP A N 1
ATOM 1568 C CA . ASP A 1 209 ? 14.899 10.417 -34.590 1.00 94.62 209 ASP A CA 1
ATOM 1569 C C . ASP A 1 209 ? 15.809 10.267 -33.358 1.00 94.62 209 ASP A C 1
ATOM 1571 O O . ASP A 1 209 ? 17.029 10.347 -33.515 1.00 94.62 209 ASP A O 1
ATOM 1575 N N . LEU A 1 210 ? 15.242 10.030 -32.171 1.00 97.31 210 LEU A N 1
ATOM 1576 C CA . LEU A 1 210 ? 15.960 9.838 -30.907 1.00 97.31 210 LEU A CA 1
ATOM 1577 C C . LEU A 1 210 ? 15.604 8.474 -30.315 1.00 97.31 210 LEU A C 1
ATOM 1579 O O . LEU A 1 210 ? 14.524 7.963 -30.574 1.00 97.31 210 LEU A O 1
ATOM 1583 N N . LEU A 1 211 ? 16.504 7.904 -29.518 1.00 98.25 211 LEU A N 1
ATOM 1584 C CA . LEU A 1 211 ? 16.214 6.701 -28.726 1.00 98.25 211 LEU A CA 1
ATOM 1585 C C . LEU A 1 211 ? 15.709 7.046 -27.320 1.00 98.25 211 LEU A C 1
ATOM 1587 O O . LEU A 1 211 ? 15.183 6.186 -26.622 1.00 98.25 211 LEU A O 1
ATOM 1591 N N . ALA A 1 212 ? 15.931 8.288 -26.885 1.00 98.44 212 ALA A N 1
ATOM 1592 C CA . ALA A 1 212 ? 15.439 8.827 -25.627 1.00 98.44 212 ALA A CA 1
ATOM 1593 C C . ALA A 1 212 ? 14.048 9.453 -25.799 1.00 98.44 212 ALA A C 1
ATOM 1595 O O . ALA A 1 212 ? 13.730 10.022 -26.846 1.00 98.44 212 ALA A O 1
ATOM 1596 N N . ALA A 1 213 ? 13.263 9.434 -24.728 1.00 98.62 213 ALA A N 1
ATOM 1597 C CA . ALA A 1 213 ? 11.930 10.015 -24.661 1.00 98.62 213 ALA A CA 1
ATOM 1598 C C . ALA A 1 213 ? 11.825 11.009 -23.499 1.00 98.62 213 ALA A C 1
ATOM 1600 O O . ALA A 1 213 ? 12.566 10.928 -22.518 1.00 98.62 213 ALA A O 1
ATOM 1601 N N . GLN A 1 214 ? 10.907 11.970 -23.613 1.00 98.50 214 GLN A N 1
ATOM 1602 C CA . GLN A 1 214 ? 10.707 12.984 -22.587 1.00 98.50 214 GLN A CA 1
ATOM 1603 C C . GLN A 1 214 ? 9.224 13.299 -22.403 1.00 98.50 214 GLN A C 1
ATOM 1605 O O . GLN A 1 214 ? 8.507 13.549 -23.369 1.00 98.50 214 GLN A O 1
ATOM 1610 N N . ILE A 1 215 ? 8.792 13.361 -21.149 1.00 98.62 215 ILE A N 1
ATOM 1611 C CA . ILE A 1 215 ? 7.528 13.966 -20.741 1.00 98.62 215 ILE A CA 1
ATOM 1612 C C . ILE A 1 215 ? 7.828 15.359 -20.187 1.00 98.62 215 ILE A C 1
ATOM 1614 O O . ILE A 1 215 ? 8.704 15.518 -19.342 1.00 98.62 215 ILE A O 1
ATOM 1618 N N . ASP A 1 216 ? 7.106 16.356 -20.684 1.00 98.06 216 ASP A N 1
ATOM 1619 C CA . ASP A 1 216 ? 7.022 17.717 -20.148 1.00 98.06 216 ASP A CA 1
ATOM 1620 C C . ASP A 1 216 ? 5.533 18.081 -20.191 1.00 98.06 216 ASP A C 1
ATOM 1622 O O . ASP A 1 216 ? 4.964 18.277 -21.273 1.00 98.06 216 ASP A O 1
ATOM 1626 N N . PHE A 1 217 ? 4.863 17.993 -19.041 1.00 98.56 217 PHE A N 1
ATOM 1627 C CA . PHE A 1 217 ? 3.403 18.006 -18.964 1.00 98.56 217 PHE A CA 1
ATOM 1628 C C . PHE A 1 217 ? 2.891 18.782 -17.749 1.00 98.56 217 PHE A C 1
ATOM 1630 O O . PHE A 1 217 ? 3.461 18.711 -16.668 1.00 98.56 217 PHE A O 1
ATOM 1637 N N . GLU A 1 218 ? 1.779 19.496 -17.919 1.00 98.38 218 GLU A N 1
ATOM 1638 C CA . GLU A 1 218 ? 1.112 20.258 -16.856 1.00 98.38 218 GLU A CA 1
ATOM 1639 C C . GLU A 1 218 ? 0.044 19.395 -16.175 1.00 98.38 218 GLU A C 1
ATOM 1641 O O . GLU A 1 218 ? -0.982 19.073 -16.788 1.00 98.38 218 GLU A O 1
ATOM 1646 N N . ILE A 1 219 ? 0.261 19.024 -14.911 1.00 98.25 219 ILE A N 1
ATOM 1647 C CA . ILE A 1 219 ? -0.665 18.167 -14.168 1.00 98.25 219 ILE A CA 1
ATOM 1648 C C . ILE A 1 219 ? -1.968 18.928 -13.869 1.00 98.25 219 ILE A C 1
ATOM 1650 O O . ILE A 1 219 ? -1.946 20.016 -13.290 1.00 98.25 219 ILE A O 1
ATOM 1654 N N . PRO A 1 220 ? -3.145 18.386 -14.239 1.00 97.00 220 PRO A N 1
ATOM 1655 C CA . PRO A 1 220 ? -4.396 19.140 -14.164 1.00 97.00 220 PRO A CA 1
ATOM 1656 C C . PRO A 1 220 ? -4.998 19.205 -12.755 1.00 97.00 220 PRO A C 1
ATOM 1658 O O . PRO A 1 220 ? -5.769 20.121 -12.456 1.00 97.00 220 PRO A O 1
ATOM 1661 N N . ALA A 1 221 ? -4.715 18.217 -11.905 1.00 97.69 221 ALA A N 1
ATOM 1662 C CA . ALA A 1 221 ? -5.302 18.087 -10.578 1.00 97.69 221 ALA A CA 1
ATOM 1663 C C . ALA A 1 221 ? -4.375 17.321 -9.630 1.00 97.69 221 ALA A C 1
ATOM 1665 O O . ALA A 1 221 ? -3.598 16.476 -10.060 1.00 97.69 221 ALA A O 1
ATOM 1666 N N . LYS A 1 222 ? -4.510 17.574 -8.327 1.00 97.38 222 LYS A N 1
ATOM 1667 C CA . LYS A 1 222 ? -3.821 16.798 -7.298 1.00 97.38 222 LYS A CA 1
ATOM 1668 C C . LYS A 1 222 ? -4.299 15.344 -7.359 1.00 97.38 222 LYS A C 1
ATOM 1670 O O . LYS A 1 222 ? -5.511 15.129 -7.292 1.00 97.38 222 LYS A O 1
ATOM 1675 N N . GLY A 1 223 ? -3.392 14.375 -7.452 1.00 96.94 223 GLY A N 1
ATOM 1676 C CA . GLY A 1 223 ? -3.765 12.962 -7.572 1.00 96.94 223 GLY A CA 1
ATOM 1677 C C . GLY A 1 223 ? -2.589 12.020 -7.815 1.00 96.94 223 GLY A C 1
ATOM 1678 O O . GLY A 1 223 ? -1.439 12.459 -7.846 1.00 96.94 223 GLY A O 1
ATOM 1679 N N . ALA A 1 224 ? -2.918 10.739 -7.988 1.00 97.38 224 ALA A N 1
ATOM 1680 C CA . ALA A 1 224 ? -1.997 9.700 -8.435 1.00 97.38 224 ALA A CA 1
ATOM 1681 C C . ALA A 1 224 ? -1.851 9.719 -9.964 1.00 97.38 224 ALA A C 1
ATOM 1683 O O . ALA A 1 224 ? -2.829 9.907 -10.698 1.00 97.38 224 ALA A O 1
ATOM 1684 N N . TYR A 1 225 ? -0.628 9.498 -10.431 1.00 98.44 225 TYR A N 1
ATOM 1685 C CA . TYR A 1 225 ? -0.250 9.433 -11.837 1.00 98.44 225 TYR A CA 1
ATOM 1686 C C . TYR A 1 225 ? 0.748 8.302 -12.049 1.00 98.44 225 TYR A C 1
ATOM 1688 O O . TYR A 1 225 ? 1.440 7.893 -11.117 1.00 98.44 225 TYR A O 1
ATOM 1696 N N . TYR A 1 226 ? 0.831 7.817 -13.287 1.00 98.69 226 TYR A N 1
ATOM 1697 C CA . TYR A 1 226 ? 1.729 6.721 -13.633 1.00 98.69 226 TYR A CA 1
ATOM 1698 C C . TYR A 1 226 ? 2.616 7.091 -14.813 1.00 98.69 226 TYR A C 1
ATOM 1700 O O . TYR A 1 226 ? 2.123 7.565 -15.837 1.00 98.69 226 TYR A O 1
ATOM 1708 N N . LEU A 1 227 ? 3.916 6.853 -14.678 1.00 98.75 227 LEU A N 1
ATOM 1709 C CA . LEU A 1 227 ? 4.880 6.905 -15.769 1.00 98.75 227 LEU A CA 1
ATOM 1710 C C . LEU A 1 227 ? 5.148 5.468 -16.218 1.00 98.75 227 LEU A C 1
ATOM 1712 O O . LEU A 1 227 ? 5.551 4.646 -15.407 1.00 98.75 227 LEU A O 1
ATOM 1716 N N . VAL A 1 228 ? 4.918 5.167 -17.489 1.00 98.81 228 VAL A N 1
ATOM 1717 C CA . VAL A 1 228 ? 5.197 3.855 -18.083 1.00 98.81 228 VAL A CA 1
ATOM 1718 C C . VAL A 1 228 ? 6.389 3.999 -19.012 1.00 98.81 228 VAL A C 1
ATOM 1720 O O . VAL A 1 228 ? 6.336 4.816 -19.937 1.00 98.81 228 VAL A O 1
ATOM 1723 N N . VAL A 1 229 ? 7.444 3.227 -18.775 1.00 98.81 229 VAL A N 1
ATOM 1724 C CA . VAL A 1 229 ? 8.630 3.148 -19.632 1.00 98.81 229 VAL A CA 1
ATOM 1725 C C . VAL A 1 229 ? 8.639 1.801 -20.337 1.00 98.81 229 VAL A C 1
ATOM 1727 O O . VAL A 1 229 ? 8.462 0.772 -19.709 1.00 98.81 229 VAL A O 1
ATOM 1730 N N . GLN A 1 230 ? 8.840 1.796 -21.651 1.00 98.50 230 GLN A N 1
ATOM 1731 C CA . GLN A 1 230 ? 8.896 0.551 -22.413 1.00 98.50 230 GLN A CA 1
ATOM 1732 C C . GLN A 1 230 ? 9.810 0.665 -23.630 1.00 98.50 230 GLN A C 1
ATOM 1734 O O . GLN A 1 230 ? 10.051 1.756 -24.163 1.00 98.50 230 GLN A O 1
ATOM 1739 N N . GLY A 1 231 ? 10.268 -0.485 -24.117 1.00 98.19 231 GLY A N 1
ATOM 1740 C CA . GLY A 1 231 ? 10.877 -0.601 -25.436 1.00 98.19 231 GLY A CA 1
ATOM 1741 C C . GLY A 1 231 ? 9.836 -0.461 -26.548 1.00 98.19 231 GLY A C 1
ATOM 1742 O O . GLY A 1 231 ? 8.693 -0.897 -26.413 1.00 98.19 231 GLY A O 1
ATOM 1743 N N . THR A 1 232 ? 10.218 0.135 -27.675 1.00 97.44 232 THR A N 1
ATOM 1744 C CA . THR A 1 232 ? 9.343 0.254 -28.848 1.00 97.44 232 THR A CA 1
ATOM 1745 C C . THR A 1 232 ? 10.079 -0.013 -30.160 1.00 97.44 232 THR A C 1
ATOM 1747 O O . THR A 1 232 ? 11.301 -0.164 -30.203 1.00 97.44 232 THR A O 1
ATOM 1750 N N . GLY A 1 233 ? 9.322 -0.117 -31.249 1.00 95.38 233 GLY A N 1
ATOM 1751 C CA . GLY A 1 233 ? 9.843 -0.232 -32.606 1.00 95.38 233 GLY A CA 1
ATOM 1752 C C . GLY A 1 233 ? 9.727 1.078 -33.381 1.00 95.38 233 GLY A C 1
ATOM 1753 O O . GLY A 1 233 ? 8.951 1.969 -33.042 1.00 95.38 233 GLY A O 1
ATOM 1754 N N . LYS A 1 234 ? 10.437 1.159 -34.504 1.00 95.06 234 LYS A N 1
ATOM 1755 C CA . LYS A 1 234 ? 10.353 2.279 -35.443 1.00 95.06 234 LYS A CA 1
ATOM 1756 C C . LYS A 1 234 ? 9.947 1.777 -36.817 1.00 95.06 234 LYS A C 1
ATOM 1758 O O . LYS A 1 234 ? 10.654 0.967 -37.399 1.00 95.06 234 LYS A O 1
ATOM 1763 N N . GLY A 1 235 ? 8.889 2.341 -37.397 1.00 93.12 235 GLY A N 1
ATOM 1764 C CA . GLY A 1 235 ? 8.545 2.135 -38.810 1.00 93.12 235 GLY A CA 1
ATOM 1765 C C . GLY A 1 235 ? 8.294 0.670 -39.204 1.00 93.12 235 GLY A C 1
ATOM 1766 O O . GLY A 1 235 ? 7.781 -0.115 -38.415 1.00 93.12 235 GLY A O 1
ATOM 1767 N N . ASP A 1 236 ? 8.612 0.318 -40.456 1.00 93.25 236 ASP A N 1
ATOM 1768 C CA . ASP A 1 236 ? 8.480 -1.049 -40.987 1.00 93.25 236 ASP A CA 1
ATOM 1769 C C . ASP A 1 236 ? 9.850 -1.763 -40.985 1.00 93.25 236 ASP A C 1
ATOM 1771 O O . ASP A 1 236 ? 10.749 -1.334 -41.723 1.00 93.25 236 ASP A O 1
ATOM 1775 N N . PRO A 1 237 ? 10.018 -2.868 -40.231 1.00 92.38 237 PRO A N 1
ATOM 1776 C CA . PRO A 1 237 ? 11.246 -3.669 -40.204 1.00 92.38 237 PRO A CA 1
ATOM 1777 C C . PRO A 1 237 ? 11.740 -4.153 -41.576 1.00 92.38 237 PRO A C 1
ATOM 1779 O O . PRO A 1 237 ? 12.942 -4.315 -41.813 1.00 92.38 237 PRO A O 1
ATOM 1782 N N . LEU A 1 238 ? 10.826 -4.352 -42.531 1.00 92.19 238 LEU A N 1
ATOM 1783 C CA . LEU A 1 238 ? 11.162 -4.793 -43.886 1.00 92.19 238 LEU A CA 1
ATOM 1784 C C . LEU A 1 238 ? 11.638 -3.651 -44.796 1.00 92.19 238 LEU A C 1
ATOM 1786 O O . LEU A 1 238 ? 12.116 -3.917 -45.904 1.00 92.19 238 LEU A O 1
ATOM 1790 N N . ALA A 1 239 ? 11.542 -2.403 -44.349 1.00 90.38 239 ALA A N 1
ATOM 1791 C CA . ALA A 1 239 ? 12.025 -1.233 -45.065 1.00 90.38 239 ALA A CA 1
ATOM 1792 C C . ALA A 1 239 ? 13.280 -0.663 -44.385 1.00 90.38 239 ALA A C 1
ATOM 1794 O O . ALA A 1 239 ? 14.400 -1.096 -44.674 1.00 90.38 239 ALA A O 1
ATOM 1795 N N . ASP A 1 240 ? 13.094 0.324 -43.519 1.00 87.69 240 ASP A N 1
ATOM 1796 C CA . ASP A 1 240 ? 14.131 1.096 -42.836 1.00 87.69 240 ASP A CA 1
ATOM 1797 C C . ASP A 1 240 ? 13.881 1.231 -41.325 1.00 87.69 240 ASP A C 1
ATOM 1799 O O . ASP A 1 240 ? 14.467 2.105 -40.681 1.00 87.69 240 ASP A O 1
ATOM 1803 N N . GLY A 1 241 ? 13.023 0.361 -40.791 1.00 93.06 241 GLY A N 1
ATOM 1804 C CA . GLY A 1 241 ? 12.632 0.297 -39.395 1.00 93.06 241 GLY A CA 1
ATOM 1805 C C . GLY A 1 241 ? 13.108 -0.947 -38.642 1.00 93.06 241 GLY A C 1
ATOM 1806 O O . GLY A 1 241 ? 13.829 -1.797 -39.158 1.00 93.06 241 GLY A O 1
ATOM 1807 N N . TYR A 1 242 ? 12.639 -1.087 -37.411 1.00 95.88 242 TYR A N 1
ATOM 1808 C CA . TYR A 1 242 ? 12.873 -2.236 -36.539 1.00 95.88 242 TYR A CA 1
ATOM 1809 C C . TYR A 1 242 ? 11.655 -2.454 -35.644 1.00 95.88 242 TYR A C 1
ATOM 1811 O O . TYR A 1 242 ? 10.869 -1.540 -35.396 1.00 95.88 242 TYR A O 1
ATOM 1819 N N . SER A 1 243 ? 11.461 -3.695 -35.216 1.00 95.12 243 SER A N 1
ATOM 1820 C CA . SER A 1 243 ? 10.376 -4.079 -34.320 1.00 95.12 243 SER A CA 1
ATOM 1821 C C . SER A 1 243 ? 10.745 -3.748 -32.872 1.00 95.12 243 SER A C 1
ATOM 1823 O O . SER A 1 243 ? 11.904 -3.491 -32.554 1.00 95.12 243 SER A O 1
ATOM 1825 N N . GLU A 1 244 ? 9.765 -3.823 -31.976 1.00 95.81 244 GLU A N 1
ATOM 1826 C CA . GLU A 1 244 ? 9.996 -3.738 -30.528 1.00 95.81 244 GLU A CA 1
ATOM 1827 C C . GLU A 1 244 ? 10.776 -4.940 -29.963 1.00 95.81 244 GLU A C 1
ATOM 1829 O O . GLU A 1 244 ? 11.307 -4.865 -28.863 1.00 95.81 244 GLU A O 1
ATOM 1834 N N . TYR A 1 245 ? 10.873 -6.051 -30.706 1.00 96.62 245 TYR A N 1
ATOM 1835 C CA . TYR A 1 245 ? 11.470 -7.303 -30.223 1.00 96.62 245 TYR A CA 1
ATOM 1836 C C . TYR A 1 245 ? 12.907 -7.123 -29.721 1.00 96.62 245 TYR A C 1
ATOM 1838 O O . TYR A 1 245 ? 13.290 -7.707 -28.711 1.00 96.62 245 TYR A O 1
ATOM 1846 N N . GLY A 1 246 ? 13.702 -6.331 -30.441 1.00 94.75 246 GLY A N 1
ATOM 1847 C CA . GLY A 1 246 ? 15.098 -6.081 -30.101 1.00 94.75 246 GLY A CA 1
ATOM 1848 C C . GLY A 1 246 ? 15.297 -4.950 -29.092 1.00 94.75 246 GLY A C 1
ATOM 1849 O O . GLY A 1 246 ? 16.420 -4.771 -28.621 1.00 94.75 246 GLY A O 1
ATOM 1850 N N . SER A 1 247 ? 14.243 -4.191 -28.779 1.00 97.25 247 SER A N 1
ATOM 1851 C CA . SER A 1 247 ? 14.279 -3.003 -27.920 1.00 97.25 247 SER A CA 1
ATOM 1852 C C . SER A 1 247 ? 14.220 -3.378 -26.449 1.00 97.25 247 SER A C 1
ATOM 1854 O O . SER A 1 247 ? 13.314 -2.984 -25.729 1.00 97.25 247 SER A O 1
ATOM 1856 N N . ILE A 1 248 ? 15.231 -4.126 -26.021 1.00 96.25 248 ILE A N 1
ATOM 1857 C CA . ILE A 1 248 ? 15.482 -4.487 -24.629 1.00 96.25 248 ILE A CA 1
ATOM 1858 C C . ILE A 1 248 ? 16.813 -3.878 -24.191 1.00 96.25 248 ILE A C 1
ATOM 1860 O O . ILE A 1 248 ? 17.767 -3.792 -24.976 1.00 96.25 248 ILE A O 1
ATOM 1864 N N . GLY A 1 249 ? 16.913 -3.434 -22.946 1.00 95.88 249 GLY A N 1
ATOM 1865 C CA . GLY A 1 249 ? 18.134 -2.838 -22.422 1.00 95.88 249 GLY A CA 1
ATOM 1866 C C . GLY A 1 249 ? 17.915 -1.859 -21.283 1.00 95.88 249 GLY A C 1
ATOM 1867 O O . GLY A 1 249 ? 16.800 -1.460 -20.971 1.00 95.88 249 GLY A O 1
ATOM 1868 N N . SER A 1 250 ? 19.030 -1.453 -20.681 1.00 96.88 250 SER A N 1
ATOM 1869 C CA . SER A 1 250 ? 19.027 -0.511 -19.568 1.00 96.88 250 SER A CA 1
ATOM 1870 C C . SER A 1 250 ? 18.688 0.909 -20.011 1.00 96.88 250 SER A C 1
ATOM 1872 O O . SER A 1 250 ? 19.194 1.385 -21.040 1.00 96.88 250 SER A O 1
ATOM 1874 N N . TYR A 1 251 ? 17.962 1.614 -19.160 1.00 98.31 251 TYR A N 1
ATOM 1875 C CA . TYR A 1 251 ? 17.676 3.034 -19.272 1.00 98.31 251 TYR A CA 1
ATOM 1876 C C . TYR A 1 251 ? 17.846 3.734 -17.922 1.00 98.31 251 TYR A C 1
ATOM 1878 O O . TYR A 1 251 ? 17.932 3.110 -16.870 1.00 98.31 251 TYR A O 1
ATOM 1886 N N . SER A 1 252 ? 17.859 5.060 -17.983 1.00 98.31 252 SER A N 1
ATOM 1887 C CA . SER A 1 252 ? 17.863 5.951 -16.828 1.00 98.31 252 SER A CA 1
ATOM 1888 C C . SER A 1 252 ? 16.675 6.900 -16.903 1.00 98.31 252 SER A C 1
ATOM 1890 O O . SER A 1 252 ? 16.337 7.369 -17.992 1.00 98.31 252 SER A O 1
ATOM 1892 N N . ILE A 1 253 ? 16.072 7.210 -15.759 1.00 98.56 253 ILE A N 1
ATOM 1893 C CA . ILE A 1 253 ? 15.077 8.270 -15.594 1.00 98.56 253 ILE A CA 1
ATOM 1894 C C . ILE A 1 253 ? 15.730 9.403 -14.808 1.00 98.56 253 ILE A C 1
ATOM 1896 O O . ILE A 1 253 ? 16.279 9.194 -13.727 1.00 98.56 253 ILE A O 1
ATOM 1900 N N . GLN A 1 254 ? 15.644 10.615 -15.348 1.00 98.38 254 GLN A N 1
ATOM 1901 C CA . GLN A 1 254 ? 15.970 11.855 -14.651 1.00 98.38 254 GLN A CA 1
ATOM 1902 C C . GLN A 1 254 ? 14.799 12.819 -14.776 1.00 98.38 254 GLN A C 1
ATOM 1904 O O . GLN A 1 254 ? 14.361 13.119 -15.889 1.00 98.38 254 GLN A O 1
ATOM 1909 N N . GLY A 1 255 ? 14.294 13.330 -13.662 1.00 97.31 255 GLY A N 1
ATOM 1910 C CA . GLY A 1 255 ? 13.129 14.200 -13.703 1.00 97.31 255 GLY A CA 1
ATOM 1911 C C . GLY A 1 255 ? 12.774 14.831 -12.375 1.00 97.31 255 GLY A C 1
ATOM 1912 O O . GLY A 1 255 ? 13.438 14.600 -11.368 1.00 97.31 255 GLY A O 1
ATOM 1913 N N . SER A 1 256 ? 11.712 15.623 -12.388 1.00 97.25 256 SER A N 1
ATOM 1914 C CA . SER A 1 256 ? 11.135 16.171 -11.173 1.00 97.25 256 SER A CA 1
ATOM 1915 C C . SER A 1 256 ? 9.649 16.473 -11.305 1.00 97.25 256 SER A C 1
ATOM 1917 O O . SER A 1 256 ? 9.108 16.646 -12.404 1.00 97.25 256 SER A O 1
ATOM 1919 N N . PHE A 1 257 ? 8.991 16.519 -10.151 1.00 97.75 257 PHE A N 1
ATOM 1920 C CA . PHE A 1 257 ? 7.584 16.864 -9.993 1.00 97.75 257 PHE A CA 1
ATOM 1921 C C . PHE A 1 257 ? 7.350 17.500 -8.616 1.00 97.75 257 PHE A C 1
ATOM 1923 O O . PHE A 1 257 ? 8.086 17.236 -7.666 1.00 97.75 257 PHE A O 1
ATOM 1930 N N . SER A 1 258 ? 6.309 18.327 -8.487 1.00 96.81 258 SER A N 1
ATOM 1931 C CA . SER A 1 258 ? 5.834 18.788 -7.176 1.00 96.81 258 SER A CA 1
ATOM 1932 C C . SER A 1 258 ? 5.078 17.653 -6.486 1.00 96.81 258 SER A C 1
ATOM 1934 O O . SER A 1 258 ? 3.970 17.313 -6.916 1.00 96.81 258 SER A O 1
ATOM 1936 N N . ARG A 1 259 ? 5.637 17.073 -5.418 1.00 95.44 259 ARG A N 1
ATOM 1937 C CA . ARG A 1 259 ? 5.010 15.939 -4.726 1.00 95.44 259 ARG A CA 1
ATOM 1938 C C . ARG A 1 259 ? 3.740 16.367 -3.991 1.00 95.44 259 ARG A C 1
ATOM 1940 O O . ARG A 1 259 ? 3.752 17.291 -3.176 1.00 95.44 259 ARG A O 1
ATOM 1947 N N . ALA A 1 260 ? 2.644 15.663 -4.248 1.00 95.62 260 ALA A N 1
ATOM 1948 C CA . ALA A 1 260 ? 1.421 15.766 -3.467 1.00 95.62 260 ALA A CA 1
ATOM 1949 C C . ALA A 1 260 ? 1.473 14.814 -2.275 1.00 95.62 260 ALA A C 1
ATOM 1951 O O . ALA A 1 260 ? 1.779 13.645 -2.448 1.00 95.62 260 ALA A O 1
ATOM 1952 N N . SER A 1 261 ? 1.111 15.334 -1.101 1.00 93.56 261 SER A N 1
ATOM 1953 C CA . SER A 1 261 ? 0.982 14.548 0.131 1.00 93.56 261 SER A CA 1
ATOM 1954 C C . SER A 1 261 ? -0.494 14.332 0.502 1.00 93.56 261 SER A C 1
ATOM 1956 O O . SER A 1 261 ? -1.291 15.289 0.433 1.00 93.56 261 SER A O 1
ATOM 1958 N N . PHE A 1 262 ? -0.882 13.115 0.871 1.00 93.94 262 PHE A N 1
ATOM 1959 C CA . PHE A 1 262 ? -2.218 12.713 1.298 1.00 93.94 262 PHE A CA 1
ATOM 1960 C C . PHE A 1 262 ? -2.196 12.277 2.761 1.00 93.94 262 PHE A C 1
ATOM 1962 O O . PHE A 1 262 ? -1.194 11.835 3.291 1.00 93.94 262 PHE A O 1
ATOM 1969 N N . ALA A 1 263 ? -3.313 12.496 3.457 1.00 95.69 263 ALA A N 1
ATOM 1970 C CA . ALA A 1 263 ? -3.424 11.979 4.814 1.00 95.69 263 ALA A CA 1
ATOM 1971 C C . ALA A 1 263 ? -3.758 10.480 4.751 1.00 95.69 263 ALA A C 1
ATOM 1973 O O . ALA A 1 263 ? -4.598 10.111 3.921 1.00 95.69 263 ALA A O 1
ATOM 1974 N N . PRO A 1 264 ? -3.241 9.662 5.683 1.00 97.56 264 PRO A N 1
ATOM 1975 C CA . PRO A 1 264 ? -3.496 8.231 5.733 1.00 97.56 264 PRO A CA 1
ATOM 1976 C C . PRO A 1 264 ? -4.978 7.922 5.938 1.00 97.56 264 PRO A C 1
ATOM 1978 O O . PRO A 1 264 ? -5.762 8.741 6.426 1.00 97.56 264 PRO A O 1
ATOM 1981 N N . GLU A 1 265 ? -5.370 6.684 5.671 1.00 97.94 265 GLU A N 1
ATOM 1982 C CA . GLU A 1 265 ? -6.655 6.132 6.070 1.00 97.94 265 GLU A CA 1
ATOM 1983 C C . GLU A 1 265 ? -6.518 5.350 7.384 1.00 97.94 265 GLU A C 1
ATOM 1985 O O . GLU A 1 265 ? -5.787 4.367 7.490 1.00 97.94 265 GLU A O 1
ATOM 1990 N N . ALA A 1 266 ? -7.254 5.775 8.414 1.00 98.31 266 ALA A N 1
ATOM 1991 C CA . ALA A 1 266 ? -7.280 5.099 9.708 1.00 98.31 266 ALA A CA 1
ATOM 1992 C C . ALA A 1 266 ? -8.326 3.972 9.724 1.00 98.31 266 ALA A C 1
ATOM 1994 O O . ALA A 1 266 ? -9.508 4.227 9.478 1.00 98.31 266 ALA A O 1
ATOM 1995 N N . ALA A 1 267 ? -7.947 2.768 10.153 1.00 98.31 267 ALA A N 1
ATOM 1996 C CA . ALA A 1 267 ? -8.867 1.644 10.324 1.00 98.31 267 ALA A CA 1
ATOM 1997 C C . ALA A 1 267 ? -8.733 0.994 11.710 1.00 98.31 267 ALA A C 1
ATOM 1999 O O . ALA A 1 267 ? -7.650 0.902 12.279 1.00 98.31 267 ALA A O 1
ATOM 2000 N N . ILE A 1 268 ? -9.859 0.542 12.279 1.00 98.44 268 ILE A N 1
ATOM 2001 C CA . ILE A 1 268 ? -9.898 -0.113 13.598 1.00 98.44 268 ILE A CA 1
ATOM 2002 C C . ILE A 1 268 ? -10.550 -1.491 13.488 1.00 98.44 268 ILE A C 1
ATOM 2004 O O . ILE A 1 268 ? -11.774 -1.601 13.319 1.00 98.44 268 ILE A O 1
ATOM 2008 N N . ALA A 1 269 ? -9.757 -2.530 13.736 1.00 97.81 269 ALA A N 1
ATOM 2009 C CA . ALA A 1 269 ? -10.223 -3.881 14.016 1.00 97.81 269 ALA A CA 1
ATOM 2010 C C . ALA A 1 269 ? -10.219 -4.153 15.530 1.00 97.81 269 ALA A C 1
ATOM 2012 O O . ALA A 1 269 ? -9.329 -3.708 16.256 1.00 97.81 269 ALA A O 1
ATOM 2013 N N . VAL A 1 270 ? -11.230 -4.880 16.027 1.00 97.25 270 VAL A N 1
ATOM 2014 C CA . VAL A 1 270 ? -11.3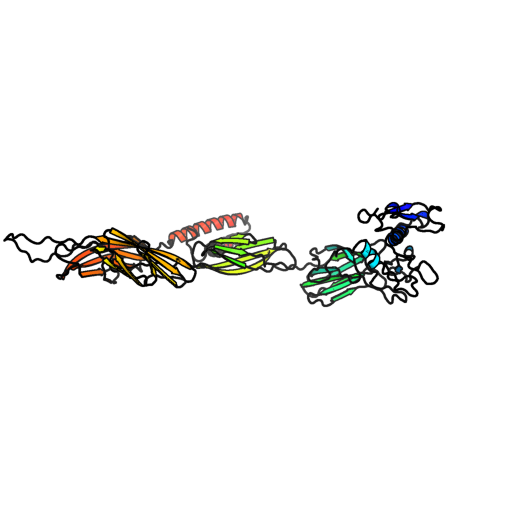68 -5.202 17.460 1.00 97.25 270 VAL A CA 1
ATOM 2015 C C . VAL A 1 270 ? -11.785 -6.652 17.654 1.00 97.25 270 VAL A C 1
ATOM 2017 O O . VAL A 1 270 ? -12.718 -7.122 17.004 1.00 97.25 270 VAL A O 1
ATOM 2020 N N . SER A 1 271 ? -11.149 -7.330 18.608 1.00 95.38 271 SER A N 1
ATOM 2021 C CA . SER A 1 271 ? -11.558 -8.648 19.099 1.00 95.38 271 SER A CA 1
ATOM 2022 C C . SER A 1 271 ? -11.646 -8.660 20.625 1.00 95.38 271 SER A C 1
ATOM 2024 O O . SER A 1 271 ? -10.784 -8.120 21.321 1.00 95.38 271 SER A O 1
ATOM 2026 N N . GLN A 1 272 ? -12.701 -9.268 21.164 1.00 91.44 272 GLN A N 1
ATOM 2027 C CA . GLN A 1 272 ? -12.877 -9.410 22.607 1.00 91.44 272 GLN A CA 1
ATOM 2028 C C . GLN A 1 272 ? -12.131 -10.652 23.106 1.00 91.44 272 GLN A C 1
ATOM 2030 O O . GLN A 1 272 ? -12.330 -11.745 22.583 1.00 91.44 272 GLN A O 1
ATOM 2035 N N . GLN A 1 273 ? -11.276 -10.477 24.114 1.00 88.94 273 GLN A N 1
ATOM 2036 C CA . GLN A 1 273 ? -10.490 -11.554 24.731 1.00 88.94 273 GLN A CA 1
ATOM 2037 C C . GLN A 1 273 ? -11.160 -12.064 26.013 1.00 88.94 273 GLN A C 1
ATOM 2039 O O . GLN A 1 273 ? -11.211 -13.265 26.267 1.00 88.94 273 GLN A O 1
ATOM 2044 N N . GLN A 1 274 ? -11.696 -11.144 26.817 1.00 84.81 274 GLN A N 1
ATOM 2045 C CA . GLN A 1 274 ? -12.472 -11.417 28.028 1.00 84.81 274 GLN A CA 1
ATOM 2046 C C . GLN A 1 274 ? -13.617 -10.405 28.143 1.00 84.81 274 GLN A C 1
ATOM 2048 O O . GLN A 1 274 ? -13.668 -9.438 27.385 1.00 84.81 274 GLN A O 1
ATOM 2053 N N . ILE A 1 275 ? -14.509 -10.583 29.123 1.00 83.31 275 ILE A N 1
ATOM 2054 C CA . ILE A 1 275 ? -15.675 -9.703 29.344 1.00 83.31 275 ILE A CA 1
ATOM 2055 C C . ILE A 1 275 ? -15.282 -8.215 29.325 1.00 83.31 275 ILE A C 1
ATOM 2057 O O . ILE A 1 275 ? -15.981 -7.408 28.719 1.00 83.31 275 ILE A O 1
ATOM 2061 N N . ASN A 1 276 ? -14.134 -7.862 29.909 1.00 88.06 276 ASN A N 1
ATOM 2062 C CA . ASN A 1 276 ? -13.640 -6.489 29.986 1.00 88.06 276 ASN A CA 1
ATOM 2063 C C . ASN A 1 276 ? -12.279 -6.251 29.308 1.00 88.06 276 ASN A C 1
ATOM 2065 O O . ASN A 1 276 ? -11.707 -5.182 29.513 1.00 88.06 276 ASN A O 1
ATOM 2069 N N . GLN A 1 277 ? -11.759 -7.202 28.525 1.00 93.81 277 GLN A N 1
ATOM 2070 C CA . GLN A 1 277 ? -10.458 -7.094 27.853 1.00 93.81 277 GLN A CA 1
ATOM 2071 C C . GLN A 1 277 ? -10.610 -7.265 26.342 1.00 93.81 277 GLN A C 1
ATOM 2073 O O . GLN A 1 277 ? -11.205 -8.237 25.870 1.00 93.81 277 GLN A O 1
ATOM 2078 N N . PHE A 1 278 ? -10.013 -6.347 25.586 1.00 96.81 278 PHE A N 1
ATOM 2079 C CA . PHE A 1 278 ? -10.101 -6.282 24.132 1.00 96.81 278 PHE A CA 1
ATOM 2080 C C . PHE A 1 278 ? -8.709 -6.132 23.518 1.00 96.81 278 PHE A C 1
ATOM 2082 O O . PHE A 1 278 ? -7.832 -5.478 24.086 1.00 96.81 278 PHE A O 1
ATOM 2089 N N . ARG A 1 279 ? -8.527 -6.712 22.332 1.00 98.06 279 ARG A N 1
ATOM 2090 C CA . ARG A 1 279 ? -7.389 -6.454 21.451 1.00 98.06 279 ARG A CA 1
ATOM 2091 C C . ARG A 1 279 ? -7.848 -5.567 20.300 1.00 98.06 279 ARG A C 1
ATOM 2093 O O . ARG A 1 279 ? -8.873 -5.854 19.677 1.00 98.06 279 ARG A O 1
ATOM 2100 N N . PHE A 1 280 ? -7.073 -4.529 20.024 1.00 98.38 280 PHE A N 1
ATOM 2101 C CA . PHE A 1 280 ? -7.278 -3.574 18.943 1.00 98.38 280 PHE A CA 1
ATOM 2102 C C . PHE A 1 280 ? -6.119 -3.679 17.959 1.00 98.38 280 PHE A C 1
ATOM 2104 O O . PHE A 1 280 ? -4.973 -3.848 18.376 1.00 98.38 280 PHE A O 1
ATOM 2111 N N . SER A 1 281 ? -6.428 -3.580 16.672 1.00 98.31 281 SER A N 1
ATOM 2112 C CA . SER A 1 281 ? -5.442 -3.580 15.598 1.00 98.31 281 SER A CA 1
ATOM 2113 C C . SER A 1 281 ? -5.743 -2.451 14.618 1.00 98.31 281 SER A C 1
ATOM 2115 O O . SER A 1 281 ? -6.909 -2.191 14.298 1.00 98.31 281 SER A O 1
ATOM 2117 N N . ALA A 1 282 ? -4.679 -1.777 14.191 1.00 98.31 282 ALA A N 1
ATOM 2118 C CA . ALA A 1 282 ? -4.668 -0.769 13.142 1.00 98.31 282 ALA A CA 1
ATOM 2119 C C . ALA A 1 282 ? -4.103 -1.311 11.818 1.00 98.31 282 ALA A C 1
ATOM 2121 O O . ALA A 1 282 ? -3.852 -0.506 10.931 1.00 98.31 282 ALA A O 1
ATOM 2122 N N . ALA A 1 283 ? -3.920 -2.630 11.679 1.00 97.44 283 ALA A N 1
ATOM 2123 C CA . ALA A 1 283 ? -3.244 -3.249 10.532 1.00 97.44 283 ALA A CA 1
ATOM 2124 C C . ALA A 1 283 ? -3.908 -2.973 9.168 1.00 97.44 283 ALA A C 1
ATOM 2126 O O . ALA A 1 283 ? -3.244 -3.036 8.143 1.00 97.44 283 ALA A O 1
ATOM 2127 N N . ASP A 1 284 ? -5.205 -2.648 9.155 1.00 97.69 284 ASP A N 1
ATOM 2128 C CA . ASP A 1 284 ? -5.928 -2.261 7.934 1.00 97.69 284 ASP A CA 1
ATOM 2129 C C . ASP A 1 284 ? -5.792 -0.753 7.611 1.00 97.69 284 ASP A C 1
ATOM 2131 O O . ASP A 1 284 ? -6.398 -0.267 6.656 1.00 97.69 284 ASP A O 1
ATOM 2135 N N . SER A 1 285 ? -5.066 0.017 8.433 1.00 98.12 285 SER A N 1
ATOM 2136 C CA . SER A 1 285 ? -4.763 1.423 8.139 1.00 98.12 285 SER A CA 1
ATOM 2137 C C . SER A 1 285 ? -3.704 1.477 7.048 1.00 98.12 285 SER A C 1
ATOM 2139 O O . SER A 1 285 ? -2.747 0.707 7.081 1.00 98.12 285 SER A O 1
ATOM 2141 N N . ASN A 1 286 ? -3.858 2.395 6.105 1.00 96.44 286 ASN A N 1
ATOM 2142 C CA . ASN A 1 286 ? -2.959 2.518 4.966 1.00 96.44 286 ASN A CA 1
ATOM 2143 C C . ASN A 1 286 ? -2.616 3.982 4.706 1.00 96.44 286 ASN A C 1
ATOM 2145 O O . ASN A 1 286 ? -3.332 4.880 5.147 1.00 96.44 286 ASN A O 1
ATOM 2149 N N . ASP A 1 287 ? -1.510 4.195 4.012 1.00 95.12 287 ASP A N 1
ATOM 2150 C CA . ASP A 1 287 ? -1.141 5.487 3.464 1.00 95.12 287 ASP A CA 1
ATOM 2151 C C . ASP A 1 287 ? -0.756 5.278 2.004 1.00 95.12 287 ASP A C 1
ATOM 2153 O O . ASP A 1 287 ? 0.027 4.376 1.708 1.00 95.12 287 ASP A O 1
ATOM 2157 N N . VAL A 1 288 ? -1.393 6.009 1.094 1.00 91.00 288 VAL A N 1
ATOM 2158 C CA . VAL A 1 288 ? -1.337 5.687 -0.344 1.00 91.00 288 VAL A CA 1
ATOM 2159 C C . VAL A 1 288 ? -0.061 6.195 -1.001 1.00 91.00 288 VAL A C 1
ATOM 2161 O O . VAL A 1 288 ? 0.418 5.592 -1.950 1.00 91.00 288 VAL A O 1
ATOM 2164 N N . ASP A 1 289 ? 0.503 7.272 -0.475 1.00 90.38 289 ASP A N 1
ATOM 2165 C CA . ASP A 1 289 ? 1.688 7.962 -0.973 1.00 90.38 289 ASP A CA 1
ATOM 2166 C C . ASP A 1 289 ? 2.901 7.801 -0.049 1.00 90.38 289 ASP A C 1
ATOM 2168 O O . ASP A 1 289 ? 3.937 8.435 -0.252 1.00 90.38 289 ASP A O 1
ATOM 2172 N N . GLY A 1 290 ? 2.796 6.928 0.953 1.00 90.38 290 GLY A N 1
ATOM 2173 C CA . GLY A 1 290 ? 3.751 6.924 2.045 1.00 90.38 290 GLY A CA 1
ATOM 2174 C C . GLY A 1 290 ? 3.672 5.744 3.001 1.00 90.38 290 GLY A C 1
ATOM 2175 O O . GLY A 1 290 ? 3.392 4.598 2.642 1.00 90.38 290 GLY A O 1
ATOM 2176 N N . SER A 1 291 ? 4.038 5.998 4.251 1.00 92.62 291 SER A N 1
ATOM 2177 C CA . SER A 1 291 ? 4.145 5.014 5.319 1.00 92.62 291 SER A CA 1
ATOM 2178 C C . SER A 1 291 ? 3.731 5.595 6.668 1.00 92.62 291 SER A C 1
ATOM 2180 O O . SER A 1 291 ? 4.327 6.523 7.209 1.00 92.62 291 SER A O 1
ATOM 2182 N N . ILE A 1 292 ? 2.790 4.925 7.333 1.00 96.88 292 ILE A N 1
ATOM 2183 C CA . ILE A 1 292 ? 2.333 5.342 8.662 1.00 96.88 292 ILE A CA 1
ATOM 2184 C C . ILE A 1 292 ? 3.486 5.289 9.681 1.00 96.88 292 ILE A C 1
ATOM 2186 O O . ILE A 1 292 ? 4.030 4.231 10.007 1.00 96.88 292 ILE A O 1
ATOM 2190 N N . LEU A 1 293 ? 3.807 6.445 10.262 1.00 97.06 293 LEU A N 1
ATOM 2191 C CA . LEU A 1 293 ? 4.874 6.630 11.243 1.00 97.06 293 LEU A CA 1
ATOM 2192 C C . LEU A 1 293 ? 4.415 6.337 12.679 1.00 97.06 293 LEU A C 1
ATOM 2194 O O . LEU A 1 293 ? 5.205 5.883 13.515 1.00 97.06 293 LEU A O 1
ATOM 2198 N N . GLN A 1 294 ? 3.156 6.638 13.012 1.00 98.00 294 GLN A N 1
ATOM 2199 C CA . GLN A 1 294 ? 2.649 6.525 14.379 1.00 98.00 294 GLN A CA 1
ATOM 2200 C C . GLN A 1 294 ? 1.175 6.117 14.454 1.00 98.00 294 GLN A C 1
ATOM 2202 O O . GLN A 1 294 ? 0.320 6.697 13.799 1.00 98.00 294 GLN A O 1
ATOM 2207 N N . TYR A 1 295 ? 0.881 5.212 15.395 1.00 98.62 295 TYR A N 1
ATOM 2208 C CA . TYR A 1 295 ? -0.468 4.831 15.823 1.00 98.62 295 TYR A CA 1
ATOM 2209 C C . TYR A 1 295 ? -0.699 5.276 17.270 1.00 98.62 295 TYR A C 1
ATOM 2211 O O . TYR A 1 295 ? 0.070 4.900 18.165 1.00 98.62 295 TYR A O 1
ATOM 2219 N N . GLN A 1 296 ? -1.747 6.057 17.529 1.00 98.56 296 GLN A N 1
ATOM 2220 C CA . GLN A 1 296 ? -2.146 6.493 18.867 1.00 98.56 296 GLN A CA 1
ATOM 2221 C C . GLN A 1 296 ? -3.612 6.157 19.145 1.00 98.56 296 GLN A C 1
ATOM 2223 O O . GLN A 1 296 ? -4.523 6.636 18.481 1.00 98.56 296 GLN A O 1
ATOM 2228 N N . TRP A 1 297 ? -3.839 5.388 20.200 1.00 98.69 297 TRP A N 1
ATOM 2229 C CA . TRP A 1 297 ? -5.150 4.967 20.668 1.00 98.69 297 TRP A CA 1
ATOM 2230 C C . TRP A 1 297 ? -5.571 5.775 21.885 1.00 98.69 297 TRP A C 1
ATOM 2232 O O . TRP A 1 297 ? -4.819 5.885 22.851 1.00 98.69 297 TRP A O 1
ATOM 2242 N N . ASN A 1 298 ? -6.799 6.277 21.883 1.00 98.31 298 ASN A N 1
ATOM 2243 C CA . ASN A 1 298 ? -7.485 6.815 23.050 1.00 98.31 298 ASN A CA 1
ATOM 2244 C C . ASN A 1 298 ? -8.718 5.956 23.322 1.00 98.31 298 ASN A C 1
ATOM 2246 O O . ASN A 1 298 ? -9.657 5.947 22.528 1.00 98.31 298 ASN A O 1
ATOM 2250 N N . PHE A 1 299 ? -8.734 5.249 24.451 1.00 97.94 299 PHE A N 1
ATOM 2251 C CA . PHE A 1 299 ? -9.776 4.262 24.749 1.00 97.94 299 PHE A CA 1
ATOM 2252 C C . PHE A 1 299 ? -11.064 4.855 25.330 1.00 97.94 299 PHE A C 1
ATOM 2254 O O . PHE A 1 299 ? -11.993 4.109 25.641 1.00 97.94 299 PHE A O 1
ATOM 2261 N N . GLY A 1 300 ? -11.138 6.180 25.496 1.00 95.88 300 GLY A N 1
ATOM 2262 C CA . GLY A 1 300 ? -12.321 6.872 26.015 1.00 95.88 300 GLY A CA 1
ATOM 2263 C C . GLY A 1 300 ? -12.488 6.805 27.540 1.00 95.88 300 GLY A C 1
ATOM 2264 O O . GLY A 1 300 ? -13.404 7.422 28.077 1.00 95.88 300 GLY A O 1
ATOM 2265 N N . ASP A 1 301 ? -11.593 6.117 28.250 1.00 94.69 301 ASP A N 1
ATOM 2266 C CA . ASP A 1 301 ? -11.543 6.006 29.716 1.00 94.69 301 ASP A CA 1
ATOM 2267 C C . ASP A 1 301 ? -10.427 6.865 30.352 1.00 94.69 301 ASP A C 1
ATOM 2269 O O . ASP A 1 301 ? -10.209 6.833 31.564 1.00 94.69 301 ASP A O 1
ATOM 2273 N N . GLY A 1 302 ? -9.735 7.661 29.530 1.00 93.44 302 GLY A N 1
ATOM 2274 C CA . GLY A 1 302 ? -8.602 8.497 29.923 1.00 93.44 302 GLY A CA 1
ATOM 2275 C C . GLY A 1 302 ? -7.231 7.871 29.657 1.00 93.44 302 GLY A C 1
ATOM 2276 O O . GLY A 1 302 ? -6.229 8.576 29.803 1.00 93.44 302 GLY A O 1
ATOM 2277 N N . ASN A 1 303 ? -7.170 6.603 29.238 1.00 93.75 303 ASN A N 1
ATOM 2278 C CA . ASN A 1 303 ? -5.932 5.951 28.827 1.00 93.75 303 ASN A CA 1
ATOM 2279 C C . ASN A 1 303 ? -5.618 6.228 27.352 1.00 93.75 303 ASN A C 1
ATOM 2281 O O . ASN A 1 303 ? -6.500 6.204 26.490 1.00 93.75 303 ASN A O 1
ATOM 2285 N N . ILE A 1 304 ? -4.337 6.488 27.085 1.00 96.81 304 ILE A N 1
ATOM 2286 C CA . ILE A 1 304 ? -3.786 6.672 25.741 1.00 96.81 304 ILE A CA 1
ATOM 2287 C C . ILE A 1 304 ? -2.587 5.741 25.593 1.00 96.81 304 ILE A C 1
ATOM 2289 O O . ILE A 1 304 ? -1.722 5.717 26.472 1.00 96.81 304 ILE A O 1
ATOM 2293 N N . VAL A 1 305 ? -2.534 4.992 24.496 1.00 97.88 305 VAL A N 1
ATOM 2294 C CA . VAL A 1 305 ? -1.481 4.009 24.199 1.00 97.88 305 VAL A CA 1
ATOM 2295 C C . VAL A 1 305 ? -1.042 4.165 22.746 1.00 97.88 305 VAL A C 1
ATOM 2297 O O . VAL A 1 305 ? -1.808 4.627 21.910 1.00 97.88 305 VAL A O 1
ATOM 2300 N N . THR A 1 306 ? 0.200 3.807 22.439 1.00 97.69 306 THR A N 1
ATOM 2301 C CA . THR A 1 306 ? 0.735 3.803 21.073 1.00 97.69 306 THR A CA 1
ATOM 2302 C C . THR A 1 306 ? 1.118 2.394 20.651 1.00 97.69 306 THR A C 1
ATOM 2304 O O . THR A 1 306 ? 1.610 1.632 21.483 1.00 97.69 306 THR A O 1
ATOM 2307 N N . GLY A 1 307 ? 0.958 2.082 19.370 1.00 97.88 307 GLY A N 1
ATOM 2308 C CA . GLY A 1 307 ? 1.270 0.775 18.789 1.00 97.88 307 GLY A CA 1
ATOM 2309 C C . GLY A 1 307 ? 0.230 0.376 17.749 1.00 97.88 307 GLY A C 1
ATOM 2310 O O . GLY A 1 307 ? -0.930 0.761 17.871 1.00 97.88 307 GLY A O 1
ATOM 2311 N N . GLU A 1 308 ? 0.649 -0.361 16.726 1.00 97.88 308 GLU A N 1
ATOM 2312 C CA . GLU A 1 308 ? -0.245 -0.863 15.675 1.00 97.88 308 GLU A CA 1
ATOM 2313 C C . GLU A 1 308 ? -1.251 -1.880 16.238 1.00 97.88 308 GLU A C 1
ATOM 2315 O O . GLU A 1 308 ? -2.455 -1.766 16.016 1.00 97.88 308 GLU A O 1
ATOM 2320 N N . GLU A 1 309 ? -0.768 -2.811 17.066 1.00 97.75 309 GLU A N 1
ATOM 2321 C CA . GLU A 1 309 ? -1.591 -3.729 17.851 1.00 97.75 309 GLU A CA 1
ATOM 2322 C C . GLU A 1 309 ? -1.450 -3.445 19.346 1.00 97.75 309 GLU A C 1
ATOM 2324 O O . GLU A 1 309 ? -0.342 -3.327 19.878 1.00 97.75 309 GLU A O 1
ATOM 2329 N N . VAL A 1 310 ? -2.580 -3.352 20.046 1.00 98.12 310 VAL A N 1
ATOM 2330 C CA . VAL A 1 310 ? -2.622 -3.042 21.480 1.00 98.12 310 VAL A CA 1
ATOM 2331 C C . VAL A 1 310 ? -3.712 -3.842 22.191 1.00 98.12 310 VAL A C 1
ATOM 2333 O O . VAL A 1 310 ? -4.755 -4.167 21.625 1.00 98.12 310 VAL A O 1
ATOM 2336 N N . GLU A 1 311 ? -3.493 -4.136 23.470 1.00 97.56 311 GLU A N 1
ATOM 2337 C CA . GLU A 1 311 ? -4.506 -4.716 24.355 1.00 97.56 311 GLU A CA 1
ATOM 2338 C C . GLU A 1 311 ? -4.928 -3.689 25.403 1.00 97.56 311 GLU A C 1
ATOM 2340 O O . GLU A 1 311 ? -4.095 -2.953 25.938 1.00 97.56 311 GLU A O 1
ATOM 2345 N N . HIS A 1 312 ? -6.225 -3.647 25.710 1.00 97.38 312 HIS A N 1
ATOM 2346 C CA . HIS A 1 312 ? -6.773 -2.748 26.721 1.00 97.38 312 HIS A CA 1
ATOM 2347 C C . HIS A 1 312 ? -7.874 -3.420 27.536 1.00 97.38 312 HIS A C 1
ATOM 2349 O O . HIS A 1 312 ? -8.715 -4.141 26.992 1.00 97.38 312 HIS A O 1
ATOM 2355 N N . SER A 1 313 ? -7.878 -3.145 28.842 1.00 95.56 313 SER A N 1
ATOM 2356 C CA . SER A 1 313 ? -8.888 -3.639 29.777 1.00 95.56 313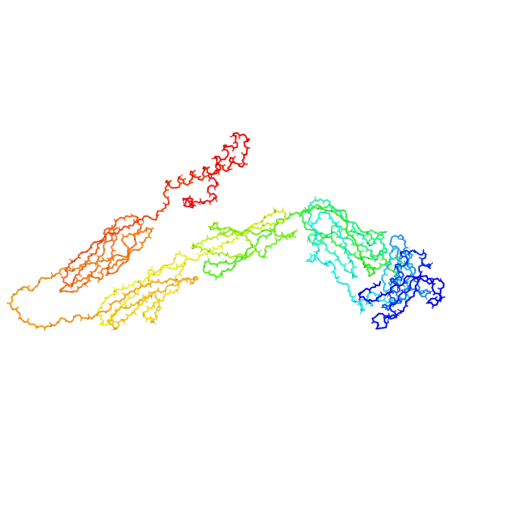 SER A CA 1
ATOM 2357 C C . SER A 1 313 ? -9.625 -2.483 30.438 1.00 95.56 313 SER A C 1
ATOM 2359 O O . SER A 1 313 ? -9.006 -1.567 30.979 1.00 95.56 313 SER A O 1
ATOM 2361 N N . TYR A 1 314 ? -10.952 -2.564 30.462 1.00 94.19 314 TYR A N 1
ATOM 2362 C CA . TYR A 1 314 ? -11.805 -1.574 31.106 1.00 94.19 314 TYR A CA 1
ATOM 2363 C C . TYR A 1 314 ? -12.125 -1.979 32.547 1.00 94.19 314 TYR A C 1
ATOM 2365 O O . TYR A 1 314 ? -12.569 -3.096 32.823 1.00 94.19 314 TYR A O 1
ATOM 2373 N N . SER A 1 315 ? -11.911 -1.056 33.485 1.00 91.06 315 SER A N 1
ATOM 2374 C CA . SER A 1 315 ? -12.176 -1.305 34.910 1.00 91.06 315 SER A CA 1
ATOM 2375 C C . SER A 1 315 ? -13.655 -1.216 35.278 1.00 91.06 315 SER A C 1
ATOM 2377 O O . SER A 1 315 ? -14.060 -1.793 36.282 1.00 91.06 315 SER A O 1
ATOM 2379 N N . ASN A 1 316 ? -14.446 -0.471 34.503 1.00 88.12 316 ASN A N 1
ATOM 2380 C CA . ASN A 1 316 ? -15.868 -0.261 34.754 1.00 88.12 316 ASN A CA 1
ATOM 2381 C C . ASN A 1 316 ? -16.683 -0.666 33.517 1.00 88.12 316 ASN A C 1
ATOM 2383 O O . ASN A 1 316 ? -16.193 -0.506 32.396 1.00 88.12 316 ASN A O 1
ATOM 2387 N N . PRO A 1 317 ? -17.918 -1.157 33.700 1.00 88.56 317 PRO A N 1
ATOM 2388 C CA . PRO A 1 317 ? -18.841 -1.352 32.595 1.00 88.56 317 PRO A CA 1
ATOM 2389 C C . PRO A 1 317 ? -19.293 -0.009 32.013 1.00 88.56 317 PRO A C 1
ATOM 2391 O O . PRO A 1 317 ? -19.238 1.035 32.674 1.00 88.56 317 PRO A O 1
ATOM 2394 N N . GLY A 1 318 ? -19.762 -0.036 30.770 1.00 90.31 318 GLY A N 1
ATOM 2395 C CA . GLY A 1 318 ? -20.258 1.144 30.071 1.00 90.31 318 GLY A CA 1
ATOM 2396 C C . GLY A 1 318 ? -19.879 1.188 28.596 1.00 90.31 318 GLY A C 1
ATOM 2397 O O . GLY A 1 318 ? -19.301 0.254 28.043 1.00 90.31 318 GLY A O 1
ATOM 2398 N N . LYS A 1 319 ? -20.226 2.304 27.949 1.00 93.50 319 LYS A N 1
ATOM 2399 C CA . LYS A 1 319 ? -19.907 2.556 26.539 1.00 93.50 319 LYS A CA 1
ATOM 2400 C C . LYS A 1 319 ? -18.684 3.456 26.426 1.00 93.50 319 LYS A C 1
ATOM 2402 O O . LYS A 1 319 ? -18.677 4.559 26.975 1.00 93.50 319 LYS A O 1
ATOM 2407 N N . TYR A 1 320 ? -17.698 3.012 25.662 1.00 96.69 320 TYR A N 1
ATOM 2408 C CA . TYR A 1 320 ? -16.439 3.706 25.432 1.00 96.69 320 TYR A CA 1
ATOM 2409 C C . TYR A 1 320 ? -16.262 3.992 23.945 1.00 96.69 320 TYR A C 1
ATOM 2411 O O . TYR A 1 320 ? -16.405 3.100 23.113 1.00 96.69 320 TYR A O 1
ATOM 2419 N N . VAL A 1 321 ? -15.952 5.243 23.600 1.00 97.88 321 VAL A N 1
ATOM 2420 C CA . VAL A 1 321 ? -15.580 5.612 22.228 1.00 97.88 321 VAL A CA 1
ATOM 2421 C C . VAL A 1 321 ? -14.068 5.518 22.123 1.00 97.88 321 VAL A C 1
ATOM 2423 O O . VAL A 1 321 ? -13.356 6.376 22.644 1.00 97.88 321 VAL A O 1
ATOM 2426 N N . VAL A 1 322 ? -13.597 4.465 21.466 1.00 98.50 322 VAL A N 1
ATOM 2427 C CA . VAL A 1 322 ? -12.192 4.283 21.118 1.00 98.50 322 VAL A CA 1
ATOM 2428 C C . VAL A 1 322 ? -11.896 5.113 19.880 1.00 98.50 322 VAL A C 1
ATOM 2430 O O . VAL A 1 322 ? -12.635 5.046 18.899 1.00 98.50 322 VAL A O 1
ATOM 2433 N N . GLN A 1 323 ? -10.829 5.897 19.930 1.00 98.69 323 GLN A N 1
ATOM 2434 C CA . GLN A 1 323 ? -10.323 6.685 18.816 1.00 98.69 323 GLN A CA 1
ATOM 2435 C C . GLN A 1 323 ? -8.903 6.228 18.487 1.00 98.69 323 GLN A C 1
ATOM 2437 O O . GLN A 1 323 ? -8.064 6.168 19.383 1.00 98.69 323 GLN A O 1
ATOM 2442 N N . LEU A 1 324 ? -8.652 5.937 17.217 1.00 98.81 324 LEU A N 1
ATOM 2443 C CA . LEU A 1 324 ? -7.317 5.775 16.652 1.00 98.81 324 LEU A CA 1
ATOM 2444 C C . LEU A 1 324 ? -6.965 7.063 15.912 1.00 98.81 324 LEU A C 1
ATOM 2446 O O . LEU A 1 324 ? -7.782 7.550 15.136 1.00 98.81 324 LEU A O 1
ATOM 2450 N N . GLU A 1 325 ? -5.776 7.598 16.152 1.00 98.62 325 GLU A N 1
ATOM 2451 C CA . GLU A 1 325 ? -5.112 8.606 15.329 1.00 98.62 325 GLU A CA 1
ATOM 2452 C C . GLU A 1 325 ? -3.884 7.951 14.689 1.00 98.62 325 GLU A C 1
ATOM 2454 O O . GLU A 1 325 ? -3.036 7.405 15.402 1.00 98.62 325 GLU A O 1
ATOM 2459 N N . VAL A 1 326 ? -3.816 7.984 13.360 1.00 98.56 326 VAL A N 1
ATOM 2460 C CA . VAL A 1 326 ? -2.646 7.568 12.575 1.00 98.56 326 VAL A CA 1
ATOM 2461 C C . VAL A 1 326 ? -1.977 8.807 11.994 1.00 98.56 326 VAL A C 1
ATOM 2463 O O . VAL A 1 326 ? -2.671 9.754 11.619 1.00 98.56 326 VAL A O 1
ATOM 2466 N N . ILE A 1 327 ? -0.647 8.820 11.990 1.00 98.00 327 ILE A N 1
ATOM 2467 C CA . ILE A 1 327 ? 0.183 9.923 11.495 1.00 98.00 327 ILE A CA 1
ATOM 2468 C C . ILE A 1 327 ? 1.228 9.327 10.556 1.00 98.00 327 ILE A C 1
ATOM 2470 O O . ILE A 1 327 ? 1.894 8.366 10.950 1.00 98.00 327 ILE A O 1
ATOM 2474 N N . ASP A 1 328 ? 1.367 9.888 9.364 1.00 97.12 328 ASP A N 1
ATOM 2475 C CA . ASP A 1 328 ? 2.344 9.491 8.341 1.00 97.12 328 ASP A CA 1
ATOM 2476 C C . ASP A 1 328 ? 3.720 10.172 8.522 1.00 97.12 328 ASP A C 1
ATOM 2478 O O . ASP A 1 328 ? 3.981 10.888 9.505 1.00 97.12 328 ASP A O 1
ATOM 2482 N N . GLU A 1 329 ? 4.644 9.919 7.597 1.00 93.88 329 GLU A N 1
ATOM 2483 C CA . GLU A 1 329 ? 5.954 10.566 7.530 1.00 93.88 329 GLU A CA 1
ATOM 2484 C C . GLU A 1 329 ? 5.874 12.074 7.251 1.00 93.88 329 GLU A C 1
ATOM 2486 O O . GLU A 1 329 ? 6.683 12.836 7.796 1.00 93.88 329 GLU A O 1
ATOM 2491 N N . ASP A 1 330 ? 4.857 12.514 6.510 1.00 92.75 330 ASP A N 1
ATOM 2492 C CA . ASP A 1 330 ? 4.605 13.903 6.114 1.00 92.75 330 ASP A CA 1
ATOM 2493 C C . ASP A 1 330 ? 3.900 14.731 7.199 1.00 92.75 330 ASP A C 1
ATOM 2495 O O . ASP A 1 330 ? 3.686 15.943 7.062 1.00 92.75 330 ASP A O 1
ATOM 2499 N N . GLN A 1 331 ? 3.648 14.108 8.351 1.00 96.00 331 GLN A N 1
ATOM 2500 C CA . GLN A 1 331 ? 2.978 14.680 9.511 1.00 96.00 331 GLN A CA 1
ATOM 2501 C C . GLN A 1 331 ? 1.509 15.045 9.255 1.00 96.00 331 GLN A C 1
ATOM 2503 O O . GLN A 1 331 ? 0.954 15.870 10.000 1.00 96.00 331 GLN A O 1
ATOM 2508 N N . LEU A 1 332 ? 0.865 14.450 8.249 1.00 97.00 332 LEU A N 1
ATOM 2509 C CA . LEU A 1 332 ? -0.587 14.474 8.137 1.00 97.00 332 LEU A CA 1
ATOM 2510 C C . LEU A 1 332 ? -1.173 13.373 9.024 1.00 97.00 332 LEU A C 1
ATOM 2512 O O . LEU A 1 332 ? -0.485 12.483 9.525 1.00 97.00 332 LEU A O 1
ATOM 2516 N N . SER A 1 333 ? -2.450 13.525 9.366 1.00 97.44 333 SER A N 1
ATOM 2517 C CA . SER A 1 333 ? -3.100 12.595 10.277 1.00 97.44 333 SER A CA 1
ATOM 2518 C C . SER A 1 333 ? -4.559 12.371 9.945 1.00 97.44 333 SER A C 1
ATOM 2520 O O . SER A 1 333 ? -5.271 13.267 9.478 1.00 97.44 333 SER A O 1
ATOM 2522 N N . ALA A 1 334 ? -5.015 11.166 10.260 1.00 98.44 334 ALA A N 1
ATOM 2523 C CA . ALA A 1 334 ? -6.406 10.769 10.164 1.00 98.44 334 ALA A CA 1
ATOM 2524 C C . ALA A 1 334 ? -6.853 10.055 11.431 1.00 98.44 334 ALA A C 1
ATOM 2526 O O . ALA A 1 334 ? -6.052 9.525 12.204 1.00 98.44 334 ALA A O 1
ATOM 2527 N N . THR A 1 335 ? -8.166 10.053 11.661 1.00 98.31 335 THR A N 1
ATOM 2528 C CA . THR A 1 335 ? -8.738 9.406 12.839 1.00 98.31 335 THR A CA 1
ATOM 2529 C C . THR A 1 335 ? -9.888 8.485 12.491 1.00 98.31 335 THR A C 1
ATOM 2531 O O . THR A 1 335 ? -10.808 8.892 11.782 1.00 98.31 335 THR A O 1
ATOM 2534 N N . ALA A 1 336 ? -9.906 7.312 13.114 1.00 98.56 336 ALA A N 1
ATOM 2535 C CA . ALA A 1 336 ? -11.041 6.401 13.126 1.00 98.56 336 ALA A CA 1
ATOM 2536 C C . ALA A 1 336 ? -11.635 6.309 14.532 1.00 98.56 336 ALA A C 1
ATOM 2538 O O . ALA A 1 336 ? -10.958 6.553 15.533 1.00 98.56 336 ALA A O 1
ATOM 2539 N N . THR A 1 337 ? -12.918 5.952 14.624 1.00 98.19 337 THR A N 1
ATOM 2540 C CA . THR A 1 337 ? -13.576 5.725 15.917 1.00 98.19 337 THR A CA 1
ATOM 2541 C C . THR A 1 337 ? -14.374 4.429 15.924 1.00 98.19 337 THR A C 1
ATOM 2543 O O . THR A 1 337 ? -14.984 4.051 14.925 1.00 98.19 337 THR A O 1
ATOM 2546 N N . ARG A 1 338 ? -14.391 3.749 17.072 1.00 97.69 338 ARG A N 1
ATOM 2547 C CA . ARG A 1 338 ? -15.149 2.519 17.324 1.00 97.69 338 ARG A CA 1
ATOM 2548 C C . ARG A 1 338 ? -15.786 2.607 18.707 1.00 97.69 338 ARG A C 1
ATOM 2550 O O . ARG A 1 338 ? -15.116 2.955 19.672 1.00 97.69 338 ARG A O 1
ATOM 2557 N N . THR A 1 339 ? -17.072 2.283 18.825 1.00 97.19 339 THR A N 1
ATOM 2558 C CA . THR A 1 339 ? -17.721 2.185 20.144 1.00 97.19 339 THR A CA 1
ATOM 2559 C C . THR A 1 339 ? -17.580 0.767 20.689 1.00 97.19 339 THR A C 1
ATOM 2561 O O . THR A 1 339 ? -17.906 -0.189 19.988 1.00 97.19 339 THR A O 1
ATOM 2564 N N . ILE A 1 340 ? -17.110 0.649 21.930 1.00 95.38 340 ILE A N 1
ATOM 2565 C CA . ILE A 1 340 ? -16.998 -0.594 22.695 1.00 95.38 340 ILE A CA 1
ATOM 2566 C C . ILE A 1 340 ? -17.993 -0.553 23.846 1.00 95.38 340 ILE A C 1
ATOM 2568 O O . ILE A 1 340 ? -18.069 0.438 24.572 1.00 95.38 340 ILE A O 1
ATOM 2572 N N . GLU A 1 341 ? -18.753 -1.629 24.011 1.00 91.81 341 GLU A N 1
ATOM 2573 C CA . GLU A 1 341 ? -19.671 -1.805 25.132 1.00 91.81 341 GLU A CA 1
ATOM 2574 C C . GLU A 1 341 ? -19.095 -2.859 26.079 1.00 91.81 341 GLU A C 1
ATOM 2576 O O . GLU A 1 341 ? -18.870 -4.004 25.691 1.00 91.81 341 GLU A O 1
ATOM 2581 N N . VAL A 1 342 ? -18.819 -2.450 27.314 1.00 92.94 342 VAL A N 1
ATOM 2582 C CA . VAL A 1 342 ? -18.293 -3.308 28.377 1.00 92.94 342 VAL A CA 1
ATOM 2583 C C . VAL A 1 342 ? -19.457 -3.689 29.277 1.00 92.94 342 VAL A C 1
ATOM 2585 O O . VAL A 1 342 ? -20.066 -2.813 29.891 1.00 92.94 342 VAL A O 1
ATOM 2588 N N . ASN A 1 343 ? -19.752 -4.985 29.325 1.00 89.69 343 ASN A N 1
ATOM 2589 C CA . ASN A 1 343 ? -20.898 -5.544 30.036 1.00 89.69 343 ASN A CA 1
ATOM 2590 C C . ASN A 1 343 ? -20.770 -5.401 31.561 1.00 89.69 343 ASN A C 1
ATOM 2592 O O . ASN A 1 343 ? -19.688 -5.667 32.101 1.00 89.69 343 ASN A O 1
ATOM 2596 N N . ALA A 1 344 ? -21.846 -5.040 32.263 1.00 87.00 344 ALA A N 1
ATOM 2597 C CA . ALA A 1 344 ? -21.910 -5.179 33.716 1.00 87.00 344 ALA A CA 1
ATOM 2598 C C . ALA A 1 344 ? -22.344 -6.602 34.087 1.00 87.00 344 ALA A C 1
ATOM 2600 O O . ALA A 1 344 ? -23.147 -7.216 33.404 1.00 87.00 344 ALA A O 1
ATOM 2601 N N . ALA A 1 345 ? -21.795 -7.152 35.171 1.00 85.94 345 ALA A N 1
ATOM 2602 C CA . ALA A 1 345 ? -22.275 -8.437 35.671 1.00 85.94 345 ALA A CA 1
ATOM 2603 C C . ALA A 1 345 ? -23.649 -8.269 36.350 1.00 85.94 345 ALA A C 1
ATOM 2605 O O . ALA A 1 345 ? -23.871 -7.246 37.012 1.00 85.94 345 ALA A O 1
ATOM 2606 N N . PRO A 1 346 ? -24.535 -9.281 36.291 1.00 88.56 346 PRO A N 1
ATOM 2607 C CA . PRO A 1 346 ? -25.827 -9.231 36.964 1.00 88.56 346 PRO A CA 1
ATOM 2608 C C . PRO A 1 346 ? -25.654 -9.233 38.488 1.00 88.56 346 PRO A C 1
ATOM 2610 O O . PRO A 1 346 ? -24.632 -9.661 39.028 1.00 88.56 346 PRO A O 1
ATOM 2613 N N . VAL A 1 347 ? -26.681 -8.817 39.219 1.00 85.88 347 VAL A N 1
ATOM 2614 C CA . VAL A 1 347 ? -26.754 -8.899 40.681 1.00 85.88 347 VAL A CA 1
ATOM 2615 C C . VAL A 1 347 ? -27.621 -10.095 41.069 1.00 85.88 347 VAL A C 1
ATOM 2617 O O . VAL A 1 347 ? -28.831 -10.096 40.845 1.00 85.88 347 VAL A O 1
ATOM 2620 N N . ALA A 1 348 ? -26.998 -11.112 41.671 1.00 84.12 348 ALA A N 1
ATOM 2621 C CA . ALA A 1 348 ? -27.688 -12.282 42.213 1.00 84.12 348 ALA A CA 1
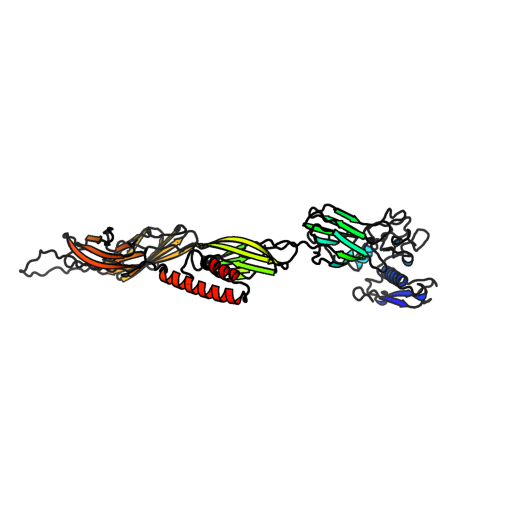ATOM 2622 C C . ALA A 1 348 ? -28.373 -11.942 43.542 1.00 84.12 348 ALA A C 1
ATOM 2624 O O . ALA A 1 348 ? -27.698 -11.544 44.494 1.00 84.12 348 ALA A O 1
ATOM 2625 N N . ILE A 1 349 ? -29.684 -12.163 43.640 1.00 82.38 349 ILE A N 1
ATOM 2626 C CA . ILE A 1 349 ? -30.447 -11.990 44.882 1.00 82.38 349 ILE A CA 1
ATOM 2627 C C . ILE A 1 349 ? -31.155 -13.303 45.199 1.00 82.38 349 ILE A C 1
ATOM 2629 O O . ILE A 1 349 ? -31.997 -13.755 44.429 1.00 82.38 349 ILE A O 1
ATOM 2633 N N . ALA A 1 350 ? -30.778 -13.922 46.319 1.00 82.00 350 ALA A N 1
ATOM 2634 C CA . ALA A 1 350 ? -31.309 -15.199 46.777 1.00 82.00 350 ALA A CA 1
ATOM 2635 C C . ALA A 1 350 ? -32.168 -14.986 48.026 1.00 82.00 350 ALA A C 1
ATOM 2637 O O . ALA A 1 350 ? -31.655 -14.593 49.071 1.00 82.00 350 ALA A O 1
ATOM 2638 N N . ILE A 1 351 ? -33.460 -15.285 47.930 1.00 81.94 351 ILE A N 1
ATOM 2639 C CA . ILE A 1 351 ? -34.432 -15.134 49.016 1.00 81.94 351 ILE A CA 1
ATOM 2640 C C . ILE A 1 351 ? -34.940 -16.519 49.424 1.00 81.94 351 ILE A C 1
ATOM 2642 O O . ILE A 1 351 ? -34.984 -17.438 48.606 1.00 81.94 351 ILE A O 1
ATOM 2646 N N . THR A 1 352 ? -35.300 -16.682 50.697 1.00 79.25 352 THR A N 1
ATOM 2647 C CA . THR A 1 352 ? -35.861 -17.921 51.249 1.00 79.25 352 THR A CA 1
ATOM 2648 C C . THR A 1 352 ? -37.001 -17.629 52.223 1.00 79.25 352 THR A C 1
ATOM 2650 O O . THR A 1 352 ? -36.973 -16.603 52.903 1.00 79.25 352 THR A O 1
ATOM 2653 N N . ASP A 1 353 ? -37.984 -18.527 52.322 1.00 70.62 353 ASP A N 1
ATOM 2654 C CA . ASP A 1 353 ? -39.098 -18.401 53.275 1.00 70.62 353 ASP A CA 1
ATOM 2655 C C . ASP A 1 353 ? -38.656 -18.598 54.735 1.00 70.62 353 ASP A C 1
ATOM 2657 O O . ASP A 1 353 ? -39.151 -17.922 55.638 1.00 70.62 353 ASP A O 1
ATOM 2661 N N . VAL A 1 354 ? -37.678 -19.476 54.974 1.00 73.50 354 VAL A N 1
ATOM 2662 C CA . VAL A 1 354 ? -37.069 -19.712 56.292 1.00 73.50 354 VAL A CA 1
ATOM 2663 C C . VAL A 1 354 ? -35.552 -19.908 56.182 1.00 73.50 354 VAL A C 1
ATOM 2665 O O . VAL A 1 354 ? -35.058 -20.487 55.216 1.00 73.50 354 VAL A O 1
ATOM 2668 N N . LEU A 1 355 ? -34.788 -19.458 57.187 1.00 76.50 355 LEU A N 1
ATOM 2669 C CA . LEU A 1 355 ? -33.350 -19.779 57.327 1.00 76.50 355 LEU A CA 1
ATOM 2670 C C . LEU A 1 355 ? -33.076 -20.839 58.399 1.00 76.50 355 LEU A C 1
ATOM 2672 O O . LEU A 1 355 ? -31.958 -21.342 58.489 1.00 76.50 355 LEU A O 1
ATOM 2676 N N . SER A 1 356 ? -34.061 -21.185 59.227 1.00 78.62 356 SER A N 1
ATOM 2677 C CA . SER A 1 356 ? -33.907 -22.234 60.232 1.00 78.62 356 SER A CA 1
ATOM 2678 C C . SER A 1 356 ? -35.229 -22.881 60.611 1.00 78.62 356 SER A C 1
ATOM 2680 O O . SER A 1 356 ? -36.262 -22.221 60.567 1.00 78.62 356 SER A O 1
ATOM 2682 N N . GLY A 1 357 ? -35.184 -24.132 61.059 1.00 78.94 357 GLY A N 1
ATOM 2683 C CA . GLY A 1 357 ? -36.359 -24.852 61.543 1.00 78.94 357 GLY A CA 1
ATOM 2684 C C . GLY A 1 357 ? -36.040 -26.284 61.958 1.00 78.94 357 GLY A C 1
ATOM 2685 O O . GLY A 1 357 ? -34.881 -26.710 61.932 1.00 78.94 357 GLY A O 1
ATOM 2686 N N . THR A 1 358 ? -37.075 -27.027 62.336 1.00 84.12 358 THR A N 1
ATOM 2687 C CA . THR A 1 358 ? -36.939 -28.415 62.773 1.00 84.12 358 THR A CA 1
ATOM 2688 C C . THR A 1 358 ? -36.853 -29.379 61.589 1.00 84.12 358 THR A C 1
ATOM 2690 O O . THR A 1 358 ? -37.464 -29.173 60.539 1.00 84.12 358 THR A O 1
ATOM 2693 N N . GLY A 1 359 ? -36.045 -30.432 61.731 1.00 82.88 359 GLY A N 1
ATOM 2694 C CA . GLY A 1 359 ? -35.853 -31.432 60.679 1.00 82.88 359 GLY A CA 1
ATOM 2695 C C . GLY A 1 359 ? -37.012 -32.439 60.573 1.00 82.88 359 GLY A C 1
ATOM 2696 O O . GLY A 1 359 ? -37.498 -32.894 61.610 1.00 82.88 359 GLY A O 1
ATOM 2697 N N . PRO A 1 360 ? -37.416 -32.872 59.356 1.00 89.75 360 PRO A N 1
ATOM 2698 C CA . PRO A 1 360 ? -36.964 -32.417 58.035 1.00 89.75 360 PRO A CA 1
ATOM 2699 C C . PRO A 1 360 ? -37.524 -31.034 57.661 1.00 89.75 360 PRO A C 1
ATOM 2701 O O . PRO A 1 360 ? -38.739 -30.847 57.632 1.00 89.75 360 PRO A O 1
ATOM 2704 N N . LEU A 1 361 ? -36.647 -30.099 57.282 1.00 87.12 361 LEU A N 1
ATOM 2705 C CA . LEU A 1 361 ? -37.026 -28.723 56.955 1.00 87.12 361 LEU A CA 1
ATOM 2706 C C . LEU A 1 361 ? -37.190 -28.548 55.444 1.00 87.12 361 LEU A C 1
ATOM 2708 O O . LEU A 1 361 ? -36.222 -28.650 54.686 1.00 87.12 361 LEU A O 1
ATOM 2712 N N . LYS A 1 362 ? -38.415 -28.281 54.994 1.00 91.06 362 LYS A N 1
ATOM 2713 C CA . LYS A 1 362 ? -38.714 -27.906 53.607 1.00 91.06 362 LYS A CA 1
ATOM 2714 C C . LYS A 1 362 ? -38.648 -26.383 53.471 1.00 91.06 362 LYS A C 1
ATOM 2716 O O . LYS A 1 362 ? -39.304 -25.690 54.234 1.00 91.06 362 LYS A O 1
ATOM 2721 N N . VAL A 1 363 ? -37.885 -25.911 52.489 1.00 86.69 363 VAL A N 1
ATOM 2722 C CA . VAL A 1 363 ? -37.572 -24.494 52.269 1.00 86.69 363 VAL A CA 1
ATOM 2723 C C . VAL A 1 363 ? -37.850 -24.126 50.812 1.00 86.69 363 VAL A C 1
ATOM 2725 O O . VAL A 1 363 ? -37.542 -24.912 49.903 1.00 86.69 363 VAL A O 1
ATOM 2728 N N . GLN A 1 364 ? -38.451 -22.962 50.594 1.00 87.00 364 GLN A N 1
ATOM 2729 C CA . GLN A 1 364 ? -38.695 -22.370 49.280 1.00 87.00 364 GLN A CA 1
ATOM 2730 C C . GLN A 1 364 ? -37.714 -21.232 49.033 1.00 87.00 364 GLN A C 1
ATOM 2732 O O . GLN A 1 364 ? -37.466 -20.422 49.919 1.00 87.00 364 GLN A O 1
ATOM 2737 N N . PHE A 1 365 ? -37.194 -21.170 47.814 1.00 89.50 365 PHE A N 1
ATOM 2738 C CA . PHE A 1 365 ? -36.189 -20.209 47.388 1.00 89.50 365 PHE A CA 1
ATOM 2739 C C . PHE A 1 365 ? -36.692 -19.408 46.188 1.00 89.50 365 PHE A C 1
ATOM 2741 O O . PHE A 1 365 ? -37.324 -19.970 45.287 1.00 89.50 365 PHE A O 1
ATOM 2748 N N . ASP A 1 366 ? -36.380 -18.117 46.169 1.00 84.44 366 ASP A N 1
ATOM 2749 C CA . ASP A 1 366 ? -36.819 -17.154 45.160 1.00 84.44 366 ASP A CA 1
ATOM 2750 C C . ASP A 1 366 ? -35.642 -16.277 44.704 1.00 84.44 366 ASP A C 1
ATOM 2752 O O . ASP A 1 366 ? -34.938 -15.685 45.521 1.00 84.44 366 ASP A O 1
ATOM 2756 N N . ALA A 1 367 ? -35.414 -16.228 43.391 1.00 86.50 367 ALA A N 1
ATOM 2757 C CA . ALA A 1 367 ? -34.394 -15.417 42.733 1.00 86.50 367 ALA A CA 1
ATOM 2758 C C . ALA A 1 367 ? -34.976 -14.264 41.898 1.00 86.50 367 ALA A C 1
ATOM 2760 O O . ALA A 1 367 ? -34.227 -13.600 41.177 1.00 86.50 367 ALA A O 1
ATOM 2761 N N . SER A 1 368 ? -36.292 -14.039 41.942 1.00 81.44 368 SER A N 1
ATOM 2762 C CA . SER A 1 368 ? -37.018 -13.100 41.074 1.00 81.44 368 SER A CA 1
ATOM 2763 C C . SER A 1 368 ? -36.581 -11.645 41.237 1.00 81.44 368 SER A C 1
ATOM 2765 O O . SER A 1 368 ? -36.719 -10.864 40.299 1.00 81.44 368 SER A O 1
ATOM 2767 N N . SER A 1 369 ? -35.983 -11.303 42.379 1.00 83.19 369 SER A N 1
ATOM 2768 C CA . SER A 1 369 ? -35.375 -9.995 42.641 1.00 83.19 369 SER A CA 1
ATOM 2769 C C . SER A 1 369 ? -33.980 -9.817 42.031 1.00 83.19 369 SER A C 1
ATOM 2771 O O . SER A 1 369 ? -33.432 -8.725 42.121 1.00 83.19 369 SER A O 1
ATOM 2773 N N . SER A 1 370 ? -33.372 -10.847 41.428 1.00 83.62 370 SER A N 1
ATOM 2774 C CA . SER A 1 370 ? -32.082 -10.684 40.739 1.00 83.62 370 SER A CA 1
ATOM 2775 C C . SER A 1 370 ? -32.240 -9.765 39.528 1.00 83.62 370 SER A C 1
ATOM 2777 O O . SER A 1 370 ? -33.221 -9.873 38.792 1.00 83.62 370 SER A O 1
ATOM 2779 N N . VAL A 1 371 ? -31.262 -8.889 39.297 1.00 82.44 371 VAL A N 1
ATOM 2780 C CA . VAL A 1 371 ? -31.336 -7.865 38.243 1.00 82.44 371 VAL A CA 1
ATOM 2781 C C . VAL A 1 371 ? -30.073 -7.808 37.403 1.00 82.44 371 VAL A C 1
ATOM 2783 O O . VAL A 1 371 ? -28.980 -8.069 37.893 1.00 82.44 371 VAL A O 1
ATOM 2786 N N . ASP A 1 372 ? -30.229 -7.398 36.153 1.00 86.44 372 ASP A N 1
ATOM 2787 C CA . ASP A 1 372 ? -29.138 -6.981 35.283 1.00 86.44 372 ASP A CA 1
ATOM 2788 C C . ASP A 1 372 ? -29.425 -5.549 34.805 1.00 86.44 372 ASP A C 1
ATOM 2790 O O . ASP A 1 372 ? -30.556 -5.216 34.446 1.00 86.44 372 ASP A O 1
ATOM 2794 N N . THR A 1 373 ? -28.428 -4.672 34.895 1.00 84.19 373 THR A N 1
ATOM 2795 C CA . THR A 1 373 ? -28.581 -3.237 34.626 1.00 84.19 373 THR A CA 1
ATOM 2796 C C . THR A 1 373 ? -28.378 -2.857 33.162 1.00 84.19 373 THR A C 1
ATOM 2798 O O . THR A 1 373 ? -28.828 -1.784 32.758 1.00 84.19 373 THR A O 1
ATOM 2801 N N . ASP A 1 374 ? -27.706 -3.694 32.371 1.00 81.94 374 ASP A N 1
ATOM 2802 C CA . ASP A 1 374 ? -27.360 -3.429 30.966 1.00 81.94 374 ASP A CA 1
ATOM 2803 C C . ASP A 1 374 ? -27.623 -4.626 30.034 1.00 81.94 374 ASP A C 1
ATOM 2805 O O . ASP A 1 374 ? -27.130 -4.664 28.896 1.00 81.94 374 ASP A O 1
ATOM 2809 N N . GLY A 1 375 ? -28.451 -5.558 30.500 1.00 87.88 375 GLY A N 1
ATOM 2810 C CA . GLY A 1 375 ? -28.824 -6.777 29.798 1.00 87.88 375 GLY A CA 1
ATOM 2811 C C . GLY A 1 375 ? -30.043 -7.463 30.412 1.00 87.88 375 GLY A C 1
ATOM 2812 O O . GLY A 1 375 ? -30.917 -6.823 31.013 1.00 87.88 375 GLY A O 1
ATOM 2813 N N . ILE A 1 376 ? -30.129 -8.775 30.207 1.00 90.19 376 ILE A N 1
ATOM 2814 C CA . ILE A 1 376 ? -31.156 -9.641 30.790 1.00 90.19 376 ILE A CA 1
ATOM 2815 C C . ILE A 1 376 ? -30.516 -10.875 31.427 1.00 90.19 376 ILE A C 1
ATOM 2817 O O . ILE A 1 376 ? -29.577 -11.459 30.895 1.00 90.19 376 ILE A O 1
ATOM 2821 N N . ILE A 1 377 ? -31.090 -11.355 32.531 1.00 93.75 377 ILE A N 1
ATOM 2822 C CA . ILE A 1 377 ? -30.671 -12.627 33.132 1.00 93.75 377 ILE A CA 1
ATOM 2823 C C . ILE A 1 377 ? -31.234 -13.787 32.306 1.00 93.75 377 ILE A C 1
ATOM 2825 O O . ILE A 1 377 ? -32.447 -13.899 32.117 1.00 93.75 377 ILE A O 1
ATOM 2829 N N . VAL A 1 378 ? -30.358 -14.682 31.847 1.00 97.12 378 VAL A N 1
ATOM 2830 C CA . VAL A 1 378 ? -30.719 -15.852 31.027 1.00 97.12 378 VAL A CA 1
ATOM 2831 C C . VAL A 1 378 ? -30.639 -17.173 31.791 1.00 97.12 378 VAL A C 1
ATOM 2833 O O . VAL A 1 378 ? -31.195 -18.173 31.338 1.00 97.12 378 VAL A O 1
ATOM 2836 N N . SER A 1 379 ? -29.974 -17.200 32.951 1.00 97.12 379 SER A N 1
ATOM 2837 C CA . SER A 1 379 ? -29.827 -18.411 33.764 1.00 97.12 379 SER A CA 1
ATOM 2838 C C . SER A 1 379 ? -29.898 -18.131 35.262 1.00 97.12 379 SER A C 1
ATOM 2840 O O . SER A 1 379 ? -29.326 -17.159 35.750 1.00 97.12 379 SER A O 1
ATOM 2842 N N . TYR A 1 380 ? -30.556 -19.047 35.976 1.00 97.69 380 TYR A N 1
ATOM 2843 C CA . TYR A 1 380 ? -30.618 -19.123 37.434 1.00 97.69 380 TYR A CA 1
ATOM 2844 C C . TYR A 1 380 ? -30.270 -20.551 37.853 1.00 97.69 380 TYR A C 1
ATOM 2846 O O . TYR A 1 380 ? -30.995 -21.490 37.503 1.00 97.69 380 TYR A O 1
ATOM 2854 N N . GLN A 1 381 ? -29.185 -20.722 38.601 1.00 97.94 381 GLN A N 1
ATOM 2855 C CA . GLN A 1 381 ? -28.723 -22.016 39.092 1.00 97.94 381 GLN A CA 1
ATOM 2856 C C . GLN A 1 381 ? -28.558 -21.974 40.608 1.00 97.94 381 GLN A C 1
ATOM 2858 O O . GLN A 1 381 ? -27.654 -21.332 41.132 1.00 97.94 381 GLN A O 1
ATOM 2863 N N . TRP A 1 382 ? -29.416 -22.707 41.301 1.00 96.88 382 TRP A N 1
ATOM 2864 C CA . TRP A 1 382 ? -29.312 -22.961 42.727 1.00 96.88 382 TRP A CA 1
ATOM 2865 C C . TRP A 1 382 ? -28.442 -24.185 42.981 1.00 96.88 382 TRP A C 1
ATOM 2867 O O . TRP A 1 382 ? -28.612 -25.196 42.302 1.00 96.88 382 TRP A O 1
ATOM 2877 N N . ASP A 1 383 ? -27.574 -24.134 43.984 1.00 96.31 383 ASP A N 1
ATOM 2878 C CA . ASP A 1 383 ? -26.850 -25.284 44.515 1.00 96.31 383 ASP A CA 1
ATOM 2879 C C . ASP A 1 383 ? -27.178 -25.490 45.997 1.00 96.31 383 ASP A C 1
ATOM 2881 O O . ASP A 1 383 ? -27.079 -24.571 46.811 1.00 96.31 383 ASP A O 1
ATOM 2885 N N . PHE A 1 384 ? -27.589 -26.712 46.334 1.00 93.69 384 PHE A N 1
ATOM 2886 C CA . PHE A 1 384 ? -27.923 -27.149 47.687 1.00 93.69 384 PHE A CA 1
ATOM 2887 C C . PHE A 1 384 ? -26.929 -28.228 48.123 1.00 93.69 384 PHE A C 1
ATOM 2889 O O . PHE A 1 384 ? -27.243 -29.418 48.045 1.00 93.69 384 PHE A O 1
ATOM 2896 N N . ASP A 1 385 ? -25.729 -27.813 48.533 1.00 80.88 385 ASP A N 1
ATOM 2897 C CA . ASP A 1 385 ? -24.647 -28.702 48.983 1.00 80.88 385 ASP A CA 1
ATOM 2898 C C . ASP A 1 385 ? -24.291 -29.787 47.939 1.00 80.88 385 ASP A C 1
ATOM 2900 O O . ASP A 1 385 ? -24.314 -30.993 48.197 1.00 80.88 385 ASP A O 1
ATOM 2904 N N . GLY A 1 386 ? -24.037 -29.352 46.699 1.00 80.88 386 GLY A N 1
ATOM 2905 C CA . GLY A 1 386 ? -23.663 -30.203 45.565 1.00 80.88 386 GLY A CA 1
ATOM 2906 C C . GLY A 1 386 ? -24.834 -30.745 44.741 1.00 80.88 386 GLY A C 1
ATOM 2907 O O . GLY A 1 386 ? -24.618 -31.450 43.751 1.00 80.88 386 GLY A O 1
ATOM 2908 N N . LYS A 1 387 ? -26.083 -30.436 45.114 1.00 88.94 387 LYS A N 1
ATOM 2909 C CA . LYS A 1 387 ? -27.262 -30.709 44.283 1.00 88.94 387 LYS A CA 1
ATOM 2910 C C . LYS A 1 387 ? -27.743 -29.432 43.604 1.00 88.94 387 LYS A C 1
ATOM 2912 O O . LYS A 1 387 ? -28.361 -28.590 44.254 1.00 88.94 387 LYS A O 1
ATOM 2917 N N . SER A 1 388 ? -27.588 -29.360 42.285 1.00 92.94 388 SER A N 1
ATOM 2918 C CA . SER A 1 388 ? -28.044 -28.199 41.521 1.00 92.94 388 SER A CA 1
ATOM 2919 C C . SER A 1 388 ? -29.506 -28.295 41.055 1.00 92.94 388 SER A C 1
ATOM 2921 O O . SER A 1 388 ? -29.978 -29.359 40.644 1.00 92.94 388 SER A O 1
ATOM 2923 N N . ILE A 1 389 ? -30.226 -27.171 41.094 1.00 94.88 389 ILE A N 1
ATOM 2924 C CA . ILE A 1 389 ? -31.584 -26.979 40.559 1.00 94.88 389 ILE A CA 1
ATOM 2925 C C . ILE A 1 389 ? -31.605 -25.666 39.773 1.00 94.88 389 ILE A C 1
ATOM 2927 O O . ILE A 1 389 ? -31.076 -24.662 40.230 1.00 94.88 389 ILE A O 1
ATOM 2931 N N . THR A 1 390 ? -32.230 -25.650 38.600 1.00 95.62 390 THR A N 1
ATOM 2932 C CA . THR A 1 390 ? -32.349 -24.439 37.775 1.00 95.62 390 THR A CA 1
ATOM 2933 C C . THR A 1 390 ? -33.728 -23.803 37.895 1.00 95.62 390 THR A C 1
ATOM 2935 O O . THR A 1 390 ? -34.726 -24.519 37.994 1.00 95.62 390 THR A O 1
ATOM 2938 N N . GLY A 1 391 ? -33.790 -22.479 37.777 1.00 91.88 391 GLY A N 1
ATOM 2939 C CA . GLY A 1 391 ? -35.035 -21.715 37.716 1.00 91.88 391 GLY A CA 1
ATOM 2940 C C . GLY A 1 391 ? -35.077 -20.551 38.700 1.00 91.88 391 GLY A C 1
ATOM 2941 O O . GLY A 1 391 ? -34.334 -20.514 39.678 1.00 91.88 391 GLY A O 1
ATOM 2942 N N . VAL A 1 392 ? -35.975 -19.601 38.427 1.00 89.50 392 VAL A N 1
ATOM 2943 C CA . VAL A 1 392 ? -36.199 -18.426 39.286 1.00 89.50 392 VAL A CA 1
ATOM 2944 C C . VAL A 1 392 ? -36.657 -18.853 40.683 1.00 89.50 392 VAL A C 1
ATOM 2946 O O . VAL A 1 392 ? -36.206 -18.299 41.675 1.00 89.50 392 VAL A O 1
ATOM 2949 N N . PHE A 1 393 ? -37.495 -19.887 40.763 1.00 91.75 393 PHE A N 1
ATOM 2950 C CA . PHE A 1 393 ? -37.951 -20.470 42.021 1.00 91.75 393 PHE A CA 1
ATOM 2951 C C . PHE A 1 393 ? -37.375 -21.872 42.193 1.00 91.75 393 PHE A C 1
ATOM 2953 O O . PHE A 1 393 ? -37.329 -22.654 41.239 1.00 91.75 393 PHE A O 1
ATOM 2960 N N . ALA A 1 394 ? -36.994 -22.218 43.419 1.00 94.25 394 ALA A N 1
ATOM 2961 C CA . ALA A 1 394 ? -36.534 -23.553 43.773 1.00 94.25 394 ALA A CA 1
ATOM 2962 C C . ALA A 1 394 ? -37.119 -24.005 45.114 1.00 94.25 394 ALA A C 1
ATOM 2964 O O . ALA A 1 394 ? -37.595 -23.216 45.925 1.00 94.25 394 ALA A O 1
ATOM 2965 N N . GLN A 1 395 ? -37.094 -25.312 45.355 1.00 93.38 395 GLN A N 1
ATOM 2966 C CA . GLN A 1 395 ? -37.554 -25.895 46.610 1.00 93.38 395 GLN A CA 1
ATOM 2967 C C . GLN A 1 395 ? -36.613 -27.027 47.012 1.00 93.38 395 GLN A C 1
ATOM 2969 O O . GLN A 1 395 ? -36.320 -27.913 46.204 1.00 93.38 395 GLN A O 1
ATOM 2974 N N . HIS A 1 396 ? -36.187 -27.040 48.273 1.00 93.62 396 HIS A N 1
ATOM 2975 C CA . HIS A 1 396 ? -35.317 -28.081 48.815 1.00 93.62 396 HIS A CA 1
ATOM 2976 C C . HIS A 1 396 ? -35.811 -28.570 50.181 1.00 93.62 396 HIS A C 1
ATOM 2978 O O . HIS A 1 396 ? -36.511 -27.860 50.898 1.00 93.62 396 HIS A O 1
ATOM 2984 N N . THR A 1 397 ? -35.488 -29.813 50.543 1.00 94.00 397 THR A N 1
ATOM 2985 C CA . THR A 1 397 ? -35.812 -30.370 51.864 1.00 94.00 397 THR A CA 1
ATOM 2986 C C . THR A 1 397 ? -34.556 -30.913 52.522 1.00 94.00 397 THR A C 1
ATOM 2988 O O . THR A 1 397 ? -34.006 -31.922 52.077 1.00 94.00 397 THR A O 1
ATOM 2991 N N . PHE A 1 398 ? -34.146 -30.266 53.608 1.00 91.38 398 PHE A N 1
ATOM 2992 C CA . PHE A 1 398 ? -32.983 -30.625 54.405 1.00 91.38 398 PHE A CA 1
ATOM 2993 C C . PHE A 1 398 ? -33.390 -31.659 55.459 1.00 91.38 398 PHE A C 1
ATOM 2995 O O . PHE A 1 398 ? -34.186 -31.385 56.357 1.00 91.38 398 PHE A O 1
ATOM 3002 N N . LYS A 1 399 ? -32.902 -32.894 55.299 1.00 88.88 399 LYS A N 1
ATOM 3003 C CA . LYS A 1 399 ? -33.341 -34.047 56.107 1.00 88.88 399 LYS A CA 1
ATOM 3004 C C . LYS A 1 399 ? -32.545 -34.242 57.395 1.00 88.88 399 LYS A C 1
ATOM 3006 O O . LYS A 1 399 ? -33.072 -34.830 58.332 1.00 88.88 399 LYS A O 1
ATOM 3011 N N . GLY A 1 400 ? -31.279 -33.833 57.403 1.00 84.44 400 GLY A N 1
ATOM 3012 C CA . GLY A 1 400 ? -30.386 -33.971 58.548 1.00 84.44 400 GLY A CA 1
ATOM 3013 C C . GLY A 1 400 ? -30.341 -32.696 59.378 1.00 84.44 400 GLY A C 1
ATOM 3014 O O . GLY A 1 400 ? -30.698 -31.623 58.901 1.00 84.44 400 GLY A O 1
ATOM 3015 N N . LEU A 1 401 ? -29.890 -32.833 60.621 1.00 85.56 401 LEU A N 1
ATOM 3016 C CA . LEU A 1 401 ? -29.531 -31.694 61.458 1.00 85.56 401 LEU A CA 1
ATOM 3017 C C . LEU A 1 401 ? -28.214 -31.091 60.954 1.00 85.56 401 LEU A C 1
ATOM 3019 O O . LEU A 1 401 ? -27.325 -31.831 60.527 1.00 85.56 401 LEU A O 1
ATOM 3023 N N . GLY A 1 402 ? -28.065 -29.771 61.035 1.00 84.94 402 GLY A N 1
ATOM 3024 C CA . GLY A 1 402 ? -26.833 -29.082 60.648 1.00 84.94 402 GLY A CA 1
ATOM 3025 C C . GLY A 1 402 ? -27.061 -27.758 59.927 1.00 84.94 402 GLY A C 1
ATOM 3026 O O . GLY A 1 402 ? -28.188 -27.281 59.814 1.00 84.94 402 GLY A O 1
ATOM 3027 N N . THR A 1 403 ? -25.967 -27.171 59.443 1.00 85.38 403 THR A N 1
ATOM 3028 C CA . THR A 1 403 ? -25.975 -25.934 58.653 1.00 85.38 403 THR A CA 1
ATOM 3029 C C . THR A 1 403 ? -25.623 -26.257 57.208 1.00 85.38 403 THR A C 1
ATOM 3031 O O . THR A 1 403 ? -24.544 -26.781 56.945 1.00 85.38 403 THR A O 1
ATOM 3034 N N . TYR A 1 404 ? -26.514 -25.914 56.284 1.00 85.88 404 TYR A N 1
ATOM 3035 C CA . TYR A 1 404 ? -26.386 -26.194 54.860 1.00 85.88 404 TYR A CA 1
ATOM 3036 C C . TYR A 1 404 ? -26.120 -24.901 54.080 1.00 85.88 404 TYR A C 1
ATOM 3038 O O . TYR A 1 404 ? -26.954 -23.989 54.137 1.00 85.88 404 TYR A O 1
ATOM 3046 N N . PRO A 1 405 ? -24.988 -24.788 53.359 1.00 89.81 405 PRO A N 1
ATOM 3047 C CA . PRO A 1 405 ? -24.769 -23.680 52.444 1.00 89.81 405 PRO A CA 1
ATOM 3048 C C . PRO A 1 405 ? -25.664 -23.837 51.211 1.00 89.81 405 PRO A C 1
ATOM 3050 O O . PRO A 1 405 ? -25.814 -24.930 50.665 1.00 89.81 405 PRO A O 1
ATOM 3053 N N . VAL A 1 406 ? -26.244 -22.728 50.768 1.00 92.00 406 VAL A N 1
ATOM 3054 C CA . VAL A 1 406 ? -26.997 -22.643 49.515 1.00 92.00 406 VAL A CA 1
ATOM 3055 C C . VAL A 1 406 ? -26.382 -21.533 48.684 1.00 92.00 406 VAL A C 1
ATOM 3057 O O . VAL A 1 406 ? -26.122 -20.457 49.221 1.00 92.00 406 VAL A O 1
ATOM 3060 N N . SER A 1 407 ? -26.148 -21.765 47.397 1.00 92.94 407 SER A N 1
ATOM 3061 C CA . SER A 1 407 ? -25.718 -20.710 46.479 1.00 92.94 407 SER A CA 1
ATOM 3062 C C . SER A 1 407 ? -26.688 -20.550 45.317 1.00 92.94 407 SER A C 1
ATOM 3064 O O . SER A 1 407 ? -27.326 -21.505 44.883 1.00 92.94 407 SER A O 1
ATOM 3066 N N . LEU A 1 408 ? -26.811 -19.322 44.831 1.00 94.69 408 LEU A N 1
ATOM 3067 C CA . LEU A 1 408 ? -27.501 -18.960 43.603 1.00 94.69 408 LEU A CA 1
ATOM 3068 C C . LEU A 1 408 ? -26.478 -18.324 42.671 1.00 94.69 408 LEU A C 1
ATOM 3070 O O . LEU A 1 408 ? -25.950 -17.261 42.988 1.00 94.69 408 LEU A O 1
ATOM 3074 N N . THR A 1 409 ? -26.246 -18.936 41.520 1.00 96.88 409 THR A N 1
ATOM 3075 C CA . THR A 1 409 ? -25.514 -18.335 40.405 1.00 96.88 409 THR A CA 1
ATOM 3076 C C . THR A 1 409 ? -26.520 -17.793 39.397 1.00 96.88 409 THR A C 1
ATOM 3078 O O . THR A 1 409 ? -27.377 -18.542 38.923 1.00 96.88 409 THR A O 1
ATOM 3081 N N . VAL A 1 410 ? -26.415 -16.511 39.049 1.00 94.75 410 VAL A N 1
ATOM 3082 C CA . VAL A 1 410 ? -27.172 -15.906 37.941 1.00 94.75 410 VAL A CA 1
ATOM 3083 C C . VAL A 1 410 ? -26.221 -15.516 36.817 1.00 94.75 410 VAL A C 1
ATOM 3085 O O . VAL A 1 410 ? -25.130 -15.020 37.098 1.00 94.75 410 VAL A O 1
ATOM 3088 N N . THR A 1 411 ? -26.628 -15.744 35.569 1.00 95.44 411 THR A N 1
ATOM 3089 C CA . THR A 1 411 ? -25.846 -15.432 34.356 1.00 95.44 411 THR A CA 1
ATOM 3090 C C . THR A 1 411 ? -26.671 -14.542 33.433 1.00 95.44 411 THR A C 1
ATOM 3092 O O . THR A 1 411 ? -27.854 -14.826 33.218 1.00 95.44 411 THR A O 1
ATOM 3095 N N . ASP A 1 412 ? -26.055 -13.501 32.879 1.00 94.62 412 ASP A N 1
ATOM 3096 C CA . ASP A 1 412 ? -26.669 -12.604 31.895 1.00 94.62 412 ASP A CA 1
ATOM 3097 C C . ASP A 1 412 ? -26.540 -13.086 30.436 1.00 94.62 412 ASP A C 1
ATOM 3099 O O . ASP A 1 412 ? -25.928 -14.117 30.136 1.00 94.62 412 ASP A O 1
ATOM 3103 N N . ASP A 1 413 ? -27.133 -12.330 29.512 1.00 92.75 413 ASP A N 1
ATOM 3104 C CA . ASP A 1 413 ? -27.146 -12.588 28.071 1.00 92.75 413 ASP A CA 1
ATOM 3105 C C . ASP A 1 413 ? -25.788 -12.416 27.377 1.00 92.75 413 ASP A C 1
ATOM 3107 O O . ASP A 1 413 ? -25.630 -12.868 26.239 1.00 92.75 413 ASP A O 1
ATOM 3111 N N . LYS A 1 414 ? -24.790 -11.835 28.052 1.00 89.25 414 LYS A N 1
ATOM 3112 C CA . LYS A 1 414 ? -23.410 -11.691 27.556 1.00 89.25 414 LYS A CA 1
ATOM 3113 C C . LYS A 1 414 ? -22.429 -12.634 28.267 1.00 89.25 414 LYS A C 1
ATOM 3115 O O . LYS A 1 414 ? -21.225 -12.588 28.009 1.00 89.25 414 LYS A O 1
ATOM 3120 N N . GLY A 1 415 ? -22.942 -13.536 29.105 1.00 89.38 415 GLY A N 1
ATOM 3121 C CA . GLY A 1 415 ? -22.210 -14.607 29.773 1.00 89.38 415 GLY A CA 1
ATOM 3122 C C . GLY A 1 415 ? -21.550 -14.227 31.102 1.00 89.38 415 GLY A C 1
ATOM 3123 O O . GLY A 1 415 ? -20.895 -15.087 31.698 1.00 89.38 415 GLY A O 1
ATOM 3124 N N . ALA A 1 416 ? -21.698 -12.996 31.604 1.00 89.50 416 ALA A N 1
ATOM 3125 C CA . ALA A 1 416 ? -21.190 -12.658 32.933 1.00 89.50 416 ALA A CA 1
ATOM 3126 C C . ALA A 1 416 ? -22.073 -13.295 34.013 1.00 89.50 416 ALA A C 1
ATOM 3128 O O . ALA A 1 416 ? -23.267 -13.514 33.820 1.00 89.50 416 ALA A O 1
ATOM 3129 N N . SER A 1 417 ? -21.475 -13.661 35.150 1.00 92.69 417 SER A N 1
ATOM 3130 C CA . SER A 1 417 ? -22.182 -14.359 36.227 1.00 92.69 417 SER A CA 1
ATOM 3131 C C . SER A 1 417 ? -21.794 -13.857 37.608 1.00 92.69 417 SER A C 1
ATOM 3133 O O . SER A 1 417 ? -20.629 -13.545 37.856 1.00 92.69 417 SER A O 1
ATOM 3135 N N . THR A 1 418 ? -22.761 -13.884 38.521 1.00 91.88 418 THR A N 1
ATOM 3136 C CA . THR A 1 418 ? -22.585 -13.514 39.930 1.00 91.88 418 THR A CA 1
ATOM 3137 C C . THR A 1 418 ? -23.195 -14.580 40.830 1.00 91.88 418 THR A C 1
ATOM 3139 O O . THR A 1 418 ? -24.158 -15.245 40.450 1.00 91.88 418 THR A O 1
ATOM 3142 N N . VAL A 1 419 ? -22.635 -14.741 42.032 1.00 91.50 419 VAL A N 1
ATOM 3143 C CA . VAL A 1 419 ? -23.092 -15.717 43.028 1.00 91.50 419 VAL A CA 1
ATOM 3144 C C . VAL A 1 419 ? -23.591 -15.009 44.288 1.00 91.50 419 VAL A C 1
ATOM 3146 O O . VAL A 1 419 ? -22.904 -14.141 44.822 1.00 91.50 419 VAL A O 1
ATOM 3149 N N . SER A 1 420 ? -24.753 -15.426 44.791 1.00 87.88 420 SER A N 1
ATOM 3150 C CA . SER A 1 420 ? -25.274 -15.094 46.124 1.00 87.88 420 SER A CA 1
ATOM 3151 C C . SER A 1 420 ? -25.318 -16.348 46.998 1.00 87.88 420 SER A C 1
ATOM 3153 O O . SER A 1 420 ? -25.512 -17.447 46.478 1.00 87.88 420 SER A O 1
ATOM 3155 N N . THR A 1 421 ? -25.104 -16.223 48.311 1.00 86.69 421 THR A N 1
ATOM 3156 C CA . THR A 1 421 ? -25.066 -17.370 49.234 1.00 86.69 421 THR A CA 1
ATOM 3157 C C . THR A 1 421 ? -25.946 -17.171 50.465 1.00 86.69 421 THR A C 1
ATOM 3159 O O . THR A 1 421 ? -26.050 -16.080 51.019 1.00 86.69 421 THR A O 1
ATOM 3162 N N . LEU A 1 422 ? -26.562 -18.266 50.913 1.00 83.75 422 LEU A N 1
ATOM 3163 C CA . LEU A 1 422 ? -27.403 -18.373 52.104 1.00 83.75 422 LEU A CA 1
ATOM 3164 C C . LEU A 1 422 ? -26.927 -19.542 52.985 1.00 83.75 422 LEU A C 1
ATOM 3166 O O . LEU A 1 422 ? -26.162 -20.406 52.553 1.00 83.75 422 LEU A O 1
ATOM 3170 N N . SER A 1 423 ? -27.380 -19.589 54.240 1.00 82.81 423 SER A N 1
ATOM 3171 C CA . SER A 1 423 ? -27.099 -20.697 55.168 1.00 82.81 423 SER A CA 1
ATOM 3172 C C . SER A 1 423 ? -28.366 -21.138 55.897 1.00 82.81 423 SER A C 1
ATOM 3174 O O . SER A 1 423 ? -28.929 -20.360 56.664 1.00 82.81 423 SER A O 1
ATOM 3176 N N . ILE A 1 424 ? -28.789 -22.385 55.684 1.00 84.88 424 ILE A N 1
ATOM 3177 C CA . ILE A 1 424 ? -29.992 -22.971 56.291 1.00 84.88 424 ILE A CA 1
ATOM 3178 C C . ILE A 1 424 ? -29.613 -23.824 57.499 1.00 84.88 424 ILE A C 1
ATOM 3180 O O . ILE A 1 424 ? -28.795 -24.730 57.371 1.00 84.88 424 ILE A O 1
ATOM 3184 N N . VAL A 1 425 ? -30.218 -23.577 58.662 1.00 80.88 425 VAL A N 1
ATOM 3185 C CA . VAL A 1 425 ? -29.931 -24.303 59.910 1.00 80.88 425 VAL A CA 1
ATOM 3186 C C . VAL A 1 425 ? -31.090 -25.219 60.300 1.00 80.88 425 VAL A C 1
ATOM 3188 O O . VAL A 1 425 ? -32.170 -24.758 60.667 1.00 80.88 425 VAL A O 1
ATOM 3191 N N . VAL A 1 426 ? -30.852 -26.526 60.304 1.00 84.75 426 VAL A N 1
ATOM 3192 C CA . VAL A 1 426 ? -31.824 -27.535 60.735 1.00 84.75 426 VAL A CA 1
ATOM 3193 C C . VAL A 1 426 ? -31.477 -28.021 62.137 1.00 84.75 426 VAL A C 1
ATOM 3195 O O . VAL A 1 426 ? -30.379 -28.535 62.365 1.00 84.75 426 VAL A O 1
ATOM 3198 N N . HIS A 1 427 ? -32.411 -27.870 63.072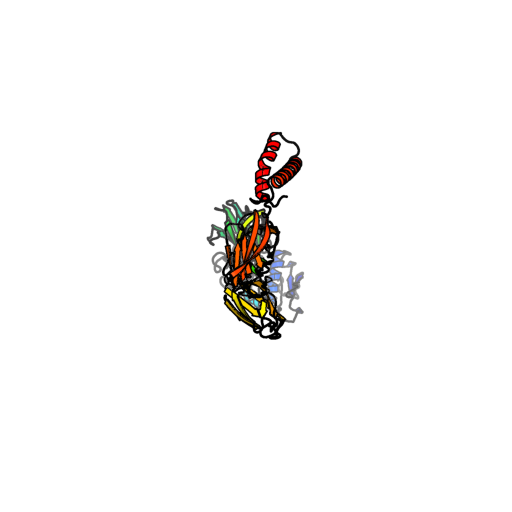 1.00 80.25 427 HIS A N 1
ATOM 3199 C CA . HIS A 1 427 ? -32.262 -28.286 64.467 1.00 80.25 427 HIS A CA 1
ATOM 3200 C C . HIS A 1 427 ? -33.297 -29.346 64.863 1.00 80.25 427 HIS A C 1
ATOM 3202 O O . HIS A 1 427 ? -34.217 -29.673 64.111 1.00 80.25 427 HIS A O 1
ATOM 3208 N N . GLU A 1 428 ? -33.084 -29.969 66.019 1.00 80.12 428 GLU A N 1
ATOM 3209 C CA . GLU A 1 428 ? -33.981 -30.994 66.542 1.00 80.12 428 GLU A CA 1
ATOM 3210 C C . GLU A 1 428 ? -35.273 -30.355 67.068 1.00 80.12 428 GLU A C 1
ATOM 3212 O O . GLU A 1 428 ? -35.264 -29.240 67.585 1.00 80.12 428 GLU A O 1
ATOM 3217 N N . SER A 1 429 ? -36.397 -31.056 66.917 1.00 63.47 429 SER A N 1
ATOM 3218 C CA . SER A 1 429 ? -37.650 -30.666 67.563 1.00 63.47 429 SER A CA 1
ATOM 3219 C C . SER A 1 429 ? -37.521 -30.900 69.065 1.00 63.47 429 SER A C 1
ATOM 3221 O O . SER A 1 429 ? -37.390 -32.050 69.480 1.00 63.47 429 SER A O 1
ATOM 3223 N N . GLU A 1 430 ? -37.628 -29.856 69.890 1.00 57.91 430 GLU A N 1
ATOM 3224 C CA . GLU A 1 430 ? -37.763 -30.049 71.336 1.00 57.91 430 GLU A CA 1
ATOM 3225 C C . GLU A 1 430 ? -39.079 -30.790 71.619 1.00 57.91 430 GLU A C 1
ATOM 3227 O O . GLU A 1 430 ? -40.177 -30.276 71.412 1.00 57.91 430 GLU A O 1
ATOM 3232 N N . GLN A 1 431 ? -38.973 -32.049 72.039 1.00 40.50 431 GLN A N 1
ATOM 3233 C CA . GLN A 1 431 ? -40.082 -32.780 72.635 1.00 40.50 431 GLN A CA 1
ATOM 3234 C C . GLN A 1 431 ? -40.193 -32.307 74.083 1.00 40.50 431 GLN A C 1
ATOM 3236 O O . GLN A 1 431 ? -39.320 -32.628 74.887 1.00 40.50 431 GLN A O 1
ATOM 3241 N N . VAL A 1 432 ? -41.249 -31.567 74.430 1.00 45.69 432 VAL A N 1
ATOM 3242 C CA . VAL A 1 432 ? -41.585 -31.327 75.841 1.00 45.69 432 VAL A CA 1
ATOM 3243 C C . VAL A 1 432 ? -41.994 -32.675 76.449 1.00 45.69 432 VAL A C 1
ATOM 3245 O O . VAL A 1 432 ? -43.000 -33.245 76.013 1.00 45.69 432 VAL A O 1
ATOM 3248 N N . PRO A 1 433 ? -41.256 -33.232 77.429 1.00 40.34 433 PRO A N 1
ATOM 3249 C CA . PRO A 1 433 ? -41.678 -34.449 78.100 1.00 40.34 433 PRO A CA 1
ATOM 3250 C C . PRO A 1 433 ? -42.892 -34.122 78.967 1.00 40.34 433 PRO A C 1
ATOM 3252 O O . PRO A 1 433 ? -42.815 -33.337 79.910 1.00 40.34 433 PRO A O 1
ATOM 3255 N N . GLY A 1 434 ? -44.029 -34.718 78.623 1.00 41.34 434 GLY A N 1
ATOM 3256 C CA . GLY A 1 434 ? -45.227 -34.644 79.438 1.00 41.34 434 GLY A CA 1
ATOM 3257 C C . GLY A 1 434 ? -45.065 -35.369 80.777 1.00 41.34 434 GLY A C 1
ATOM 3258 O O . GLY A 1 434 ? -44.558 -36.490 80.826 1.00 41.34 434 GLY A O 1
ATOM 3259 N N . ASN A 1 435 ? -45.661 -34.738 81.794 1.00 39.53 435 ASN A N 1
ATOM 3260 C CA . ASN A 1 435 ? -46.145 -35.270 83.072 1.00 39.53 435 ASN A CA 1
ATOM 3261 C C . ASN A 1 435 ? -45.189 -35.206 84.281 1.00 39.53 435 ASN A C 1
ATOM 3263 O O . ASN A 1 435 ? -44.324 -36.057 84.441 1.00 39.53 435 ASN A O 1
ATOM 3267 N N . GLU A 1 436 ? -45.460 -34.279 85.206 1.00 37.59 436 GLU A N 1
ATOM 3268 C CA . GLU A 1 436 ? -45.896 -34.646 86.562 1.00 37.59 436 GLU A CA 1
ATOM 3269 C C . GLU A 1 436 ? -46.602 -33.468 87.260 1.00 37.59 436 GLU A C 1
ATOM 3271 O O . GLU A 1 436 ? -46.274 -32.299 87.085 1.00 37.59 436 GLU A O 1
ATOM 3276 N N . SER A 1 437 ? -47.639 -33.819 88.013 1.00 43.50 437 SER A N 1
ATOM 3277 C CA . SER A 1 437 ? -48.591 -32.971 88.724 1.00 43.50 437 SER A CA 1
ATOM 3278 C C . SER A 1 437 ? -47.990 -32.192 89.903 1.00 43.50 437 SER A C 1
ATOM 3280 O O . SER A 1 437 ? -47.520 -32.816 90.854 1.00 43.50 437 SER A O 1
ATOM 3282 N N . ASP A 1 438 ? -48.159 -30.866 89.920 1.00 41.41 438 ASP A N 1
ATOM 3283 C CA . ASP A 1 438 ? -48.045 -30.031 91.127 1.00 41.41 438 ASP A CA 1
ATOM 3284 C C . ASP A 1 438 ? -49.250 -29.068 91.228 1.00 41.41 438 ASP A C 1
ATOM 3286 O O . ASP A 1 438 ? -49.427 -28.195 90.370 1.00 41.41 438 ASP A O 1
ATOM 3290 N N . PRO A 1 439 ? -50.145 -29.217 92.224 1.00 48.41 439 PRO A N 1
ATOM 3291 C CA . PRO A 1 439 ? -51.302 -28.354 92.362 1.00 48.41 439 PRO A CA 1
ATOM 3292 C C . PRO A 1 439 ? -50.917 -27.073 93.109 1.00 48.41 439 PRO A C 1
ATOM 3294 O O . PRO A 1 439 ? -51.055 -26.981 94.329 1.00 48.41 439 PRO A O 1
ATOM 3297 N N . GLY A 1 440 ? -50.533 -26.037 92.361 1.00 49.62 440 GLY A N 1
ATOM 3298 C CA . GLY A 1 440 ? -50.678 -24.665 92.847 1.00 49.62 440 GLY A CA 1
ATOM 3299 C C . GLY A 1 440 ? -49.679 -23.636 92.334 1.00 49.62 440 GLY A C 1
ATOM 3300 O O . GLY A 1 440 ? -48.781 -23.263 93.084 1.00 49.62 440 GLY A O 1
ATOM 3301 N N . LYS A 1 441 ? -49.930 -23.076 91.136 1.00 42.31 441 LYS A N 1
ATOM 3302 C CA . LYS A 1 441 ? -49.912 -21.622 90.819 1.00 42.31 441 LYS A CA 1
ATOM 3303 C C . LYS A 1 441 ? -50.076 -21.364 89.304 1.00 42.31 441 LYS A C 1
ATOM 3305 O O . LYS A 1 441 ? -49.132 -21.526 88.553 1.00 42.31 441 LYS A O 1
ATOM 3310 N N . GLY A 1 442 ? -51.273 -20.906 88.920 1.00 48.16 442 GLY A N 1
ATOM 3311 C CA . GLY A 1 442 ? -51.626 -20.116 87.723 1.00 48.16 442 GLY A CA 1
ATOM 3312 C C . GLY A 1 442 ? -50.866 -20.331 86.406 1.00 48.16 442 GLY A C 1
ATOM 3313 O O . GLY A 1 442 ? -49.999 -19.526 86.081 1.00 48.16 442 GLY A O 1
ATOM 3314 N N . GLU A 1 443 ? -51.299 -21.307 85.606 1.00 51.78 443 GLU A N 1
ATOM 3315 C CA . GLU A 1 443 ? -51.069 -21.353 84.155 1.00 51.78 443 GLU A CA 1
ATOM 3316 C C . GLU A 1 443 ? -52.317 -20.811 83.443 1.00 51.78 443 GLU A C 1
ATOM 3318 O O . GLU A 1 443 ? -53.399 -21.350 83.650 1.00 51.78 443 GLU A O 1
ATOM 3323 N N . ASP A 1 444 ? -52.157 -19.699 82.710 1.00 56.69 444 ASP A N 1
ATOM 3324 C CA . ASP A 1 444 ? -52.999 -19.255 81.569 1.00 56.69 444 ASP A CA 1
ATOM 3325 C C . ASP A 1 444 ? -52.625 -17.841 81.049 1.00 56.69 444 ASP A C 1
ATOM 3327 O O . ASP A 1 444 ? -53.308 -17.278 80.193 1.00 56.69 444 ASP A O 1
ATOM 3331 N N . ALA A 1 445 ? -51.534 -17.220 81.519 1.00 65.38 445 ALA A N 1
ATOM 3332 C CA . ALA A 1 445 ? -51.075 -15.949 80.952 1.00 65.38 445 ALA A CA 1
ATOM 3333 C C . ALA A 1 445 ? -50.127 -16.190 79.760 1.00 65.38 445 ALA A C 1
ATOM 3335 O O . ALA A 1 445 ? -48.989 -16.599 79.974 1.00 65.38 445 ALA A O 1
ATOM 3336 N N . ASN A 1 446 ? -50.590 -15.912 78.533 1.00 82.81 446 ASN A N 1
ATOM 3337 C CA . ASN A 1 446 ? -49.758 -15.873 77.320 1.00 82.81 446 ASN A CA 1
ATOM 3338 C C . ASN A 1 446 ? -48.583 -14.889 77.489 1.00 82.81 446 ASN A C 1
ATOM 3340 O O . ASN A 1 446 ? -48.817 -13.746 77.909 1.00 82.81 446 ASN A O 1
ATOM 3344 N N . ARG A 1 447 ? -47.345 -15.286 77.168 1.00 79.50 447 ARG A N 1
ATOM 3345 C CA . ARG A 1 447 ? -46.173 -14.395 77.235 1.00 79.50 447 ARG A CA 1
ATOM 3346 C C . ARG A 1 447 ? -45.829 -13.872 75.846 1.00 79.50 447 ARG A C 1
ATOM 3348 O O . ARG A 1 447 ? -45.730 -14.624 74.899 1.00 79.50 447 ARG A O 1
ATOM 3355 N N . ALA A 1 448 ? -45.589 -12.565 75.745 1.00 83.31 448 ALA A N 1
ATOM 3356 C CA . ALA A 1 448 ? -45.193 -11.962 74.477 1.00 83.31 448 ALA A CA 1
ATOM 3357 C C . ALA A 1 448 ? -43.836 -12.510 73.971 1.00 83.31 448 ALA A C 1
ATOM 3359 O O . ALA A 1 448 ? -42.933 -12.727 74.790 1.00 83.31 448 ALA A O 1
ATOM 3360 N N . PRO A 1 449 ? -43.644 -12.620 72.641 1.00 89.44 449 PRO A N 1
ATOM 3361 C CA . PRO A 1 449 ? -42.384 -13.039 72.036 1.00 89.44 449 PRO A CA 1
ATOM 3362 C C . PRO A 1 449 ? -41.181 -12.193 72.458 1.00 89.44 449 PRO A C 1
ATOM 3364 O O . PRO A 1 449 ? -41.251 -10.963 72.544 1.00 89.44 449 PRO A O 1
ATOM 3367 N N . ILE A 1 450 ? -40.027 -12.843 72.612 1.00 83.69 450 ILE A N 1
ATOM 3368 C CA . ILE A 1 450 ? -38.725 -12.181 72.684 1.00 83.69 450 ILE A CA 1
ATOM 3369 C C . ILE A 1 450 ? -38.277 -11.897 71.252 1.00 83.69 450 ILE A C 1
ATOM 3371 O O . ILE A 1 450 ? -37.916 -12.808 70.506 1.00 83.69 450 ILE A O 1
ATOM 3375 N N . VAL A 1 451 ? -38.290 -10.622 70.870 1.00 89.62 451 VAL A N 1
ATOM 3376 C CA . VAL A 1 451 ? -37.983 -10.196 69.501 1.00 89.62 451 VAL A CA 1
ATOM 3377 C C . VAL A 1 451 ? -36.554 -9.695 69.394 1.00 89.62 451 VAL A C 1
ATOM 3379 O O . VAL A 1 451 ? -36.084 -8.904 70.211 1.00 89.62 451 VAL A O 1
ATOM 3382 N N . THR A 1 452 ? -35.854 -10.144 68.359 1.00 84.94 452 THR A N 1
ATOM 3383 C CA . THR A 1 452 ? -34.524 -9.652 68.006 1.00 84.94 452 THR A CA 1
ATOM 3384 C C . THR A 1 452 ? -34.339 -9.708 66.502 1.00 84.94 452 THR A C 1
ATOM 3386 O O . THR A 1 452 ? -34.858 -10.605 65.836 1.00 84.94 452 THR A O 1
ATOM 3389 N N . PHE A 1 453 ? -33.573 -8.764 65.964 1.00 91.12 453 PHE A N 1
ATOM 3390 C CA . PHE A 1 453 ? -33.140 -8.839 64.584 1.00 91.12 453 PHE A CA 1
ATOM 3391 C C . PHE A 1 453 ? -31.737 -8.290 64.371 1.00 91.12 453 PHE A C 1
ATOM 3393 O O . PHE A 1 453 ? -31.202 -7.537 65.185 1.00 91.12 453 PHE A O 1
ATOM 3400 N N . LYS A 1 454 ? -31.143 -8.670 63.241 1.00 86.50 454 LYS A N 1
ATOM 3401 C CA . LYS A 1 454 ? -29.870 -8.143 62.753 1.00 86.50 454 LYS A CA 1
ATOM 3402 C C . LYS A 1 454 ? -30.056 -7.575 61.349 1.00 86.50 454 LYS A C 1
ATOM 3404 O O . LYS A 1 454 ? -30.694 -8.219 60.524 1.00 86.50 454 LYS A O 1
ATOM 3409 N N . ALA A 1 455 ? -29.471 -6.410 61.089 1.00 86.62 455 ALA A N 1
ATOM 3410 C CA . ALA A 1 455 ? -29.264 -5.907 59.735 1.00 86.62 455 ALA A CA 1
ATOM 3411 C C . ALA A 1 455 ? -27.858 -6.293 59.243 1.00 86.62 455 ALA A C 1
ATOM 3413 O O . ALA A 1 455 ? -26.917 -6.364 60.044 1.00 86.62 455 ALA A O 1
ATOM 3414 N N . ASP A 1 456 ? -27.705 -6.560 57.950 1.00 77.25 456 ASP A N 1
ATOM 3415 C CA . ASP A 1 456 ? -26.405 -6.831 57.321 1.00 77.25 456 ASP A CA 1
ATOM 3416 C C . ASP A 1 456 ? -25.471 -5.610 57.345 1.00 77.25 456 ASP A C 1
ATOM 3418 O O . ASP A 1 456 ? -24.261 -5.764 57.521 1.00 77.25 456 ASP A O 1
ATOM 3422 N N . ALA A 1 457 ? -26.034 -4.404 57.286 1.00 77.44 457 ALA A N 1
ATOM 3423 C CA . ALA A 1 457 ? -25.333 -3.142 57.461 1.00 77.44 457 ALA A CA 1
ATOM 3424 C C . ALA A 1 457 ? -26.116 -2.192 58.378 1.00 77.44 457 ALA A C 1
ATOM 3426 O O . ALA A 1 457 ? -27.300 -1.944 58.178 1.00 77.44 457 ALA A O 1
ATOM 3427 N N . LEU A 1 458 ? -25.432 -1.614 59.370 1.00 82.12 458 LEU A N 1
ATOM 3428 C CA . LEU A 1 458 ? -25.974 -0.518 60.191 1.00 82.12 458 LEU A CA 1
ATOM 3429 C C . LEU A 1 458 ? -25.647 0.866 59.598 1.00 82.12 458 LEU A C 1
ATOM 3431 O O . LEU A 1 458 ? -26.300 1.854 59.933 1.00 82.12 458 LEU A O 1
ATOM 3435 N N . THR A 1 459 ? -24.659 0.924 58.698 1.00 78.94 459 THR A N 1
ATOM 3436 C CA . THR A 1 459 ? -24.252 2.123 57.953 1.00 78.94 459 THR A CA 1
ATOM 3437 C C . THR A 1 459 ? -23.908 1.736 56.511 1.00 78.94 459 THR A C 1
ATOM 3439 O O . THR A 1 459 ? -23.126 0.805 56.311 1.00 78.94 459 THR A O 1
ATOM 3442 N N . THR A 1 460 ? -24.479 2.411 55.507 1.00 75.44 460 THR A N 1
ATOM 3443 C CA . THR A 1 460 ? -24.191 2.173 54.073 1.00 75.44 460 THR A CA 1
ATOM 3444 C C . THR A 1 460 ? -24.481 3.409 53.203 1.00 75.44 460 THR A C 1
ATOM 3446 O O . THR A 1 460 ? -24.797 4.448 53.765 1.00 75.44 460 THR A O 1
ATOM 3449 N N . THR A 1 461 ? -24.356 3.336 51.867 1.00 77.31 461 THR A N 1
ATOM 3450 C CA . THR A 1 461 ? -24.523 4.481 50.942 1.00 77.31 461 THR A CA 1
ATOM 3451 C C . THR A 1 461 ? -25.682 4.333 49.947 1.00 77.31 461 THR A C 1
ATOM 3453 O O . THR A 1 461 ? -25.901 3.239 49.450 1.00 77.31 461 THR A O 1
ATOM 3456 N N . VAL A 1 462 ? -26.384 5.414 49.592 1.00 68.50 462 VAL A N 1
ATOM 3457 C CA . VAL A 1 462 ? -27.546 5.405 48.668 1.00 68.50 462 VAL A CA 1
ATOM 3458 C C . VAL A 1 462 ? -27.184 5.162 47.178 1.00 68.50 462 VAL A C 1
ATOM 3460 O O . VAL A 1 462 ? -26.133 5.626 46.733 1.00 68.50 462 VAL A O 1
ATOM 3463 N N . PRO A 1 463 ? -28.066 4.531 46.366 1.00 61.81 463 PRO A N 1
ATOM 3464 C CA . PRO A 1 463 ? -29.144 3.632 46.773 1.00 61.81 463 PRO A CA 1
ATOM 3465 C C . PRO A 1 463 ? -28.563 2.279 47.192 1.00 61.81 463 PRO A C 1
ATOM 3467 O O . PRO A 1 463 ? -27.685 1.729 46.523 1.00 61.81 463 PRO A O 1
ATOM 3470 N N . ARG A 1 464 ? -29.071 1.719 48.292 1.00 73.75 464 ARG A N 1
ATOM 3471 C CA . ARG A 1 464 ? -28.631 0.402 48.754 1.00 73.75 464 ARG A CA 1
ATOM 3472 C C . ARG A 1 464 ? -29.758 -0.405 49.367 1.00 73.75 464 ARG A C 1
ATOM 3474 O O . ARG A 1 464 ? -30.620 0.114 50.072 1.00 73.75 464 ARG A O 1
ATOM 3481 N N . ILE A 1 465 ? -29.671 -1.699 49.094 1.00 81.56 465 ILE A N 1
ATOM 3482 C CA . ILE A 1 465 ? -30.473 -2.760 49.679 1.00 81.56 465 ILE A CA 1
ATOM 3483 C C . ILE A 1 465 ? -29.830 -3.174 51.009 1.00 81.56 465 ILE A C 1
ATOM 3485 O O . ILE A 1 465 ? -28.632 -3.477 51.047 1.00 81.56 465 ILE A O 1
ATOM 3489 N N . VAL A 1 466 ? -30.614 -3.147 52.086 1.00 84.44 466 VAL A N 1
ATOM 3490 C CA . VAL A 1 466 ? -30.238 -3.627 53.424 1.00 84.44 466 VAL A CA 1
ATOM 3491 C C . VAL A 1 466 ? -31.082 -4.852 53.744 1.00 84.44 466 VAL A C 1
ATOM 3493 O O . VAL A 1 466 ? -32.306 -4.820 53.609 1.00 84.44 466 VAL A O 1
ATOM 3496 N N . SER A 1 467 ? -30.423 -5.911 54.194 1.00 82.44 467 SER A N 1
ATOM 3497 C CA . SER A 1 467 ? -31.054 -7.180 54.552 1.00 82.44 467 SER A CA 1
ATOM 3498 C C . SER A 1 467 ? -31.296 -7.241 56.056 1.00 82.44 467 SER A C 1
ATOM 3500 O O . SER A 1 467 ? -30.379 -7.035 56.855 1.00 82.44 467 SER A O 1
ATOM 3502 N N . PHE A 1 468 ? -32.514 -7.583 56.458 1.00 89.00 468 PHE A N 1
ATOM 3503 C CA . PHE A 1 468 ? -32.946 -7.706 57.845 1.00 89.00 468 PHE A CA 1
ATOM 3504 C C . PHE A 1 468 ? -33.309 -9.150 58.183 1.00 89.00 468 PHE A C 1
ATOM 3506 O O . PHE A 1 468 ? -33.992 -9.838 57.428 1.00 89.00 468 PHE A O 1
ATOM 3513 N N . ASN A 1 469 ? -32.863 -9.607 59.353 1.00 83.69 469 ASN A N 1
ATOM 3514 C CA . ASN A 1 469 ? -33.075 -10.967 59.835 1.00 83.69 469 ASN A CA 1
ATOM 3515 C C . ASN A 1 469 ? -33.629 -10.964 61.257 1.00 83.69 469 ASN A C 1
ATOM 3517 O O . ASN A 1 469 ? -32.875 -10.769 62.212 1.00 83.69 469 ASN A O 1
ATOM 3521 N N . GLY A 1 470 ? -34.932 -11.217 61.375 1.00 85.69 470 GLY A N 1
ATOM 3522 C CA . GLY A 1 470 ? -35.677 -11.373 62.623 1.00 85.69 470 GLY A CA 1
ATOM 3523 C C . GLY A 1 470 ? -35.793 -12.814 63.126 1.00 85.69 470 GLY A C 1
ATOM 3524 O O . GLY A 1 470 ? -36.392 -13.042 64.175 1.00 85.69 470 GLY A O 1
ATOM 3525 N N . ALA A 1 471 ? -35.218 -13.793 62.422 1.00 79.19 471 ALA A N 1
ATOM 3526 C CA . ALA A 1 471 ? -35.457 -15.223 62.648 1.00 79.19 471 ALA A CA 1
ATOM 3527 C C . ALA A 1 471 ? -34.951 -15.759 64.000 1.00 79.19 471 ALA A C 1
ATOM 3529 O O . ALA A 1 471 ? -35.297 -16.867 64.389 1.00 79.19 471 ALA A O 1
ATOM 3530 N N . LYS A 1 472 ? -34.132 -14.988 64.728 1.00 78.69 472 LYS A N 1
ATOM 3531 C CA . LYS A 1 472 ? -33.698 -15.326 66.096 1.00 78.69 472 LYS A CA 1
ATOM 3532 C C . LYS A 1 472 ? -34.704 -14.924 67.179 1.00 78.69 472 LYS A C 1
ATOM 3534 O O . LYS A 1 472 ? -34.420 -15.121 68.360 1.00 78.69 472 LYS A O 1
ATOM 3539 N N . SER A 1 473 ? -35.833 -14.335 66.794 1.00 82.12 473 SER A N 1
ATOM 3540 C CA . SER A 1 473 ? -36.953 -14.117 67.706 1.00 82.12 473 SER A CA 1
ATOM 3541 C C . SER A 1 473 ? -37.508 -15.464 68.172 1.00 82.12 473 SER A C 1
ATOM 3543 O O . SER A 1 473 ? -37.474 -16.440 67.425 1.00 82.12 473 SER A O 1
ATOM 3545 N N . MET A 1 474 ? -38.011 -15.529 69.401 1.00 73.75 474 MET A N 1
ATOM 3546 C CA . MET A 1 474 ? -38.546 -16.761 69.983 1.00 73.75 474 MET A CA 1
ATOM 3547 C C . MET A 1 474 ? -39.715 -16.480 70.915 1.00 73.75 474 MET A C 1
ATOM 3549 O O . MET A 1 474 ? -39.801 -15.406 71.510 1.00 73.75 474 MET A O 1
ATOM 3553 N N . ASP A 1 475 ? -40.579 -17.472 71.067 1.00 80.19 475 ASP A N 1
ATOM 3554 C CA . ASP A 1 475 ? -41.634 -17.499 72.068 1.00 80.19 475 ASP A CA 1
ATOM 3555 C C . ASP A 1 475 ? -41.352 -18.643 73.055 1.00 80.19 475 ASP A C 1
ATOM 3557 O O . ASP A 1 475 ? -40.901 -19.719 72.666 1.00 80.19 475 ASP A O 1
ATOM 3561 N N . LEU A 1 476 ? -41.533 -18.368 74.348 1.00 74.94 476 LEU A N 1
ATOM 3562 C CA . LEU A 1 476 ? -41.254 -19.295 75.443 1.00 74.94 476 LEU A CA 1
ATOM 3563 C C . LEU A 1 476 ? -42.465 -20.161 75.820 1.00 74.94 476 LEU A C 1
ATOM 3565 O O . LEU A 1 476 ? -42.300 -21.081 76.625 1.00 74.94 476 LEU A O 1
ATOM 3569 N N . ASP A 1 477 ? -43.671 -19.857 75.333 1.00 74.69 477 ASP A N 1
ATOM 3570 C CA . ASP A 1 477 ? -44.875 -20.668 75.574 1.00 74.69 477 ASP A CA 1
ATOM 3571 C C . ASP A 1 477 ? -45.798 -20.857 74.357 1.00 74.69 477 ASP A C 1
ATOM 3573 O O . ASP A 1 477 ? -46.950 -21.288 74.514 1.00 74.69 477 ASP A O 1
ATOM 3577 N N . GLY A 1 478 ? -45.275 -20.630 73.154 1.00 79.56 478 GLY A N 1
ATOM 3578 C CA . GLY A 1 478 ? -46.026 -20.724 71.906 1.00 79.56 478 GLY A CA 1
ATOM 3579 C C . GLY A 1 478 ? -45.142 -20.745 70.658 1.00 79.56 478 GLY A C 1
ATOM 3580 O O . GLY A 1 478 ? -43.955 -21.083 70.706 1.00 79.56 478 GLY A O 1
ATOM 3581 N N . GLN A 1 479 ? -45.749 -20.445 69.511 1.00 80.31 479 GLN A N 1
ATOM 3582 C CA . GLN A 1 479 ? -45.085 -20.369 68.207 1.00 80.31 479 GLN A CA 1
ATOM 3583 C C . GLN A 1 479 ? -45.261 -18.982 67.593 1.00 80.31 479 GLN A C 1
ATOM 3585 O O . GLN A 1 479 ? -46.311 -18.363 67.710 1.00 80.31 479 GLN A O 1
ATOM 3590 N N . LEU A 1 480 ? -44.254 -18.514 66.856 1.00 83.44 480 LEU A N 1
ATOM 3591 C CA . LEU A 1 480 ? -44.331 -17.246 66.130 1.00 83.44 480 LEU A CA 1
ATOM 3592 C C . LEU A 1 480 ? -45.131 -17.426 64.837 1.00 83.44 480 LEU A C 1
ATOM 3594 O O . LEU A 1 480 ? -44.801 -18.288 64.024 1.00 83.44 480 LEU A O 1
ATOM 3598 N N . VAL A 1 481 ? -46.151 -16.594 64.625 1.00 86.12 481 VAL A N 1
ATOM 3599 C CA . VAL A 1 481 ? -47.058 -16.696 63.466 1.00 86.12 481 VAL A CA 1
ATOM 3600 C C . VAL A 1 481 ? -46.974 -15.515 62.502 1.00 86.12 481 VAL A C 1
ATOM 3602 O O . VAL A 1 481 ? -47.423 -15.645 61.367 1.00 86.12 481 VAL A O 1
ATOM 3605 N N . ALA A 1 482 ? -46.398 -14.377 62.906 1.00 87.38 482 ALA A N 1
ATOM 3606 C CA . ALA A 1 482 ? -46.218 -13.224 62.018 1.00 87.38 482 ALA A CA 1
ATOM 3607 C C . ALA A 1 482 ? -44.985 -12.386 62.377 1.00 87.38 482 ALA A C 1
ATOM 3609 O O . ALA A 1 482 ? -44.658 -12.237 63.554 1.00 87.38 482 ALA A O 1
ATOM 3610 N N . PHE A 1 483 ? -44.351 -11.808 61.355 1.00 92.62 483 PHE A N 1
ATOM 3611 C CA . PHE A 1 483 ? -43.229 -10.873 61.448 1.00 92.62 483 PHE A CA 1
ATOM 3612 C C . PHE A 1 483 ? -43.567 -9.650 60.592 1.00 92.62 483 PHE A C 1
ATOM 3614 O O . PHE A 1 483 ? -43.623 -9.771 59.373 1.00 92.62 483 PHE A O 1
ATOM 3621 N N . ASP A 1 484 ? -43.786 -8.502 61.225 1.00 93.19 484 ASP A N 1
ATOM 3622 C CA . ASP A 1 484 ? -44.171 -7.238 60.597 1.00 93.19 484 ASP A CA 1
ATOM 3623 C C . ASP A 1 484 ? -43.039 -6.209 60.741 1.00 93.19 484 ASP A C 1
ATOM 3625 O O . ASP A 1 484 ? -42.594 -5.910 61.853 1.00 93.19 484 ASP A O 1
ATOM 3629 N N . TRP A 1 485 ? -42.604 -5.619 59.633 1.00 96.31 485 TRP A N 1
ATOM 3630 C CA . TRP A 1 485 ? -41.541 -4.620 59.567 1.00 96.31 485 TRP A CA 1
ATOM 3631 C C . TRP A 1 485 ? -42.089 -3.229 59.262 1.00 96.31 485 TRP A C 1
ATOM 3633 O O . TRP A 1 485 ? -42.918 -3.049 58.370 1.00 96.31 485 TRP A O 1
ATOM 3643 N N . ASP A 1 486 ? -41.556 -2.233 59.959 1.00 96.00 486 ASP A N 1
ATOM 3644 C CA . ASP A 1 486 ? -41.651 -0.816 59.612 1.00 96.00 486 ASP A CA 1
ATOM 3645 C C . ASP A 1 486 ? -40.228 -0.289 59.418 1.00 96.00 486 ASP A C 1
ATOM 3647 O O . ASP A 1 486 ? -39.429 -0.295 60.358 1.00 96.00 486 ASP A O 1
ATOM 3651 N N . PHE A 1 487 ? -39.884 0.120 58.196 1.00 95.06 487 PHE A N 1
ATOM 3652 C CA . PHE A 1 487 ? -38.520 0.544 57.871 1.00 95.06 487 PHE A CA 1
ATOM 3653 C C . PHE A 1 487 ? -38.234 1.997 58.262 1.00 95.06 487 PHE A C 1
ATOM 3655 O O . PHE A 1 487 ? -37.103 2.457 58.125 1.00 95.06 487 PHE A O 1
ATOM 3662 N N . GLY A 1 488 ? -39.228 2.735 58.764 1.00 91.56 488 GLY A N 1
ATOM 3663 C CA . GLY A 1 488 ? -39.067 4.122 59.194 1.00 91.56 488 GLY A CA 1
ATOM 3664 C C . GLY A 1 488 ? -38.972 5.140 58.051 1.00 91.56 488 GLY A C 1
ATOM 3665 O O . GLY A 1 488 ? -38.793 6.326 58.318 1.00 91.56 488 GLY A O 1
ATOM 3666 N N . ASP A 1 489 ? -39.114 4.712 56.794 1.00 89.88 489 ASP A N 1
ATOM 3667 C CA . ASP A 1 489 ? -39.192 5.561 55.594 1.00 89.88 489 ASP A CA 1
ATOM 3668 C C . ASP A 1 489 ? -40.625 5.670 55.030 1.00 89.88 489 ASP A C 1
ATOM 3670 O O . ASP A 1 489 ? -40.845 6.238 53.961 1.00 89.88 489 ASP A O 1
ATOM 3674 N N . GLY A 1 490 ? -41.607 5.134 55.763 1.00 88.94 490 GLY A N 1
ATOM 3675 C CA . GLY A 1 490 ? -43.010 5.045 55.356 1.00 88.94 490 GLY A CA 1
ATOM 3676 C C . GLY A 1 490 ? -43.381 3.728 54.669 1.00 88.94 490 GLY A C 1
ATOM 3677 O O . GLY A 1 490 ? -44.566 3.509 54.412 1.00 88.94 490 GLY A O 1
ATOM 3678 N N . GLN A 1 491 ? -42.413 2.847 54.401 1.00 88.94 491 GLN A N 1
ATOM 3679 C CA . GLN A 1 491 ? -42.647 1.519 53.839 1.00 88.94 491 GLN A CA 1
ATOM 3680 C C . GLN A 1 491 ? -42.674 0.442 54.930 1.00 88.94 491 GLN A C 1
ATOM 3682 O O . GLN A 1 491 ? -42.092 0.583 56.009 1.00 88.94 491 GLN A O 1
ATOM 3687 N N . ARG A 1 492 ? -43.389 -0.648 54.641 1.00 91.88 492 ARG A N 1
ATOM 3688 C CA . ARG A 1 492 ? -43.568 -1.802 55.528 1.00 91.88 492 ARG A CA 1
ATOM 3689 C C . ARG A 1 492 ? -43.267 -3.091 54.787 1.00 91.88 492 ARG A C 1
ATOM 3691 O O . ARG A 1 492 ? -43.325 -3.121 53.560 1.00 91.88 492 ARG A O 1
ATOM 3698 N N . GLY A 1 493 ? -43.009 -4.151 55.538 1.00 87.19 493 GLY A N 1
ATOM 3699 C CA . GLY A 1 493 ? -42.801 -5.478 54.980 1.00 87.19 493 GLY A CA 1
ATOM 3700 C C . GLY A 1 493 ? -43.197 -6.586 55.946 1.00 87.19 493 GLY A C 1
ATOM 3701 O O . GLY A 1 493 ? -43.440 -6.328 57.119 1.00 87.19 493 GLY A O 1
ATOM 3702 N N . GLU A 1 494 ? -43.270 -7.816 55.454 1.00 87.12 494 GLU A N 1
ATOM 3703 C CA . GLU A 1 494 ? -43.638 -8.993 56.245 1.00 87.12 494 GLU A CA 1
ATOM 3704 C C . GLU A 1 494 ? -42.620 -10.119 56.024 1.00 87.12 494 GLU A C 1
ATOM 3706 O O . GLU A 1 494 ? -41.991 -10.197 54.970 1.00 87.12 494 GLU A O 1
ATOM 3711 N N . GLY A 1 495 ? -42.469 -10.999 57.014 1.00 79.94 495 GLY A N 1
ATOM 3712 C CA . GLY A 1 495 ? -41.597 -12.176 56.952 1.00 79.94 495 GLY A CA 1
ATOM 3713 C C . GLY A 1 495 ? -40.424 -12.121 57.931 1.00 79.94 495 GLY A C 1
ATOM 3714 O O . GLY A 1 495 ? -39.962 -11.056 58.334 1.00 79.94 495 GLY A O 1
ATOM 3715 N N . ALA A 1 496 ? -39.927 -13.286 58.354 1.00 75.19 496 ALA A N 1
ATOM 3716 C CA . ALA A 1 496 ? -38.810 -13.366 59.305 1.00 75.19 496 ALA A CA 1
ATOM 3717 C C . ALA A 1 496 ? -37.495 -12.801 58.734 1.00 75.19 496 ALA A C 1
ATOM 3719 O O . ALA A 1 496 ? -36.568 -12.486 59.486 1.00 75.19 496 ALA A O 1
ATOM 3720 N N . LEU A 1 497 ? -37.421 -12.680 57.407 1.00 76.62 497 LEU A N 1
ATOM 3721 C CA . LEU A 1 497 ? -36.301 -12.175 56.626 1.00 76.62 497 LEU A CA 1
ATOM 3722 C C . LEU A 1 497 ? -36.837 -11.269 55.536 1.00 76.62 497 LEU A C 1
ATOM 3724 O O . LEU A 1 497 ? -37.795 -11.638 54.860 1.00 76.62 497 LEU A O 1
ATOM 3728 N N . ILE A 1 498 ? -36.215 -10.113 55.357 1.00 85.75 498 ILE A N 1
ATOM 3729 C CA . ILE A 1 498 ? -36.651 -9.156 54.349 1.00 85.75 498 ILE A CA 1
ATOM 3730 C C . ILE A 1 498 ? -35.499 -8.261 53.913 1.00 85.75 498 ILE A C 1
ATOM 3732 O O . ILE A 1 498 ? -34.615 -7.947 54.706 1.00 85.75 498 ILE A O 1
ATOM 3736 N N . GLU A 1 499 ? -35.527 -7.823 52.662 1.00 81.50 499 GLU A N 1
ATOM 3737 C CA . GLU A 1 499 ? -34.653 -6.773 52.152 1.00 81.50 499 GLU A CA 1
ATOM 3738 C C . GLU A 1 499 ? -35.455 -5.494 51.926 1.00 81.50 499 GLU A C 1
ATOM 3740 O O . GLU A 1 499 ? -36.605 -5.534 51.487 1.00 81.50 499 GLU A O 1
ATOM 3745 N N . HIS A 1 500 ? -34.836 -4.351 52.210 1.00 87.94 500 HIS A N 1
ATOM 3746 C CA . HIS A 1 500 ? -35.427 -3.041 51.964 1.00 87.94 500 HIS A CA 1
ATOM 3747 C C . HIS A 1 500 ? -34.440 -2.121 51.261 1.00 87.94 500 HIS A C 1
ATOM 3749 O O . HIS A 1 500 ? -33.269 -2.046 51.640 1.00 87.94 500 HIS A O 1
ATOM 3755 N N . THR A 1 501 ? -34.916 -1.404 50.243 1.00 86.94 501 THR A N 1
ATOM 3756 C CA . THR A 1 501 ? -34.099 -0.427 49.515 1.00 86.94 501 THR A CA 1
ATOM 3757 C C . THR A 1 501 ? -34.344 0.965 50.069 1.00 86.94 501 THR A C 1
ATOM 3759 O O . THR A 1 501 ? -35.436 1.515 49.925 1.00 86.94 501 THR A O 1
ATOM 3762 N N . PHE A 1 502 ? -33.305 1.577 50.631 1.00 85.06 502 PHE A N 1
ATOM 3763 C CA . PHE A 1 502 ? -33.361 2.978 51.029 1.00 85.06 502 PHE A CA 1
ATOM 3764 C C . PHE A 1 502 ? -32.924 3.874 49.866 1.00 85.06 502 PHE A C 1
ATOM 3766 O O . PHE A 1 502 ? -31.796 3.785 49.374 1.00 85.06 502 PHE A O 1
ATOM 3773 N N . MET A 1 503 ? -33.839 4.740 49.423 1.00 81.00 503 MET A N 1
ATOM 3774 C CA . MET A 1 503 ? -33.677 5.587 48.231 1.00 81.00 503 MET A CA 1
ATOM 3775 C C . MET A 1 503 ? -33.161 7.002 48.534 1.00 81.00 503 MET A C 1
ATOM 3777 O O . MET A 1 503 ? -32.934 7.778 47.608 1.00 81.00 503 MET A O 1
ATOM 3781 N N . ALA A 1 504 ? -32.990 7.356 49.808 1.00 79.69 504 ALA A N 1
ATOM 3782 C CA . ALA A 1 504 ? -32.492 8.659 50.237 1.00 79.69 504 ALA A CA 1
ATOM 3783 C C . ALA A 1 504 ? -31.475 8.508 51.376 1.00 79.69 504 ALA A C 1
ATOM 3785 O O . ALA A 1 504 ? -31.516 7.535 52.131 1.00 79.69 504 ALA A O 1
ATOM 3786 N N . GLU A 1 505 ? -30.568 9.480 51.495 1.00 86.56 505 GLU A N 1
ATOM 3787 C CA . GLU A 1 505 ? -29.735 9.610 52.690 1.00 86.56 505 GLU A CA 1
ATOM 3788 C C . GLU A 1 505 ? -30.610 9.903 53.918 1.00 86.56 505 GLU A C 1
ATOM 3790 O O . GLU A 1 505 ? -31.621 10.608 53.837 1.00 86.56 505 GLU A O 1
ATOM 3795 N N . GLY A 1 506 ? -30.233 9.360 55.070 1.00 88.94 506 GLY A N 1
ATOM 3796 C CA . GLY A 1 506 ? -31.010 9.531 56.288 1.00 88.94 506 GLY A CA 1
ATOM 3797 C C . GLY A 1 506 ? -30.686 8.526 57.380 1.00 88.94 506 GLY A C 1
ATOM 3798 O O . GLY A 1 506 ? -29.887 7.605 57.221 1.00 88.94 506 GLY A O 1
ATOM 3799 N N . THR A 1 507 ? -31.334 8.716 58.524 1.00 91.69 507 THR A N 1
ATOM 3800 C CA . THR A 1 507 ? -31.281 7.790 59.653 1.00 91.69 507 THR A CA 1
ATOM 3801 C C . THR A 1 507 ? -32.675 7.222 59.869 1.00 91.69 507 THR A C 1
ATOM 3803 O O . THR A 1 507 ? -33.601 7.959 60.203 1.00 91.69 507 THR A O 1
ATOM 3806 N N . TYR A 1 508 ? -32.814 5.915 59.683 1.00 92.88 508 TYR A N 1
ATOM 3807 C CA . TYR A 1 508 ? -34.085 5.203 59.698 1.00 92.88 508 TYR A CA 1
ATOM 3808 C C . TYR A 1 508 ? -34.196 4.330 60.951 1.00 92.88 508 TYR A C 1
ATOM 3810 O O . TYR A 1 508 ? -33.275 3.582 61.283 1.00 92.88 508 TYR A O 1
ATOM 3818 N N . SER A 1 509 ? -35.318 4.445 61.668 1.00 95.06 509 SER A N 1
ATOM 3819 C CA . SER A 1 509 ? -35.623 3.630 62.849 1.00 95.06 509 SER A CA 1
ATOM 3820 C C . SER A 1 509 ? -36.439 2.417 62.423 1.00 95.06 509 SER A C 1
ATOM 3822 O O . SER A 1 509 ? -37.663 2.498 62.341 1.00 95.06 509 SER A O 1
ATOM 3824 N N . VAL A 1 510 ? -35.762 1.302 62.168 1.00 96.38 510 VAL A N 1
ATOM 3825 C CA . VAL A 1 510 ? -36.395 0.066 61.707 1.00 96.38 510 VAL A CA 1
ATOM 3826 C C . VAL A 1 510 ? -36.964 -0.694 62.898 1.00 96.38 510 VAL A C 1
ATOM 3828 O O . VAL A 1 510 ? -36.249 -0.967 63.866 1.00 96.38 510 VAL A O 1
ATOM 3831 N N . VAL A 1 511 ? -38.245 -1.049 62.828 1.00 96.38 511 VAL A N 1
ATOM 3832 C CA . VAL A 1 511 ? -38.973 -1.776 63.871 1.00 96.38 511 VAL A CA 1
ATOM 3833 C C . VAL A 1 511 ? -39.449 -3.117 63.326 1.00 96.38 511 VAL A C 1
ATOM 3835 O O . VAL A 1 511 ? -40.157 -3.162 62.326 1.00 96.38 511 VAL A O 1
ATOM 3838 N N . LEU A 1 512 ? -39.106 -4.197 64.025 1.00 96.44 512 LEU A N 1
ATOM 3839 C CA . LEU A 1 512 ? -39.710 -5.514 63.845 1.00 96.44 512 LEU A CA 1
ATOM 3840 C C . LEU A 1 512 ? -40.754 -5.734 64.938 1.00 96.44 512 LEU A C 1
ATOM 3842 O O . LEU A 1 512 ? -40.430 -5.624 66.120 1.00 96.44 512 LEU A O 1
ATOM 3846 N N . THR A 1 513 ? -41.975 -6.093 64.560 1.00 94.44 513 THR A N 1
ATOM 3847 C CA . THR A 1 513 ? -43.020 -6.600 65.457 1.00 94.44 513 THR A CA 1
ATOM 3848 C C . THR A 1 513 ? -43.277 -8.069 65.145 1.00 94.44 513 THR A C 1
ATOM 3850 O O . THR A 1 513 ? -43.494 -8.422 63.994 1.00 94.44 513 THR A O 1
ATOM 3853 N N . VAL A 1 514 ? -43.268 -8.933 66.157 1.00 91.38 514 VAL A N 1
ATOM 3854 C CA . VAL A 1 514 ? -43.535 -10.371 65.988 1.00 91.38 514 VAL A CA 1
ATOM 3855 C C . VAL A 1 514 ? -44.757 -10.751 66.805 1.00 91.38 514 VAL A C 1
ATOM 3857 O O . VAL A 1 514 ? -44.870 -10.325 67.954 1.00 91.38 514 VAL A O 1
ATOM 3860 N N . THR A 1 515 ? -45.660 -11.532 66.213 1.00 86.94 515 THR A N 1
ATOM 3861 C CA . THR A 1 515 ? -46.902 -12.010 66.844 1.00 86.94 515 THR A CA 1
ATOM 3862 C C . THR A 1 515 ? -46.825 -13.519 67.086 1.00 86.94 515 THR A C 1
ATOM 3864 O O . THR A 1 515 ? -46.393 -14.244 66.186 1.00 86.94 515 THR A O 1
ATOM 3867 N N . ASP A 1 516 ? -47.245 -13.986 68.264 1.00 88.69 516 ASP A N 1
ATOM 3868 C CA . ASP A 1 516 ? -47.387 -15.416 68.589 1.00 88.69 516 ASP A CA 1
ATOM 3869 C C . ASP A 1 516 ? -48.761 -16.004 68.218 1.00 88.69 516 ASP A C 1
ATOM 3871 O O . ASP A 1 516 ? -49.697 -15.295 67.834 1.00 88.69 516 ASP A O 1
ATOM 3875 N N . ASP A 1 517 ? -48.883 -17.326 68.334 1.00 79.25 517 ASP A N 1
ATOM 3876 C CA . ASP A 1 517 ? -50.066 -18.129 68.017 1.00 79.25 517 ASP A CA 1
ATOM 3877 C C . ASP A 1 517 ? -51.274 -17.865 68.929 1.00 79.25 517 ASP A C 1
ATOM 3879 O O . ASP A 1 517 ? -52.403 -18.228 68.589 1.00 79.25 517 ASP A O 1
ATOM 3883 N N . LYS A 1 518 ? -51.068 -17.172 70.049 1.00 82.44 518 LYS A N 1
ATOM 3884 C CA . LYS A 1 518 ? -52.103 -16.717 70.989 1.00 82.44 518 LYS A CA 1
ATOM 3885 C C . LYS A 1 518 ? -52.351 -15.203 70.891 1.00 82.44 518 LYS A C 1
ATOM 3887 O O . LYS A 1 518 ? -53.141 -14.648 71.661 1.00 82.44 518 LYS A O 1
ATOM 3892 N N . GLY A 1 519 ? -51.738 -14.541 69.910 1.00 84.75 519 GLY A N 1
ATOM 3893 C CA . GLY A 1 519 ? -51.939 -13.147 69.543 1.00 84.75 519 GLY A CA 1
ATOM 3894 C C . GLY A 1 519 ? -51.163 -12.110 70.361 1.00 84.75 519 GLY A C 1
ATOM 3895 O O . GLY A 1 519 ? -51.397 -10.917 70.134 1.00 84.75 519 GLY A O 1
ATOM 3896 N N . ALA A 1 520 ? -50.268 -12.485 71.286 1.00 86.50 520 ALA A N 1
ATOM 3897 C CA . ALA A 1 520 ? -49.399 -11.486 71.915 1.00 86.50 520 ALA A CA 1
ATOM 3898 C C . ALA A 1 520 ? -48.265 -11.072 70.969 1.00 86.50 520 ALA A C 1
ATOM 3900 O O . ALA A 1 520 ? -47.910 -11.762 70.014 1.00 86.50 520 ALA A O 1
ATOM 3901 N N . LYS A 1 521 ? -47.764 -9.851 71.183 1.00 93.31 521 LYS A N 1
ATOM 3902 C CA . LYS A 1 521 ? -46.811 -9.192 70.289 1.00 93.31 521 LYS A CA 1
ATOM 3903 C C . LYS A 1 521 ? -45.599 -8.698 71.056 1.00 93.31 521 LYS A C 1
ATOM 3905 O O . LYS A 1 521 ? -45.754 -8.068 72.101 1.00 93.31 521 LYS A O 1
ATOM 3910 N N . GLY A 1 522 ? -44.417 -8.929 70.500 1.00 91.06 522 GLY A N 1
ATOM 3911 C CA . GLY A 1 522 ? -43.166 -8.312 70.933 1.00 91.06 522 GLY A CA 1
ATOM 3912 C C . GLY A 1 522 ? -42.594 -7.411 69.840 1.00 91.06 522 GLY A C 1
ATOM 3913 O O . GLY A 1 522 ? -42.984 -7.511 68.675 1.00 91.06 522 GLY A O 1
ATOM 3914 N N . ASN A 1 523 ? -41.665 -6.524 70.198 1.00 94.06 523 ASN A N 1
ATOM 3915 C CA . ASN A 1 523 ? -41.038 -5.595 69.256 1.00 94.06 523 ASN A CA 1
ATOM 3916 C C . ASN A 1 523 ? -39.527 -5.508 69.491 1.00 94.06 523 ASN A C 1
ATOM 3918 O O . ASN A 1 523 ? -39.069 -5.555 70.632 1.00 94.06 523 ASN A O 1
ATOM 3922 N N . ALA A 1 524 ? -38.767 -5.284 68.423 1.00 91.38 524 ALA A N 1
ATOM 3923 C CA . ALA A 1 524 ? -37.379 -4.844 68.483 1.00 91.38 524 ALA A CA 1
ATOM 3924 C C . ALA A 1 524 ? -37.162 -3.662 67.538 1.00 91.38 524 ALA A C 1
ATOM 3926 O O . ALA A 1 524 ? -37.822 -3.549 66.506 1.00 91.38 524 ALA A O 1
ATOM 3927 N N . THR A 1 525 ? -36.212 -2.791 67.870 1.00 93.69 525 THR A N 1
ATOM 3928 C CA . THR A 1 525 ? -35.873 -1.613 67.063 1.00 93.69 525 THR A CA 1
ATOM 3929 C C . THR A 1 525 ? -34.366 -1.528 66.858 1.00 93.69 525 THR A C 1
ATOM 3931 O O . THR A 1 525 ? -33.601 -1.783 67.789 1.00 93.69 525 THR A O 1
ATOM 3934 N N . SER A 1 526 ? -33.939 -1.146 65.655 1.00 91.12 526 SER A N 1
ATOM 3935 C CA . SER A 1 526 ? -32.547 -0.827 65.331 1.00 91.12 526 SER A CA 1
ATOM 3936 C C . SER A 1 526 ? -32.477 0.368 64.384 1.00 91.12 526 SER A C 1
ATOM 3938 O O . SER A 1 526 ? -33.389 0.607 63.594 1.00 91.12 526 SER A O 1
ATOM 3940 N N . THR A 1 527 ? -31.381 1.115 64.456 1.00 94.12 527 THR A N 1
ATOM 3941 C CA . THR A 1 527 ? -31.160 2.314 63.646 1.00 94.12 527 THR A CA 1
ATOM 3942 C C . THR A 1 527 ? -30.248 1.999 62.465 1.00 94.12 527 THR A C 1
ATOM 3944 O O . THR A 1 527 ? -29.142 1.496 62.666 1.00 94.12 527 THR A O 1
ATOM 3947 N N . ILE A 1 528 ? -30.680 2.347 61.252 1.00 92.12 528 ILE A N 1
ATOM 3948 C CA . ILE A 1 528 ? -29.910 2.209 60.008 1.00 92.12 528 ILE A CA 1
ATOM 3949 C C . ILE A 1 528 ? -29.548 3.596 59.484 1.00 92.12 528 ILE A C 1
ATOM 3951 O O . ILE A 1 528 ? -30.410 4.467 59.371 1.00 92.12 528 ILE A O 1
ATOM 3955 N N . THR A 1 529 ? -28.272 3.815 59.175 1.00 89.19 529 THR A N 1
ATOM 3956 C CA . THR A 1 529 ? -27.776 5.084 58.627 1.00 89.19 529 THR A CA 1
ATOM 3957 C C . THR A 1 529 ? -27.416 4.910 57.157 1.00 89.19 529 THR A C 1
ATOM 3959 O O . THR A 1 529 ? -26.552 4.105 56.817 1.00 89.19 529 THR A O 1
ATOM 3962 N N . ILE A 1 530 ? -28.074 5.671 56.290 1.00 87.56 530 ILE A N 1
ATOM 3963 C CA . ILE A 1 530 ? -27.792 5.735 54.859 1.00 87.56 530 ILE A CA 1
ATOM 3964 C C . ILE A 1 530 ? -27.082 7.054 54.599 1.00 87.56 530 ILE A C 1
ATOM 3966 O O . ILE A 1 530 ? -27.654 8.130 54.760 1.00 87.56 530 ILE A O 1
ATOM 3970 N N . GLU A 1 531 ? -25.815 6.961 54.243 1.00 81.81 531 GLU A N 1
ATOM 3971 C CA . GLU A 1 531 ? -24.981 8.079 53.839 1.00 81.81 531 GLU A CA 1
ATOM 3972 C C . GLU A 1 531 ? -25.124 8.306 52.327 1.00 81.81 531 GLU A C 1
ATOM 3974 O O . GLU A 1 531 ? -25.455 7.399 51.563 1.00 81.81 531 GLU A O 1
ATOM 3979 N N . ASP A 1 532 ? -24.873 9.518 51.852 1.00 75.25 532 ASP A N 1
ATOM 3980 C CA . ASP A 1 532 ? -24.697 9.722 50.417 1.00 75.25 532 ASP A CA 1
ATOM 3981 C C . ASP A 1 532 ? -23.383 9.063 49.955 1.00 75.25 532 ASP A C 1
ATOM 3983 O O . ASP A 1 532 ? -22.381 9.061 50.686 1.00 75.25 532 ASP A O 1
ATOM 3987 N N . ILE A 1 533 ? -23.338 8.543 48.722 1.00 58.09 533 ILE A N 1
ATOM 3988 C CA . ILE A 1 533 ? -22.044 8.340 48.063 1.00 58.09 533 ILE A CA 1
ATOM 3989 C C . ILE A 1 533 ? -21.492 9.745 47.929 1.00 58.09 533 ILE A C 1
ATOM 3991 O O . ILE A 1 533 ? -21.971 10.495 47.086 1.00 58.09 533 ILE A O 1
ATOM 3995 N N . LYS A 1 534 ? -20.523 10.122 48.773 1.00 49.50 534 LYS A N 1
ATOM 3996 C CA . LYS A 1 534 ? -19.897 11.446 48.731 1.00 49.50 534 LYS A CA 1
ATOM 3997 C C . LYS A 1 534 ? -19.426 11.747 47.311 1.00 49.50 534 LYS A C 1
ATOM 3999 O O . LYS A 1 534 ? -18.294 11.450 46.932 1.00 49.50 534 LYS A O 1
ATOM 4004 N N . THR A 1 535 ? -20.282 12.401 46.540 1.00 48.72 535 THR A N 1
ATOM 4005 C CA . THR A 1 535 ? -19.872 13.164 45.383 1.00 48.72 535 THR A CA 1
ATOM 4006 C C . THR A 1 535 ? -18.997 14.276 45.939 1.00 48.72 535 THR A C 1
ATOM 4008 O O . THR A 1 535 ? -19.325 14.910 46.946 1.00 48.72 535 THR A O 1
ATOM 4011 N N . CYS A 1 536 ? -17.798 14.414 45.372 1.00 50.22 536 CYS A N 1
ATOM 4012 C CA . CYS A 1 536 ? -16.770 15.320 45.867 1.00 50.22 536 CYS A CA 1
ATOM 4013 C C . CYS A 1 536 ? -17.374 16.692 46.188 1.00 50.22 536 CYS A C 1
ATOM 4015 O O . CYS A 1 536 ? -17.945 17.340 45.309 1.00 50.22 536 CYS A O 1
ATOM 4017 N N . ASP A 1 537 ? -17.257 17.134 47.443 1.00 61.34 537 ASP A N 1
ATOM 4018 C CA . ASP A 1 537 ? -17.928 18.356 47.866 1.00 61.34 537 ASP A CA 1
ATOM 4019 C C . ASP A 1 537 ? -17.454 19.576 47.047 1.00 61.34 537 ASP A C 1
ATOM 4021 O O . ASP A 1 537 ? -16.338 19.648 46.508 1.00 61.34 537 ASP A O 1
ATOM 4025 N N . ALA A 1 538 ? -18.318 20.586 46.945 1.00 58.28 538 ALA A N 1
ATOM 4026 C CA . ALA A 1 538 ? -18.034 21.787 46.164 1.00 58.28 538 ALA A CA 1
ATOM 4027 C C . ALA A 1 538 ? -16.771 22.536 46.645 1.00 58.28 538 ALA A C 1
ATOM 4029 O O . ALA A 1 538 ? -16.167 23.289 45.871 1.00 58.28 538 ALA A O 1
ATOM 4030 N N . ALA A 1 539 ? -16.343 22.345 47.900 1.00 62.91 539 ALA A N 1
ATOM 4031 C CA . ALA A 1 539 ? -15.126 22.945 48.438 1.00 62.91 539 ALA A CA 1
ATOM 4032 C C . ALA A 1 539 ? -13.861 22.250 47.904 1.00 62.91 539 ALA A C 1
ATOM 4034 O O . ALA A 1 539 ? -12.890 22.931 47.558 1.00 62.91 539 ALA A O 1
ATOM 4035 N N . SER A 1 540 ? -13.905 20.933 47.737 1.00 61.06 540 SER A N 1
ATOM 4036 C CA . SER A 1 540 ? -12.845 20.079 47.202 1.00 61.06 540 SER A CA 1
ATOM 4037 C C . SER A 1 540 ? -12.662 20.322 45.707 1.00 61.06 540 SER A C 1
ATOM 4039 O O . SER A 1 540 ? -11.546 20.566 45.242 1.00 61.06 540 SER A O 1
ATOM 4041 N N . ILE A 1 541 ? -13.769 20.449 44.969 1.00 65.62 541 ILE A N 1
ATOM 4042 C CA . ILE A 1 541 ? -13.774 20.875 43.561 1.00 65.62 541 ILE A CA 1
ATOM 4043 C C . ILE A 1 541 ? -13.184 22.287 43.416 1.00 65.62 541 ILE A C 1
ATOM 4045 O O . ILE A 1 541 ? -12.368 22.564 42.530 1.00 65.62 541 ILE A O 1
ATOM 4049 N N . LYS A 1 542 ? -13.554 23.214 44.307 1.00 71.81 542 LYS A N 1
ATOM 4050 C CA . LYS A 1 542 ? -13.024 24.587 44.308 1.00 71.81 542 LYS A CA 1
ATOM 4051 C C . LYS A 1 542 ? -11.526 24.619 44.625 1.00 71.81 542 LYS A C 1
ATOM 4053 O O . LYS A 1 542 ? -10.799 25.420 44.025 1.00 71.81 542 LYS A O 1
ATOM 4058 N N . ALA A 1 543 ? -11.046 23.752 45.516 1.00 71.94 543 ALA A N 1
ATOM 4059 C CA . ALA A 1 543 ? -9.631 23.605 45.842 1.00 71.94 543 ALA A CA 1
ATOM 4060 C C . ALA A 1 543 ? -8.830 23.023 44.663 1.00 71.94 543 ALA A C 1
ATOM 4062 O O . ALA A 1 543 ? -7.818 23.616 44.272 1.00 71.94 543 ALA A O 1
ATOM 4063 N N . ALA A 1 544 ? -9.322 21.954 44.031 1.00 68.00 544 ALA A N 1
ATOM 4064 C CA . ALA A 1 544 ? -8.725 21.332 42.849 1.00 68.00 544 ALA A CA 1
ATOM 4065 C C . ALA A 1 544 ? -8.656 22.305 41.660 1.00 68.00 544 ALA A C 1
ATOM 4067 O O . ALA A 1 544 ? -7.585 22.516 41.081 1.00 68.00 544 ALA A O 1
ATOM 4068 N N . LYS A 1 545 ? -9.756 23.015 41.362 1.00 75.38 545 LYS A N 1
ATOM 4069 C CA . LYS A 1 545 ? -9.804 24.072 40.332 1.00 75.38 545 LYS A CA 1
ATOM 4070 C C . LYS A 1 545 ? -8.803 25.190 40.614 1.00 75.38 545 LYS A C 1
ATOM 4072 O O . LYS A 1 545 ? -8.120 25.655 39.700 1.00 75.38 545 LYS A O 1
ATOM 4077 N N . ASN A 1 546 ? -8.656 25.605 41.873 1.00 78.56 546 ASN A N 1
ATOM 4078 C CA . ASN A 1 546 ? -7.669 26.616 42.258 1.00 78.56 546 ASN A CA 1
ATOM 4079 C C . ASN A 1 546 ? -6.224 26.116 42.126 1.00 78.56 546 ASN A C 1
ATOM 4081 O O . ASN A 1 546 ? -5.360 26.874 41.676 1.00 78.56 546 ASN A O 1
ATOM 4085 N N . LYS A 1 547 ? -5.949 24.858 42.487 1.00 79.06 547 LYS A N 1
ATOM 4086 C CA . LYS A 1 547 ? -4.626 24.231 42.358 1.00 79.06 547 LYS A CA 1
ATOM 4087 C C . LYS A 1 547 ? -4.237 24.084 40.885 1.00 79.06 547 LYS A C 1
ATOM 4089 O O . LYS A 1 547 ? -3.151 24.521 40.498 1.00 79.06 547 LYS A O 1
ATOM 4094 N N . PHE A 1 548 ? -5.156 23.602 40.046 1.00 80.31 548 PHE A N 1
ATOM 4095 C CA . PHE A 1 548 ? -4.966 23.505 38.598 1.00 80.31 548 PHE A CA 1
ATOM 4096 C C . PHE A 1 548 ? -4.760 24.876 37.955 1.00 80.31 548 PHE A C 1
ATOM 4098 O O . PHE A 1 548 ? -3.786 25.073 37.233 1.00 80.31 548 PHE A O 1
ATOM 4105 N N . ARG A 1 549 ? -5.612 25.861 38.267 1.00 81.81 549 ARG A N 1
ATOM 4106 C CA . ARG A 1 549 ? -5.469 27.237 37.771 1.00 81.81 549 ARG A CA 1
ATOM 4107 C C . ARG A 1 549 ? -4.091 27.812 38.103 1.00 81.81 549 ARG A C 1
ATOM 4109 O O . ARG A 1 549 ? -3.460 28.398 37.225 1.00 81.81 549 ARG A O 1
ATOM 4116 N N . LYS A 1 550 ? -3.608 27.640 39.341 1.00 80.25 550 LYS A N 1
ATOM 4117 C CA . LYS A 1 550 ? -2.278 28.116 39.763 1.00 80.25 550 LYS A CA 1
ATOM 4118 C C . LYS A 1 550 ? -1.150 27.406 39.007 1.00 80.25 550 LYS A C 1
ATOM 4120 O O . LYS A 1 550 ? -0.225 28.076 38.550 1.00 80.25 550 LYS A O 1
ATOM 4125 N N . SER A 1 551 ? -1.239 26.086 38.839 1.00 78.25 551 SER A N 1
ATOM 4126 C CA . SER A 1 551 ? -0.257 25.296 38.083 1.00 78.25 551 SER A CA 1
ATOM 4127 C C . SER A 1 551 ? -0.226 25.693 36.601 1.00 78.25 551 SER A C 1
ATOM 4129 O O . SER A 1 551 ? 0.827 26.042 36.070 1.00 78.25 551 SER A O 1
ATOM 4131 N N . TYR A 1 552 ? -1.396 25.782 35.962 1.00 77.19 552 TYR A N 1
ATOM 4132 C CA . TYR A 1 552 ? -1.546 26.203 34.569 1.00 77.19 552 TYR A CA 1
ATOM 4133 C C . TYR A 1 552 ? -1.001 27.613 34.334 1.00 77.19 552 TYR A C 1
ATOM 4135 O O . TYR A 1 552 ? -0.235 27.835 33.400 1.00 77.19 552 TYR A O 1
ATOM 4143 N N . GLN A 1 553 ? -1.320 28.572 35.208 1.00 73.44 553 GLN A N 1
ATOM 4144 C CA . GLN A 1 553 ? -0.788 29.934 35.110 1.00 73.44 553 GLN A CA 1
ATOM 4145 C C . GLN A 1 553 ? 0.741 29.972 35.262 1.00 73.44 553 GLN A C 1
ATOM 4147 O O . GLN A 1 553 ? 1.393 30.761 34.578 1.00 73.44 553 GLN A O 1
ATOM 4152 N N . LYS A 1 554 ? 1.325 29.114 36.109 1.00 75.44 554 LYS A N 1
ATOM 4153 C CA . LYS A 1 554 ? 2.781 28.998 36.284 1.00 75.44 554 LYS A CA 1
ATOM 4154 C C . LYS A 1 554 ? 3.455 28.400 35.042 1.00 75.44 554 LYS A C 1
ATOM 4156 O O . LYS A 1 554 ? 4.444 28.963 34.576 1.00 75.44 554 LYS A O 1
ATOM 4161 N N . SER A 1 555 ? 2.899 27.334 34.465 1.00 71.56 555 SER A N 1
ATOM 4162 C CA . SER A 1 555 ? 3.412 26.715 33.232 1.00 71.56 555 SER A CA 1
ATOM 4163 C C . SER A 1 555 ? 3.222 27.605 31.999 1.00 71.56 555 SER A C 1
ATOM 4165 O O . SER A 1 555 ? 4.151 27.745 31.210 1.00 71.56 555 SER A O 1
ATOM 4167 N N . CYS A 1 556 ? 2.082 28.296 31.870 1.00 67.81 556 CYS A N 1
ATOM 4168 C CA . CYS A 1 556 ? 1.818 29.259 30.789 1.00 67.81 556 CYS A CA 1
ATOM 4169 C C . CYS A 1 556 ? 2.827 30.422 30.834 1.00 67.81 556 CYS A C 1
ATOM 4171 O O . CYS A 1 556 ? 3.406 30.781 29.814 1.00 67.81 556 CYS A O 1
ATOM 4173 N N . ARG A 1 557 ? 3.121 30.959 32.030 1.00 67.62 557 ARG A N 1
ATOM 4174 C CA . ARG A 1 557 ? 4.149 32.003 32.221 1.00 67.62 557 ARG A CA 1
ATOM 4175 C C . ARG A 1 557 ? 5.574 31.522 31.934 1.00 67.62 557 ARG A C 1
ATOM 4177 O O . ARG A 1 557 ? 6.393 32.332 31.526 1.00 67.62 557 ARG A O 1
ATOM 4184 N N . LYS A 1 558 ? 5.874 30.234 32.143 1.00 68.12 558 LYS A N 1
ATOM 4185 C CA . LYS A 1 558 ? 7.166 29.636 31.764 1.00 68.12 558 LYS A CA 1
ATOM 4186 C C . LYS A 1 558 ? 7.295 29.435 30.249 1.00 68.12 558 LYS A C 1
ATOM 4188 O O . LYS A 1 558 ? 8.369 29.682 29.718 1.00 68.12 558 LYS A O 1
ATOM 4193 N N . ARG A 1 559 ? 6.221 29.014 29.566 1.00 65.19 559 ARG A N 1
ATOM 4194 C CA . ARG A 1 559 ? 6.199 28.797 28.103 1.00 65.19 559 ARG A CA 1
ATOM 4195 C C . ARG A 1 559 ? 6.250 30.101 27.302 1.00 65.19 559 ARG A C 1
ATOM 4197 O O . ARG A 1 559 ? 6.843 30.131 26.235 1.00 65.19 559 ARG A O 1
ATOM 4204 N N . PHE A 1 560 ? 5.663 31.179 27.820 1.00 62.94 560 PHE A N 1
ATOM 4205 C CA . PHE A 1 560 ? 5.708 32.501 27.196 1.00 62.94 560 PHE A CA 1
ATOM 4206 C C . PHE A 1 560 ? 6.663 33.415 27.972 1.00 62.94 560 PHE A C 1
ATOM 4208 O O . PHE A 1 560 ? 6.233 34.148 28.864 1.00 62.94 560 PHE A O 1
ATOM 4215 N N . GLN A 1 561 ? 7.959 33.389 27.643 1.00 56.16 561 GLN A N 1
ATOM 4216 C CA . GLN A 1 561 ? 8.898 34.395 28.146 1.00 56.16 561 GLN A CA 1
ATOM 4217 C C . GLN A 1 561 ? 8.401 35.803 27.756 1.00 56.16 561 GLN A C 1
ATOM 4219 O O . GLN A 1 561 ? 8.260 36.124 26.579 1.00 56.16 561 GLN A O 1
ATOM 4224 N N . LEU A 1 562 ? 8.054 36.594 28.779 1.00 54.88 562 LEU A N 1
ATOM 4225 C CA . LEU A 1 562 ? 7.685 38.019 28.797 1.00 54.88 562 LEU A CA 1
ATOM 4226 C C . LEU A 1 562 ? 7.636 38.745 27.434 1.00 54.88 562 LEU A C 1
ATOM 4228 O O . LEU A 1 562 ? 8.548 39.496 27.105 1.00 54.88 562 LEU A O 1
ATOM 4232 N N . LYS A 1 563 ? 6.521 38.649 26.694 1.00 50.28 563 LYS A N 1
ATOM 4233 C CA . LYS A 1 563 ? 6.148 39.673 25.697 1.00 50.28 563 LYS A CA 1
ATOM 4234 C C . LYS A 1 563 ? 4.645 39.992 25.757 1.00 50.28 563 LYS A C 1
ATOM 4236 O O . LYS A 1 563 ? 3.799 39.241 25.275 1.00 50.28 563 LYS A O 1
ATOM 4241 N N . SER A 1 564 ? 4.353 41.165 26.331 1.00 55.44 564 SER A N 1
ATOM 4242 C CA . SER A 1 564 ? 3.065 41.885 26.451 1.00 55.44 564 SER A CA 1
ATOM 4243 C C . SER A 1 564 ? 2.024 41.393 27.481 1.00 55.44 564 SER A C 1
ATOM 4245 O O . SER A 1 564 ? 1.699 40.211 27.597 1.00 55.44 564 SER A O 1
ATOM 4247 N N . ALA A 1 565 ? 1.425 42.354 28.199 1.00 56.78 565 ALA A N 1
ATOM 4248 C CA . ALA A 1 565 ? 0.360 42.144 29.190 1.00 56.78 565 ALA A CA 1
ATOM 4249 C C . ALA A 1 565 ? -0.942 41.563 28.594 1.00 56.78 565 ALA A C 1
ATOM 4251 O O . ALA A 1 565 ? -1.746 40.973 29.320 1.00 56.78 565 ALA A O 1
ATOM 4252 N N . ALA A 1 566 ? -1.132 41.680 27.274 1.00 53.34 566 ALA A N 1
ATOM 4253 C CA . ALA A 1 566 ? -2.277 41.127 26.556 1.00 53.34 566 ALA A CA 1
ATOM 4254 C C . ALA A 1 566 ? -2.294 39.586 26.582 1.00 53.34 566 ALA A C 1
ATOM 4256 O O . ALA A 1 566 ? -3.339 38.994 26.842 1.00 53.34 566 ALA A O 1
ATOM 4257 N N . ARG A 1 567 ? -1.133 38.925 26.437 1.00 53.59 567 ARG A N 1
ATOM 4258 C CA . ARG A 1 567 ? -1.030 37.449 26.415 1.00 53.59 567 ARG A CA 1
ATOM 4259 C C . ARG A 1 567 ? -1.198 36.802 27.797 1.00 53.59 567 ARG A C 1
ATOM 4261 O O . ARG A 1 567 ? -1.692 35.681 27.913 1.00 53.59 567 ARG A O 1
ATOM 4268 N N . VAL A 1 568 ? -0.890 37.535 28.870 1.00 54.62 568 VAL A N 1
ATOM 4269 C CA . VAL A 1 568 ? -1.142 37.089 30.255 1.00 54.62 568 VAL A CA 1
ATOM 4270 C C . VAL A 1 568 ? -2.646 37.046 30.569 1.00 54.62 568 VAL A C 1
ATOM 4272 O O . VAL A 1 568 ? -3.089 36.172 31.322 1.00 54.62 568 VAL A O 1
ATOM 4275 N N . ARG A 1 569 ? -3.454 37.936 29.965 1.00 56.62 569 ARG A N 1
ATOM 4276 C CA . ARG A 1 569 ? -4.924 37.887 30.084 1.00 56.62 569 ARG A CA 1
ATOM 4277 C C . ARG A 1 569 ? -5.500 36.650 29.389 1.00 56.62 569 ARG A C 1
ATOM 4279 O O . ARG A 1 569 ? -6.371 36.003 29.965 1.00 56.62 569 ARG A O 1
ATOM 4286 N N . THR A 1 570 ? -4.941 36.237 28.252 1.00 58.09 570 THR A N 1
ATOM 4287 C CA . THR A 1 570 ? -5.348 35.021 27.524 1.00 58.09 570 THR A CA 1
ATOM 4288 C C . THR A 1 570 ? -5.111 33.736 28.337 1.00 58.09 570 THR A C 1
ATOM 4290 O O . THR A 1 570 ? -5.986 32.869 28.381 1.00 58.09 570 THR A O 1
ATOM 4293 N N . CYS A 1 571 ? -4.004 33.635 29.093 1.00 59.22 571 CYS A N 1
ATOM 4294 C CA . CYS A 1 571 ? -3.752 32.494 29.998 1.00 59.22 571 CYS A CA 1
ATOM 4295 C C . CYS A 1 571 ? -4.797 32.381 31.136 1.00 59.22 571 CYS A C 1
ATOM 4297 O O . CYS A 1 571 ? -5.080 31.279 31.604 1.00 59.22 571 CYS A O 1
ATOM 4299 N N . SER A 1 572 ? -5.386 33.493 31.598 1.00 58.69 572 SER A N 1
ATOM 4300 C CA . SER A 1 572 ? -6.417 33.475 32.655 1.00 58.69 572 SER A CA 1
ATOM 4301 C C . SER A 1 572 ? -7.814 33.110 32.148 1.00 58.69 572 SER A C 1
ATOM 4303 O O . SER A 1 572 ? -8.649 32.695 32.950 1.00 58.69 572 SER A O 1
ATOM 4305 N N . ILE A 1 573 ? -8.070 33.236 30.845 1.00 60.00 573 ILE A N 1
ATOM 4306 C CA . ILE A 1 573 ? -9.380 32.957 30.238 1.00 60.00 573 ILE A CA 1
ATOM 4307 C C . ILE A 1 573 ? -9.483 31.482 29.801 1.00 60.00 573 ILE A C 1
ATOM 4309 O O . ILE A 1 573 ? -10.540 30.873 29.949 1.00 60.00 573 ILE A O 1
ATOM 4313 N N . ASN A 1 574 ? -8.373 30.858 29.380 1.00 67.50 574 ASN A N 1
ATOM 4314 C CA . ASN A 1 574 ? -8.391 29.507 28.795 1.00 67.50 574 ASN A CA 1
ATOM 4315 C C . ASN A 1 574 ? -8.209 28.329 29.771 1.00 67.50 574 ASN A C 1
ATOM 4317 O O . ASN A 1 574 ? -8.447 27.187 29.376 1.00 67.50 574 ASN A O 1
ATOM 4321 N N . TRP A 1 575 ? -7.860 28.552 31.046 1.00 74.44 575 TRP A N 1
ATOM 4322 C CA . TRP A 1 575 ? -7.688 27.431 31.990 1.00 74.44 575 TRP A CA 1
ATOM 4323 C C . TRP A 1 575 ? -8.991 26.659 32.233 1.00 74.44 575 TRP A C 1
ATOM 4325 O O . TRP A 1 575 ? -8.942 25.454 32.443 1.00 74.44 575 TRP A O 1
ATOM 4335 N N . LYS A 1 576 ? -10.154 27.326 32.164 1.00 70.19 576 LYS A N 1
ATOM 4336 C CA . LYS A 1 576 ? -11.465 26.678 32.336 1.00 70.19 576 LYS A CA 1
ATOM 4337 C C . LYS A 1 576 ? -11.775 25.696 31.200 1.00 70.19 576 LYS A C 1
ATOM 4339 O O . LYS A 1 576 ? -12.270 24.609 31.472 1.00 70.19 576 LYS A O 1
ATOM 4344 N N . LYS A 1 577 ? -11.439 26.050 29.948 1.00 72.94 577 LYS A N 1
ATOM 4345 C CA . LYS A 1 577 ? -11.572 25.153 28.783 1.00 72.94 577 LYS A CA 1
ATOM 4346 C C . LYS A 1 577 ? -10.624 23.955 28.894 1.00 72.94 577 LYS A C 1
ATOM 4348 O O . LYS A 1 577 ? -11.053 22.827 28.698 1.00 72.94 577 LYS A O 1
ATOM 4353 N N . MET A 1 578 ? -9.368 24.193 29.281 1.00 70.44 578 MET A N 1
ATOM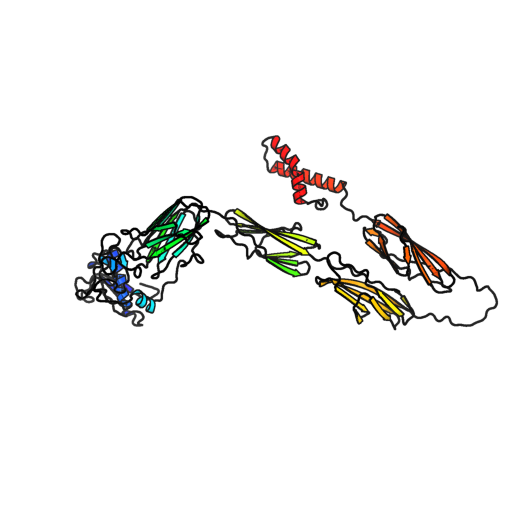 4354 C CA . MET A 1 578 ? -8.370 23.132 29.496 1.00 70.44 578 MET A CA 1
ATOM 4355 C C . MET A 1 578 ? -8.737 22.198 30.655 1.00 70.44 578 MET A C 1
ATOM 4357 O O . MET A 1 578 ? -8.568 20.992 30.541 1.00 70.44 578 MET A O 1
ATOM 4361 N N . TYR A 1 579 ? -9.269 22.739 31.753 1.00 66.19 579 TYR A N 1
ATOM 4362 C CA . TYR A 1 579 ? -9.737 21.943 32.888 1.00 66.19 579 TYR A CA 1
ATOM 4363 C C . TYR A 1 579 ? -10.895 21.025 32.475 1.00 66.19 579 TYR A C 1
ATOM 4365 O O . TYR A 1 579 ? -10.854 19.834 32.756 1.00 66.19 579 TYR A O 1
ATOM 4373 N N . LYS A 1 580 ? -11.865 21.553 31.713 1.00 67.31 580 LYS A N 1
ATOM 4374 C CA . LYS A 1 580 ? -12.998 20.778 31.185 1.00 67.31 580 LYS A CA 1
ATOM 4375 C C . LYS A 1 580 ? -12.573 19.711 30.162 1.00 67.31 580 LYS A C 1
ATOM 4377 O O . LYS A 1 580 ? -13.157 18.639 30.140 1.00 67.31 580 LYS A O 1
ATOM 4382 N N . ARG A 1 581 ? -11.540 19.977 29.350 1.00 70.62 581 ARG A N 1
ATOM 4383 C CA . ARG A 1 581 ? -10.967 19.002 28.398 1.00 70.62 581 ARG A CA 1
ATOM 4384 C C . ARG A 1 581 ? -10.170 17.893 29.095 1.00 70.62 581 ARG A C 1
ATOM 4386 O O . ARG A 1 581 ? -10.141 16.783 28.595 1.00 70.62 581 ARG A O 1
ATOM 4393 N N . LYS A 1 582 ? -9.528 18.194 30.232 1.00 61.59 582 LYS A N 1
ATOM 4394 C CA . LYS A 1 582 ? -8.692 17.239 30.977 1.00 61.59 582 LYS A CA 1
ATOM 4395 C C . LYS A 1 582 ? -9.476 16.346 31.947 1.00 61.59 582 LYS A C 1
ATOM 4397 O O . LYS A 1 582 ? -9.057 15.222 32.171 1.00 61.59 582 LYS A O 1
ATOM 4402 N N . TYR A 1 583 ? -10.558 16.852 32.540 1.00 61.62 583 TYR A N 1
ATOM 4403 C CA . TYR A 1 583 ? -11.298 16.148 33.600 1.00 61.62 583 TYR A CA 1
ATOM 4404 C C . TYR A 1 583 ? -12.781 15.887 33.264 1.00 61.62 583 TYR A C 1
ATOM 4406 O O . TYR A 1 583 ? -13.504 15.338 34.087 1.00 61.62 583 TYR A O 1
ATOM 4414 N N . GLY A 1 584 ? -13.255 16.263 32.068 1.00 59.03 584 GLY A N 1
ATOM 4415 C CA . GLY A 1 584 ? -14.647 16.049 31.651 1.00 59.03 584 GLY A CA 1
ATOM 4416 C C . GLY A 1 584 ? -15.671 16.887 32.434 1.00 59.03 584 GLY A C 1
ATOM 4417 O O . GLY A 1 584 ? -15.353 17.949 32.976 1.00 59.03 584 GLY A O 1
ATOM 4418 N N . SER A 1 585 ? -16.933 16.438 32.455 1.00 49.31 585 SER A N 1
ATOM 4419 C CA . SER A 1 585 ? -18.012 16.982 33.304 1.00 49.31 585 SER A CA 1
ATOM 4420 C C . SER A 1 585 ? -17.992 16.438 34.738 1.00 49.31 585 SER A C 1
ATOM 4422 O O . SER A 1 585 ? -18.691 16.974 35.595 1.00 49.31 585 SER A O 1
ATOM 4424 N N . SER A 1 586 ? -17.189 15.408 35.008 1.00 50.44 586 SER A N 1
ATOM 4425 C CA . SER A 1 586 ? -16.973 14.825 36.330 1.00 50.44 586 SER A CA 1
ATOM 4426 C C . SER A 1 586 ? -15.804 15.523 37.031 1.00 50.44 586 SER A C 1
ATOM 4428 O O . SER A 1 586 ? -14.642 15.157 36.869 1.00 50.44 586 SER A O 1
ATOM 4430 N N . ASP A 1 587 ? -16.106 16.531 37.849 1.00 48.16 587 ASP A N 1
ATOM 4431 C CA . ASP A 1 587 ? -15.119 17.304 38.624 1.00 48.16 587 ASP A CA 1
ATOM 4432 C C . ASP A 1 587 ? -14.314 16.461 39.663 1.00 48.16 587 ASP A C 1
ATOM 4434 O O . ASP A 1 587 ? -13.447 17.006 40.350 1.00 48.16 587 ASP A O 1
ATOM 4438 N N . CYS A 1 588 ? -14.557 15.146 39.773 1.00 48.69 588 CYS A N 1
ATOM 4439 C CA . CYS A 1 588 ? -13.949 14.231 40.752 1.00 48.69 588 CYS A CA 1
ATOM 4440 C C . CYS A 1 588 ? -12.516 13.775 40.409 1.00 48.69 588 CYS A C 1
ATOM 4442 O O . CYS A 1 588 ? -11.762 13.416 41.304 1.00 48.69 588 CYS A O 1
ATOM 4444 N N . GLY A 1 589 ? -12.087 13.822 39.142 1.00 47.94 589 GLY A N 1
ATOM 4445 C CA . GLY A 1 589 ? -10.763 13.317 38.726 1.00 47.94 589 GLY A CA 1
ATOM 4446 C C . GLY A 1 589 ? -9.558 14.190 39.122 1.00 47.94 589 GLY A C 1
ATOM 4447 O O . GLY A 1 589 ? -8.439 13.934 38.681 1.00 47.94 589 GLY A O 1
ATOM 4448 N N . ALA A 1 590 ? -9.770 15.267 39.886 1.00 46.50 590 ALA A N 1
ATOM 4449 C CA . ALA A 1 590 ? -8.753 16.284 40.170 1.00 46.50 590 ALA A CA 1
ATOM 4450 C C . ALA A 1 590 ? -8.493 16.558 41.666 1.00 46.50 590 ALA A C 1
ATOM 4452 O O . ALA A 1 590 ? -7.627 17.397 41.953 1.00 46.50 590 ALA A O 1
ATOM 4453 N N . SER A 1 591 ? -9.239 15.938 42.590 1.00 40.31 591 SER A N 1
ATOM 4454 C CA . SER A 1 591 ? -9.055 16.092 44.046 1.00 40.31 591 SER A CA 1
ATOM 4455 C C . SER A 1 591 ? -7.914 15.242 44.579 1.00 40.31 591 SER A C 1
ATOM 4457 O O . SER A 1 591 ? -7.947 14.023 44.307 1.00 40.31 591 SER A O 1
#

Secondary structure (DSSP, 8-state):
--TTT--EEEEE---TTT-SSTT--EEE-TT-SS-S-GGG-EEEEEGGGTTT-HHHHHHHHHHHHHHHTT-----BTTBSS---B--STT-EEETTTTGGG-SEEE--SS-STTBS----HHHHHHHHH-PPPPSS-SSTTSPEE--SSEEEEEEEE-STT-EEEEEEEE-SSEEEEEEEE-SSS----EEEEEEETT--EEEEE--TT-S-EEEEEE--SSEEEEEEEEE--BS-TTTT-B-GGG--EEEEEEEE--B---PPBP--EEEEEETTEEEEE-TT-B-SSS-EEEEEEE-SSS-EEESSEEEEE-SS-EEEEEEEEEEETTS-EEEEEEEEEEPPPPB---EES-SEEESSEEEEEE-TT-B-SSS-EEEEEEEETTEEEESSEEEEEE-SSEEEEEEEEEEETTS-EEEEEEEEEEE-------------S----PPPPB---EES-SEEESSEEEEEE-TT-B-SSS-EEEEEEE-SSS-EEESSEEEEEE-SSEEEEEEEEEEETTS-EEEEEEEEEEE------HHHHHHHHHHHHHHHHHHHHHHS-S--HHHHHHHHHHHHHHHHHHHTT-GGGG-

pLDDT: mean 87.59, std 13.11, range [37.59, 98.88]

Sequence (591 aa):
ADETYGGIAIITKYMSGLCSSSNCGGVAYRDAIPSSSYYRHFAFVFANNLANNARYMGEAISHELGHNLGLSHDGKDSSSYYYGHGSGETAWAPIMGAGYFKNLVQWSKGEYSNASNTQDDITLISAILGGRDDDHGDARGDATLLNDEEVVLEGIVETSGDQDVFEFFAEPDPVVFSVAPALFGPSVDLQVTLLDEAGQVLAESNPPDLLAAQIDFEIPAKGAYYLVVQGTGKGDPLADGYSEYGSIGSYSIQGSFSRASFAPEAAIAVSQQQINQFRFSAADSNDVDGSILQYQWNFGDGNIVTGEEVEHSYSNPGKYVVQLEVIDEDQLSATATRTIEVNAAPVAIAITDVLSGTGPLKVQFDASSSVDTDGIIVSYQWDFDGKSITGVFAQHTFKGLGTYPVSLTVTDDKGASTVSTLSIVVHESEQVPGNESDPGKGEDANRAPIVTFKADALTTTVPRIVSFNGAKSMDLDGQLVAFDWDFGDGQRGEGALIEHTFMAEGTYSVVLTVTDDKGAKGNATSTITIEDIKTCDAASIKAAKNKFRKSYQKSCRKRFQLKSAARVRTCSINWKKMYKRKYGSSDCGAS

Radius of gyration: 48.19 Å; chains: 1; bounding box: 100×77×143 Å